Protein AF-A0A957ZUX9-F1 (afdb_monomer)

Structure (mmCIF, N/CA/C/O backbone):
data_AF-A0A957ZUX9-F1
#
_entry.id   AF-A0A957ZUX9-F1
#
loop_
_atom_site.group_PDB
_atom_site.id
_atom_site.type_symbol
_atom_site.label_atom_id
_atom_site.label_alt_id
_atom_site.label_comp_id
_atom_site.label_asym_id
_atom_site.label_entity_id
_atom_site.label_seq_id
_atom_site.pdbx_PDB_ins_code
_atom_site.Cartn_x
_atom_site.Cartn_y
_atom_site.Cartn_z
_atom_site.occupancy
_atom_site.B_iso_or_equiv
_atom_site.auth_seq_id
_atom_site.auth_comp_id
_atom_site.auth_asym_id
_atom_site.auth_atom_id
_atom_site.pdbx_PDB_model_num
ATOM 1 N N . ASN A 1 1 ? 39.068 6.272 -12.435 1.00 42.59 1 ASN A N 1
ATOM 2 C CA . ASN A 1 1 ? 39.707 5.579 -13.575 1.00 42.59 1 ASN A CA 1
ATOM 3 C C . ASN A 1 1 ? 40.294 4.291 -13.054 1.00 42.59 1 ASN A C 1
ATOM 5 O O . ASN A 1 1 ? 41.129 4.368 -12.167 1.00 42.59 1 ASN A O 1
ATOM 9 N N . HIS A 1 2 ? 39.815 3.155 -13.549 1.00 50.31 2 HIS A N 1
ATOM 10 C CA . HIS A 1 2 ? 40.321 1.831 -13.205 1.00 50.31 2 HIS A CA 1
ATOM 11 C C . HIS A 1 2 ? 41.062 1.307 -14.438 1.00 50.31 2 HIS A C 1
ATOM 13 O O . HIS A 1 2 ? 40.432 1.087 -15.474 1.00 50.31 2 HIS A O 1
ATOM 19 N N . ASP A 1 3 ? 42.382 1.144 -14.350 1.00 57.06 3 ASP A N 1
ATOM 20 C CA . ASP A 1 3 ? 43.123 0.347 -15.333 1.00 57.06 3 ASP A CA 1
ATOM 21 C C . ASP A 1 3 ? 42.689 -1.110 -15.133 1.00 57.06 3 ASP A C 1
ATOM 23 O O . ASP A 1 3 ? 42.701 -1.591 -14.002 1.00 57.06 3 ASP A O 1
ATOM 27 N N . GLY A 1 4 ? 42.211 -1.795 -16.175 1.00 75.94 4 GLY A N 1
ATOM 28 C CA . GLY A 1 4 ? 41.639 -3.143 -16.042 1.00 75.94 4 GLY A CA 1
ATOM 29 C C . GLY A 1 4 ? 40.105 -3.237 -16.105 1.00 75.94 4 GLY A C 1
ATOM 30 O O . GLY A 1 4 ? 39.551 -4.265 -15.731 1.00 75.94 4 GLY A O 1
ATOM 31 N N . ALA A 1 5 ? 39.383 -2.178 -16.497 1.00 81.69 5 ALA A N 1
ATOM 32 C CA . ALA A 1 5 ? 37.911 -2.194 -16.503 1.00 81.69 5 ALA A CA 1
ATOM 33 C C . ALA A 1 5 ? 37.295 -3.153 -17.546 1.00 81.69 5 ALA A C 1
ATOM 35 O O . ALA A 1 5 ? 36.199 -3.666 -17.323 1.00 81.69 5 ALA A O 1
ATOM 36 N N . LEU A 1 6 ? 37.981 -3.398 -18.670 1.00 89.50 6 LEU A N 1
ATOM 37 C CA . LEU A 1 6 ? 37.553 -4.381 -19.671 1.00 89.50 6 LEU A CA 1
ATOM 38 C C . LEU A 1 6 ? 37.831 -5.796 -19.160 1.00 89.50 6 LEU A C 1
ATOM 40 O O . LEU A 1 6 ? 36.946 -6.638 -19.171 1.00 89.50 6 LEU A O 1
ATOM 44 N N . GLU A 1 7 ? 39.024 -6.006 -18.622 1.00 90.56 7 GLU A N 1
ATOM 45 C CA . GLU A 1 7 ? 39.511 -7.257 -18.050 1.00 90.56 7 GLU A CA 1
ATOM 46 C C . GLU A 1 7 ? 38.662 -7.699 -16.842 1.00 90.56 7 GLU A C 1
ATOM 48 O O . GLU A 1 7 ? 38.398 -8.885 -16.654 1.00 90.56 7 GLU A O 1
ATOM 53 N N . PHE A 1 8 ? 38.169 -6.748 -16.042 1.00 89.25 8 PHE A N 1
ATOM 54 C CA . PHE A 1 8 ? 37.219 -7.023 -14.963 1.00 89.25 8 PHE A CA 1
ATOM 55 C C . PHE A 1 8 ? 35.814 -7.352 -15.491 1.00 89.25 8 PHE A C 1
ATOM 57 O O . PHE A 1 8 ? 35.156 -8.236 -14.949 1.00 89.25 8 PHE A O 1
ATOM 64 N N . ALA A 1 9 ? 35.358 -6.705 -16.570 1.00 93.44 9 ALA A N 1
ATOM 65 C CA . ALA A 1 9 ? 34.103 -7.078 -17.225 1.00 93.44 9 ALA A CA 1
ATOM 66 C C . ALA A 1 9 ? 34.185 -8.477 -17.867 1.00 93.44 9 ALA A C 1
ATOM 68 O O . ALA A 1 9 ? 33.238 -9.248 -17.754 1.00 93.44 9 ALA A O 1
ATOM 69 N N . GLU A 1 10 ? 35.320 -8.830 -18.476 1.00 94.69 10 GLU A N 1
ATOM 70 C CA . GLU A 1 10 ? 35.610 -10.173 -18.996 1.00 94.69 10 GLU A CA 1
ATOM 71 C C . GLU A 1 10 ? 35.632 -11.224 -17.874 1.00 94.69 10 GLU A C 1
ATOM 73 O O . GLU A 1 10 ? 35.051 -12.293 -18.042 1.00 94.69 10 GLU A O 1
ATOM 78 N N . LEU A 1 11 ? 36.220 -10.910 -16.711 1.00 94.06 11 LEU A N 1
ATOM 79 C CA . LEU A 1 11 ? 36.180 -11.777 -15.527 1.00 94.06 11 LEU A CA 1
ATOM 80 C C . LEU A 1 11 ? 34.747 -12.008 -15.027 1.00 94.06 11 LEU A C 1
ATOM 82 O O . LEU A 1 11 ? 34.382 -13.144 -14.750 1.00 94.06 11 LEU A O 1
ATOM 86 N N . LEU A 1 12 ? 33.932 -10.953 -14.921 1.00 94.75 12 LEU A N 1
ATOM 87 C CA . LEU A 1 12 ? 32.533 -11.080 -14.498 1.00 94.75 12 LEU A CA 1
ATOM 88 C C . LEU A 1 12 ? 31.729 -11.935 -15.487 1.00 94.75 12 LEU A C 1
ATOM 90 O O . LEU A 1 12 ? 31.032 -12.856 -15.069 1.00 94.75 12 LEU A O 1
ATOM 94 N N . LEU A 1 13 ? 31.887 -11.693 -16.792 1.00 96.88 13 LEU A N 1
ATOM 95 C CA . LEU A 1 13 ? 31.220 -12.465 -17.844 1.00 96.88 13 LEU A CA 1
ATOM 96 C C . LEU A 1 13 ? 31.664 -13.938 -17.877 1.00 96.88 13 LEU A C 1
ATOM 98 O O . LEU A 1 13 ? 30.849 -14.800 -18.193 1.00 96.88 13 LEU A O 1
ATOM 102 N N . ALA A 1 14 ? 32.920 -14.240 -17.535 1.00 96.69 14 ALA A N 1
ATOM 103 C CA . ALA A 1 14 ? 33.427 -15.611 -17.429 1.00 96.69 14 ALA A CA 1
ATOM 104 C C . ALA A 1 14 ? 32.865 -16.389 -16.220 1.00 96.69 14 ALA A C 1
ATOM 106 O O . ALA A 1 14 ? 32.908 -17.617 -16.221 1.00 96.69 14 ALA A O 1
ATOM 107 N N . GLU A 1 15 ? 32.327 -15.684 -15.221 1.00 95.88 15 GLU A N 1
ATOM 108 C CA . GLU A 1 15 ? 31.672 -16.233 -14.023 1.00 95.88 15 GLU A CA 1
ATOM 109 C C . GLU A 1 15 ? 30.130 -16.095 -14.099 1.00 95.88 15 GLU A C 1
ATOM 111 O O . GLU A 1 15 ? 29.450 -16.073 -13.073 1.00 95.88 15 GLU A O 1
ATOM 116 N N . ASP A 1 16 ? 29.572 -15.961 -15.312 1.00 93.81 16 ASP A N 1
ATOM 117 C CA . ASP A 1 16 ? 28.137 -15.776 -15.608 1.00 93.81 16 ASP A CA 1
ATOM 118 C C . ASP A 1 16 ? 27.482 -14.524 -14.964 1.00 93.81 16 ASP A C 1
ATOM 120 O O . ASP A 1 16 ? 26.259 -14.435 -14.820 1.00 93.81 16 ASP A O 1
ATOM 124 N N . ILE A 1 17 ? 28.274 -13.499 -14.621 1.00 93.56 17 ILE A N 1
ATOM 125 C CA . ILE A 1 17 ? 27.797 -12.215 -14.082 1.00 93.56 17 ILE A CA 1
ATOM 126 C C . ILE A 1 17 ? 27.768 -11.162 -15.199 1.00 93.56 17 ILE A C 1
ATOM 128 O O . ILE A 1 17 ? 28.805 -10.684 -15.654 1.00 93.56 17 ILE A O 1
ATOM 132 N N . MET A 1 18 ? 26.572 -10.731 -15.609 1.00 95.38 18 MET A N 1
ATOM 133 C CA . MET A 1 18 ? 26.396 -9.634 -16.572 1.00 95.38 18 MET A CA 1
ATOM 134 C C . MET A 1 18 ? 26.689 -8.268 -15.917 1.00 95.38 18 MET A C 1
ATOM 136 O O . MET A 1 18 ? 25.945 -7.862 -15.021 1.00 95.38 18 MET A O 1
ATOM 140 N N . PRO A 1 19 ? 27.721 -7.516 -16.350 1.00 95.06 19 PRO A N 1
ATOM 141 C CA . PRO A 1 19 ? 28.026 -6.214 -15.772 1.00 95.06 19 PRO A CA 1
ATOM 142 C C . PRO A 1 19 ? 27.134 -5.100 -16.343 1.00 95.06 19 PRO A C 1
ATOM 144 O O . PRO A 1 19 ? 26.884 -5.024 -17.549 1.00 95.06 19 PRO A O 1
ATOM 147 N N . VAL A 1 20 ? 26.738 -4.172 -15.470 1.00 95.31 20 VAL A N 1
ATOM 148 C CA . VAL A 1 20 ? 26.220 -2.847 -15.841 1.00 95.31 20 VAL A CA 1
ATOM 149 C C . VAL A 1 20 ? 27.387 -1.865 -15.791 1.00 95.31 20 VAL A C 1
ATOM 151 O O . VAL A 1 20 ? 28.041 -1.744 -14.756 1.00 95.31 20 VAL A O 1
ATOM 154 N N . VAL A 1 21 ? 27.690 -1.184 -16.901 1.00 94.69 21 VAL A N 1
ATOM 155 C CA . VAL A 1 21 ? 28.889 -0.336 -17.004 1.00 94.69 21 VAL A CA 1
ATOM 156 C C . VAL A 1 21 ? 28.536 1.144 -17.124 1.00 94.69 21 VAL A C 1
ATOM 158 O O . VAL A 1 21 ? 27.977 1.596 -18.125 1.00 94.69 21 VAL A O 1
ATOM 161 N N . ARG A 1 22 ? 28.961 1.926 -16.127 1.00 92.50 22 ARG A N 1
ATOM 162 C CA . ARG A 1 22 ? 28.929 3.392 -16.157 1.00 92.50 22 ARG A CA 1
ATOM 163 C C . ARG A 1 22 ? 30.123 3.950 -16.939 1.00 92.50 22 ARG A C 1
ATOM 165 O O . ARG A 1 22 ? 31.277 3.810 -16.531 1.00 92.50 22 ARG A O 1
ATOM 172 N N . ILE A 1 23 ? 29.858 4.648 -18.042 1.00 91.62 23 ILE A N 1
ATOM 173 C CA . ILE A 1 23 ? 30.859 5.365 -18.846 1.00 91.62 23 ILE A CA 1
ATOM 174 C C . ILE A 1 23 ? 31.227 6.671 -18.124 1.00 91.62 23 ILE A C 1
ATOM 176 O O . ILE A 1 23 ? 30.708 7.753 -18.411 1.00 91.62 23 ILE A O 1
ATOM 180 N N . PHE A 1 24 ? 32.124 6.556 -17.143 1.00 88.31 24 PHE A N 1
ATOM 181 C CA . PHE A 1 24 ? 32.515 7.663 -16.275 1.00 88.31 24 PHE A CA 1
ATOM 182 C C . PHE A 1 24 ? 33.153 8.839 -17.037 1.00 88.31 24 PHE A C 1
ATOM 184 O O . PHE A 1 24 ? 34.136 8.690 -17.768 1.00 88.31 24 PHE A O 1
ATOM 191 N N . ARG A 1 25 ? 32.632 10.045 -16.789 1.00 89.00 25 ARG A N 1
ATOM 192 C CA . ARG A 1 25 ? 33.179 11.336 -17.229 1.00 89.00 25 ARG A CA 1
ATOM 193 C C . ARG A 1 25 ? 33.116 12.294 -16.023 1.00 89.00 25 ARG A C 1
ATOM 195 O O . ARG A 1 25 ? 32.074 12.305 -15.385 1.00 89.00 25 ARG A O 1
ATOM 202 N N . PRO A 1 26 ? 34.154 13.097 -15.702 1.00 85.12 26 PRO A N 1
ATOM 203 C CA . PRO A 1 26 ? 34.170 13.893 -14.461 1.00 85.12 26 PRO A CA 1
ATOM 204 C C . PRO A 1 26 ? 33.095 14.982 -14.343 1.00 85.12 26 PRO A C 1
ATOM 206 O O . PRO A 1 26 ? 32.644 15.267 -13.244 1.00 85.12 26 PRO A O 1
ATOM 209 N N . ASN A 1 27 ? 32.718 15.610 -15.461 1.00 91.12 27 ASN A N 1
ATOM 210 C CA . ASN A 1 27 ? 31.576 16.523 -15.558 1.00 91.12 27 ASN A CA 1
ATOM 211 C C . ASN A 1 27 ? 30.905 16.251 -16.921 1.00 91.12 27 ASN A C 1
ATOM 213 O O . ASN A 1 27 ? 31.315 16.831 -17.939 1.00 91.12 27 ASN A O 1
ATOM 217 N N . PRO A 1 28 ? 29.975 15.285 -17.003 1.00 91.69 28 PRO A N 1
ATOM 218 C CA . PRO A 1 28 ? 29.395 14.833 -18.264 1.00 91.69 28 PRO A CA 1
ATOM 219 C C . PRO A 1 28 ? 28.562 15.916 -18.964 1.00 91.69 28 PRO A C 1
ATOM 221 O O . PRO A 1 28 ? 28.494 15.911 -20.196 1.00 91.69 28 PRO A O 1
ATOM 224 N N . ASN A 1 29 ? 27.981 16.866 -18.221 1.00 95.56 29 ASN A N 1
ATOM 225 C CA . ASN A 1 29 ? 26.996 17.812 -18.744 1.00 95.56 29 ASN A CA 1
ATOM 226 C C . ASN A 1 29 ? 27.577 19.218 -19.036 1.00 95.56 29 ASN A C 1
ATOM 228 O O . ASN A 1 29 ? 28.421 19.710 -18.288 1.00 95.56 29 ASN A O 1
ATOM 232 N N . PRO A 1 30 ? 27.147 19.909 -20.110 1.00 91.94 30 PRO A N 1
ATOM 233 C CA . PRO A 1 30 ? 26.520 19.334 -21.296 1.00 91.94 30 PRO A CA 1
ATOM 234 C C . PRO A 1 30 ? 27.555 18.512 -22.084 1.00 91.94 30 PRO A C 1
ATOM 236 O O . PRO A 1 30 ? 28.715 18.923 -22.229 1.00 91.94 30 PRO A O 1
ATOM 239 N N . GLY A 1 31 ? 27.166 17.355 -22.621 1.00 87.88 31 GLY A N 1
ATOM 240 C CA . GLY A 1 31 ? 28.101 16.524 -23.379 1.00 87.88 31 GLY A CA 1
ATOM 241 C C . GLY A 1 31 ? 27.590 15.141 -23.766 1.00 87.88 31 GLY A C 1
ATOM 242 O O . GLY A 1 31 ? 27.089 14.377 -22.940 1.00 87.88 31 GLY A O 1
ATOM 243 N N . ARG A 1 32 ? 27.836 14.781 -25.024 1.00 93.81 32 ARG A N 1
ATOM 244 C CA . ARG A 1 32 ? 27.590 13.450 -25.599 1.00 93.81 32 ARG A CA 1
ATOM 245 C C . ARG A 1 32 ? 28.821 12.547 -25.456 1.00 93.81 32 ARG A C 1
ATOM 247 O O . ARG A 1 32 ? 29.875 13.006 -25.001 1.00 93.81 32 ARG A O 1
ATOM 254 N N . LEU A 1 33 ? 28.683 11.275 -25.813 1.00 93.94 33 LEU A N 1
ATOM 255 C CA . LEU A 1 33 ? 29.807 10.346 -25.943 1.00 93.94 33 LEU A CA 1
ATOM 256 C C . LEU A 1 33 ? 30.772 10.834 -27.037 1.00 93.94 33 LEU A C 1
ATOM 258 O O . LEU A 1 33 ? 30.349 11.193 -28.135 1.00 93.94 33 LEU A O 1
ATOM 262 N N . GLY A 1 34 ? 32.068 10.887 -26.724 1.00 91.25 34 GLY A N 1
ATOM 263 C CA . GLY A 1 34 ? 33.122 11.216 -27.680 1.00 91.25 34 GLY A CA 1
ATOM 264 C C . GLY A 1 34 ? 33.734 9.965 -28.307 1.00 91.25 34 GLY A C 1
ATOM 265 O O . GLY A 1 34 ? 33.443 8.838 -27.912 1.00 91.25 34 GLY A O 1
ATOM 266 N N . VAL A 1 35 ? 34.641 10.159 -29.271 1.00 91.25 35 VAL A N 1
ATOM 267 C CA . VAL A 1 35 ? 35.316 9.056 -29.988 1.00 91.25 35 VAL A CA 1
ATOM 268 C C . VAL A 1 35 ? 35.994 8.071 -29.027 1.00 91.25 35 VAL A C 1
ATOM 270 O O . VAL A 1 35 ? 35.916 6.866 -29.235 1.00 91.25 35 VAL A O 1
ATOM 273 N N . ARG A 1 36 ? 36.621 8.563 -27.950 1.00 90.31 36 ARG A N 1
ATOM 274 C CA . ARG A 1 36 ? 37.268 7.714 -26.938 1.00 90.31 36 ARG A CA 1
ATOM 275 C C . ARG A 1 36 ? 36.255 6.837 -26.203 1.00 90.31 36 ARG A C 1
ATOM 277 O O . ARG A 1 36 ? 36.481 5.643 -26.048 1.00 90.31 36 ARG A O 1
ATOM 284 N N . GLU A 1 37 ? 35.149 7.426 -25.757 1.00 93.31 37 GLU A N 1
ATOM 285 C CA . GLU A 1 37 ? 34.100 6.698 -25.045 1.00 93.31 37 GLU A CA 1
ATOM 286 C C . GLU A 1 37 ? 33.424 5.661 -25.956 1.00 93.31 37 GLU A C 1
ATOM 288 O O . GLU A 1 37 ? 33.156 4.550 -25.509 1.00 93.31 37 GLU A O 1
ATOM 293 N N . ILE A 1 38 ? 33.236 5.981 -27.243 1.00 93.88 38 ILE A N 1
ATOM 294 C CA . ILE A 1 38 ? 32.712 5.051 -28.256 1.00 93.88 38 ILE A CA 1
ATOM 295 C C . ILE A 1 38 ? 33.670 3.868 -28.479 1.00 93.88 38 ILE A C 1
ATOM 297 O O . ILE A 1 38 ? 33.224 2.727 -28.506 1.00 93.88 38 ILE A O 1
ATOM 301 N N . VAL A 1 39 ? 34.988 4.094 -28.554 1.00 92.38 39 VAL A N 1
ATOM 302 C CA . VAL A 1 39 ? 35.972 2.998 -28.691 1.00 92.38 39 VAL A CA 1
ATOM 303 C C . VAL A 1 39 ? 35.940 2.044 -27.487 1.00 92.38 39 VAL A C 1
ATOM 305 O O . VAL A 1 39 ? 36.088 0.833 -27.663 1.00 92.38 39 VAL A O 1
ATOM 308 N N . HIS A 1 40 ? 35.726 2.563 -26.273 1.00 91.50 40 HIS A N 1
ATOM 309 C CA . HIS A 1 40 ? 35.582 1.735 -25.069 1.00 91.50 40 HIS A CA 1
ATOM 310 C C . HIS A 1 40 ? 34.248 0.971 -25.056 1.00 91.50 40 HIS A C 1
ATOM 312 O O . HIS A 1 40 ? 34.236 -0.222 -24.756 1.00 91.50 40 HIS A O 1
ATOM 318 N N . LEU A 1 41 ? 33.146 1.628 -25.437 1.00 94.75 41 LEU A N 1
ATOM 319 C CA . LEU A 1 41 ? 31.830 1.008 -25.634 1.00 94.75 41 LEU A CA 1
ATOM 320 C C . LEU A 1 41 ? 31.916 -0.168 -26.621 1.00 94.75 41 LEU A C 1
ATOM 322 O O . LEU A 1 41 ? 31.505 -1.277 -26.289 1.00 94.75 41 LEU A O 1
ATOM 326 N N . ASP A 1 42 ? 32.534 0.039 -27.788 1.00 95.00 42 ASP A N 1
ATOM 327 C CA . ASP A 1 42 ? 32.719 -0.997 -28.809 1.00 95.00 42 ASP A CA 1
ATOM 328 C C . ASP A 1 42 ? 33.564 -2.183 -28.296 1.00 95.00 42 ASP A C 1
ATOM 330 O O . ASP A 1 42 ? 33.356 -3.323 -28.716 1.00 95.00 42 ASP A O 1
ATOM 334 N N . ALA A 1 43 ? 34.535 -1.945 -27.405 1.00 95.06 43 ALA A N 1
ATOM 335 C CA . ALA A 1 43 ? 35.341 -3.006 -26.795 1.00 95.06 43 ALA A CA 1
ATOM 336 C C . ALA A 1 43 ? 34.533 -3.846 -25.794 1.00 95.06 43 ALA A C 1
ATOM 338 O O . ALA A 1 43 ? 34.545 -5.072 -25.880 1.00 95.06 43 ALA A O 1
ATOM 339 N N . LEU A 1 44 ? 33.774 -3.192 -24.913 1.00 96.44 44 LEU A N 1
ATOM 340 C CA . LEU A 1 44 ? 32.912 -3.851 -23.927 1.00 96.44 44 LEU A CA 1
ATOM 341 C C . LEU A 1 44 ? 31.774 -4.639 -24.603 1.00 96.44 44 LEU A C 1
ATOM 343 O O . LEU A 1 44 ? 31.496 -5.777 -24.224 1.00 96.44 44 LEU A O 1
ATOM 347 N N . LEU A 1 45 ? 31.176 -4.089 -25.665 1.00 96.38 45 LEU A N 1
ATOM 348 C CA . LEU A 1 45 ? 30.178 -4.784 -26.489 1.00 96.38 45 LEU A CA 1
ATOM 349 C C . LEU A 1 45 ? 30.733 -6.066 -27.126 1.00 96.38 45 LEU A C 1
ATOM 351 O O . LEU A 1 45 ? 30.041 -7.088 -27.132 1.00 96.38 45 LEU A O 1
ATOM 355 N N . ARG A 1 46 ? 31.980 -6.035 -27.625 1.00 96.50 46 ARG A N 1
ATOM 356 C CA . ARG A 1 46 ? 32.670 -7.224 -28.161 1.00 96.50 46 ARG A CA 1
ATOM 357 C C . ARG A 1 46 ? 32.974 -8.271 -27.090 1.00 96.50 46 ARG A C 1
ATOM 359 O O . ARG A 1 46 ? 32.876 -9.451 -27.402 1.00 96.50 46 ARG A O 1
ATOM 366 N N . ALA A 1 47 ? 33.311 -7.856 -25.867 1.00 96.19 47 ALA A N 1
ATOM 367 C CA . ALA A 1 47 ? 33.524 -8.774 -24.745 1.00 96.19 47 ALA A CA 1
ATOM 368 C C . ALA A 1 47 ? 32.222 -9.462 -24.287 1.00 96.19 47 ALA A C 1
ATOM 370 O O . ALA A 1 47 ? 32.255 -10.609 -23.859 1.00 96.19 47 ALA A O 1
ATOM 371 N N . GLY A 1 48 ? 31.073 -8.788 -24.421 1.00 96.44 48 GLY A N 1
ATOM 372 C CA . GLY A 1 48 ? 29.750 -9.347 -24.109 1.00 96.44 48 GLY A CA 1
ATOM 373 C C . GLY A 1 48 ? 28.850 -8.437 -23.270 1.00 96.44 48 GLY A C 1
ATOM 374 O O . GLY A 1 48 ? 27.668 -8.731 -23.118 1.00 96.44 48 GLY A O 1
ATOM 375 N N . VAL A 1 49 ? 29.369 -7.307 -22.781 1.00 97.06 49 VAL A N 1
ATOM 376 C CA . VAL A 1 49 ? 28.613 -6.317 -21.995 1.00 97.06 49 VAL A CA 1
ATOM 377 C C . VAL A 1 49 ? 27.448 -5.759 -22.812 1.00 97.06 49 VAL A C 1
ATOM 379 O O . VAL A 1 49 ? 27.597 -5.508 -24.012 1.00 97.06 49 VAL A O 1
ATOM 382 N N . ARG A 1 50 ? 26.290 -5.539 -22.179 1.00 96.06 50 ARG A N 1
ATOM 383 C CA . ARG A 1 50 ? 25.110 -4.950 -22.841 1.00 96.06 50 ARG A CA 1
ATOM 384 C C . ARG A 1 50 ? 24.556 -3.699 -22.166 1.00 96.06 50 ARG A C 1
ATOM 386 O O . ARG A 1 50 ? 24.106 -2.819 -22.888 1.00 96.06 50 ARG A O 1
ATOM 393 N N . TYR A 1 51 ? 24.611 -3.583 -20.842 1.00 97.19 51 TYR A N 1
ATOM 394 C CA . TYR A 1 51 ? 23.970 -2.493 -20.098 1.00 97.19 51 TYR A CA 1
ATOM 395 C C . TYR A 1 51 ? 24.930 -1.316 -19.878 1.00 97.19 51 TYR A C 1
ATOM 397 O O . TYR A 1 51 ? 25.978 -1.486 -19.251 1.00 97.19 51 TYR A O 1
ATOM 405 N N . PHE A 1 52 ? 24.568 -0.122 -20.364 1.00 96.81 52 PHE A N 1
ATOM 406 C CA . PHE A 1 52 ? 25.432 1.065 -20.312 1.00 96.81 52 PHE A CA 1
ATOM 407 C C . PHE A 1 52 ? 24.734 2.309 -19.759 1.00 96.81 52 PHE A C 1
ATOM 409 O O . PHE A 1 52 ? 23.783 2.820 -20.350 1.00 96.81 52 PHE A O 1
ATOM 416 N N . GLU A 1 53 ? 25.292 2.870 -18.688 1.00 95.06 53 GLU A N 1
ATOM 417 C CA . GLU A 1 53 ? 24.926 4.186 -18.158 1.00 95.06 53 GLU A CA 1
ATOM 418 C C . GLU A 1 53 ? 25.956 5.227 -18.622 1.00 95.06 53 GLU A C 1
ATOM 420 O O . GLU A 1 53 ? 27.148 5.108 -18.347 1.00 95.06 53 GLU A O 1
ATOM 425 N N . PHE A 1 54 ? 25.537 6.260 -19.355 1.00 94.06 54 PHE A N 1
ATOM 426 C CA . PHE A 1 54 ? 26.462 7.237 -19.959 1.00 94.06 54 PHE A CA 1
ATOM 427 C C . PHE A 1 54 ? 26.477 8.613 -19.276 1.00 94.06 54 PHE A C 1
ATOM 429 O O . PHE A 1 54 ? 27.263 9.490 -19.659 1.00 94.06 54 PHE A O 1
ATOM 436 N N . ASN A 1 55 ? 25.594 8.848 -18.308 1.00 94.25 55 ASN A N 1
ATOM 437 C CA . ASN A 1 55 ? 25.445 10.118 -17.602 1.00 94.25 55 ASN A CA 1
ATOM 438 C C . ASN A 1 55 ? 24.906 9.857 -16.192 1.00 94.25 55 ASN A C 1
ATOM 440 O O . ASN A 1 55 ? 24.149 8.913 -16.004 1.00 94.25 55 ASN A O 1
ATOM 444 N N . ASN A 1 56 ? 25.299 10.700 -15.243 1.00 92.25 56 ASN A N 1
ATOM 445 C CA . ASN A 1 56 ? 25.024 10.547 -13.821 1.00 92.25 56 ASN A CA 1
ATOM 446 C C . ASN A 1 56 ? 24.410 11.830 -13.279 1.00 92.25 56 ASN A C 1
ATOM 448 O O . ASN A 1 56 ? 24.891 12.902 -13.647 1.00 92.25 56 ASN A O 1
ATOM 452 N N . GLU A 1 57 ? 23.389 11.700 -12.431 1.00 95.31 57 GLU A N 1
ATOM 453 C CA . GLU A 1 57 ? 22.756 12.763 -11.635 1.00 95.31 57 GLU A CA 1
ATOM 454 C C . GLU A 1 57 ? 22.804 14.152 -12.300 1.00 95.31 57 GLU A C 1
ATOM 456 O O . GLU A 1 57 ? 23.356 15.111 -11.748 1.00 95.31 57 GLU A O 1
ATOM 461 N N . PRO A 1 58 ? 22.262 14.295 -13.528 1.00 96.25 58 PRO A N 1
ATOM 462 C CA . PRO A 1 58 ? 22.383 15.526 -14.303 1.00 96.25 58 PRO A CA 1
ATOM 463 C C . PRO A 1 58 ? 21.620 16.698 -13.662 1.00 96.25 58 PRO A C 1
ATOM 465 O O . PRO A 1 58 ? 21.755 17.848 -14.087 1.00 96.25 58 PRO A O 1
ATOM 468 N N . ASP A 1 59 ? 20.845 16.413 -12.621 1.00 96.19 59 ASP A N 1
ATOM 469 C CA . ASP A 1 59 ? 20.186 17.344 -11.729 1.00 96.19 59 ASP A CA 1
ATOM 470 C C . ASP A 1 59 ? 21.097 17.885 -10.603 1.00 96.19 59 ASP A C 1
ATOM 472 O O . ASP A 1 59 ? 20.677 18.795 -9.892 1.00 96.19 59 ASP A O 1
ATOM 476 N N . ARG A 1 60 ? 22.359 17.447 -10.461 1.00 95.19 60 ARG A N 1
ATOM 477 C CA . ARG A 1 60 ? 23.343 18.093 -9.567 1.00 95.19 60 ARG A CA 1
ATOM 478 C C . ARG A 1 60 ? 24.262 19.051 -10.309 1.00 95.19 60 ARG A C 1
ATOM 480 O O . ARG A 1 60 ? 24.844 18.723 -11.336 1.00 95.19 60 ARG A O 1
ATOM 487 N N . ASP A 1 61 ? 24.509 20.215 -9.712 1.00 95.00 61 ASP A N 1
ATOM 488 C CA . ASP A 1 61 ? 25.426 21.226 -10.258 1.00 95.00 61 ASP A CA 1
ATOM 489 C C . ASP A 1 61 ? 26.877 20.723 -10.415 1.00 95.00 61 ASP A C 1
ATOM 491 O O . ASP A 1 61 ? 27.592 21.175 -11.310 1.00 95.00 61 ASP A O 1
ATOM 495 N N . ALA A 1 62 ? 27.299 19.745 -9.604 1.00 93.12 62 ALA A N 1
ATOM 496 C CA . ALA A 1 62 ? 28.624 19.124 -9.679 1.00 93.12 62 ALA A CA 1
ATOM 497 C C . ALA A 1 62 ? 28.868 18.331 -10.982 1.00 93.12 62 ALA A C 1
ATOM 499 O O . ALA A 1 62 ? 30.004 18.252 -11.447 1.00 93.12 62 ALA A O 1
ATOM 500 N N . GLU A 1 63 ? 27.817 17.802 -11.614 1.00 94.62 63 GLU A N 1
ATOM 501 C CA . GLU A 1 63 ? 27.908 17.020 -12.859 1.00 94.62 63 GLU A CA 1
ATOM 502 C C . GLU A 1 63 ? 28.017 17.912 -14.115 1.00 94.62 63 GLU A C 1
ATOM 504 O O . GLU A 1 63 ? 28.115 17.425 -15.248 1.00 94.62 63 GLU A O 1
ATOM 509 N N . TRP A 1 64 ? 28.032 19.239 -13.933 1.00 96.50 64 TRP A N 1
ATOM 510 C CA . TRP A 1 64 ? 28.112 20.222 -15.010 1.00 96.50 64 TRP A CA 1
ATOM 511 C C . TRP A 1 64 ? 29.495 20.860 -15.121 1.00 96.50 64 TRP A C 1
ATOM 513 O O . TRP A 1 64 ? 30.138 21.223 -14.137 1.00 96.50 64 TRP A O 1
ATOM 523 N N . LYS A 1 65 ? 29.953 21.055 -16.358 1.00 93.69 65 LYS A N 1
ATOM 524 C CA . LYS A 1 65 ? 31.184 21.785 -16.681 1.00 93.69 65 LYS A CA 1
ATOM 525 C C . LYS A 1 65 ? 31.066 23.221 -16.173 1.00 93.69 65 LYS A C 1
ATOM 527 O O . LYS A 1 65 ? 30.216 23.976 -16.632 1.00 93.69 65 LYS A O 1
ATOM 532 N N . GLY A 1 66 ? 31.935 23.588 -15.233 1.00 91.06 66 GLY A N 1
ATOM 533 C CA . GLY A 1 66 ? 31.864 24.868 -14.519 1.00 91.06 66 GLY A CA 1
ATOM 534 C C . GLY A 1 66 ? 31.073 24.826 -13.204 1.00 91.06 66 GLY A C 1
ATOM 535 O O . GLY A 1 66 ? 30.935 25.868 -12.571 1.00 91.06 66 GLY A O 1
ATOM 536 N N . GLY A 1 67 ? 30.590 23.654 -12.774 1.00 93.19 67 GLY A N 1
ATOM 537 C CA . GLY A 1 67 ? 29.990 23.439 -11.454 1.00 93.19 67 GLY A CA 1
ATOM 538 C C . GLY A 1 67 ? 28.620 24.090 -11.256 1.00 93.19 67 GLY A C 1
ATOM 539 O O . GLY A 1 67 ? 28.301 24.487 -10.136 1.00 93.19 67 GLY A O 1
ATOM 540 N N . ARG A 1 68 ? 27.841 24.281 -12.332 1.00 93.44 68 ARG A N 1
ATOM 541 C CA . ARG A 1 68 ? 26.508 24.900 -12.280 1.00 93.44 68 ARG A CA 1
ATOM 542 C C . ARG A 1 68 ? 25.632 24.507 -13.471 1.00 93.44 68 ARG A C 1
ATOM 544 O O . ARG A 1 68 ? 26.065 24.622 -14.617 1.00 93.44 68 ARG A O 1
ATOM 551 N N . ARG A 1 69 ? 24.374 24.145 -13.208 1.00 94.56 69 ARG A N 1
ATOM 552 C CA . ARG A 1 69 ? 23.334 23.939 -14.228 1.00 94.56 69 ARG A CA 1
ATOM 553 C C . ARG A 1 69 ? 22.930 25.259 -14.909 1.00 94.56 69 ARG A C 1
ATOM 555 O O . ARG A 1 69 ? 22.703 26.257 -14.217 1.00 94.56 69 ARG A O 1
ATOM 562 N N . PRO A 1 70 ? 22.801 25.291 -16.247 1.00 94.62 70 PRO A N 1
ATOM 563 C CA . PRO A 1 70 ? 22.193 26.405 -16.970 1.00 94.62 70 PRO A CA 1
ATOM 564 C C . PRO A 1 70 ? 20.660 26.399 -16.835 1.00 94.62 70 PRO A C 1
ATOM 566 O O . PRO A 1 70 ? 20.050 25.416 -16.415 1.00 94.62 70 PRO A O 1
ATOM 569 N N . SER A 1 71 ? 20.009 27.482 -17.264 1.00 93.06 71 SER A N 1
ATOM 570 C CA . SER A 1 71 ? 18.575 27.448 -17.571 1.00 93.06 71 SER A CA 1
ATOM 571 C C . SER A 1 71 ? 18.297 26.437 -18.695 1.00 93.06 71 SER A C 1
ATOM 573 O O . SER A 1 71 ? 19.086 26.320 -19.629 1.00 93.06 71 SER A O 1
ATOM 575 N N . GLY A 1 72 ? 17.196 25.680 -18.602 1.00 93.38 72 GLY A N 1
ATOM 576 C CA . GLY A 1 72 ? 16.882 24.619 -19.574 1.00 93.38 72 GLY A CA 1
ATOM 577 C C . GLY A 1 72 ? 17.751 23.357 -19.452 1.00 93.38 72 GLY A C 1
ATOM 578 O O . GLY A 1 72 ? 17.774 22.539 -20.367 1.00 93.38 72 GLY A O 1
ATOM 579 N N . ALA A 1 73 ? 18.468 23.168 -18.334 1.00 96.31 73 ALA A N 1
ATOM 580 C CA . ALA A 1 73 ? 19.347 22.015 -18.114 1.00 96.31 73 ALA A CA 1
ATOM 581 C C . ALA A 1 73 ? 18.674 20.652 -18.380 1.00 96.31 73 ALA A C 1
ATOM 583 O O . ALA A 1 73 ? 19.295 19.791 -18.998 1.00 96.31 73 ALA A O 1
ATOM 584 N N . ARG A 1 74 ? 17.407 20.478 -17.976 1.00 96.06 74 ARG A N 1
ATOM 585 C CA . ARG A 1 74 ? 16.623 19.245 -18.187 1.00 96.06 74 ARG A CA 1
ATOM 586 C C . ARG A 1 74 ? 16.396 18.948 -19.679 1.00 96.06 74 ARG A C 1
ATOM 588 O O . ARG A 1 74 ? 16.526 17.801 -20.094 1.00 96.06 74 ARG A O 1
ATOM 595 N N . ASP A 1 75 ? 16.164 19.977 -20.493 1.00 96.31 75 ASP A N 1
ATOM 596 C CA . ASP A 1 75 ? 15.952 19.845 -21.943 1.00 96.31 75 ASP A CA 1
ATOM 597 C C . ASP A 1 75 ? 17.280 19.542 -22.668 1.00 96.31 75 ASP A C 1
ATOM 599 O O . ASP A 1 75 ? 17.366 18.609 -23.464 1.00 96.31 75 ASP A O 1
ATOM 603 N N . ILE A 1 76 ? 18.366 20.233 -22.289 1.00 97.12 76 ILE A N 1
ATOM 604 C CA . ILE A 1 76 ? 19.738 19.952 -22.762 1.00 97.12 76 ILE A CA 1
ATOM 605 C C . ILE A 1 76 ? 20.157 18.507 -22.434 1.00 97.12 76 ILE A C 1
ATOM 607 O O . ILE A 1 76 ? 20.889 17.863 -23.193 1.00 97.12 76 ILE A O 1
ATOM 611 N N . VAL A 1 77 ? 19.732 17.983 -21.285 1.00 97.69 77 VAL A N 1
ATOM 612 C CA . VAL A 1 77 ? 20.012 16.604 -20.869 1.00 97.69 77 VAL A CA 1
ATOM 613 C C . VAL A 1 77 ? 19.173 15.611 -21.665 1.00 97.69 77 VAL A C 1
ATOM 615 O O . VAL A 1 77 ? 19.735 14.609 -22.105 1.00 97.69 77 VAL A O 1
ATOM 618 N N . ALA A 1 78 ? 17.896 15.895 -21.930 1.00 97.56 78 ALA A N 1
ATOM 619 C CA . ALA A 1 78 ? 17.055 15.073 -22.801 1.00 97.56 78 ALA A CA 1
ATOM 620 C C . ALA A 1 78 ? 17.628 14.986 -24.232 1.00 97.56 78 ALA A C 1
ATOM 622 O O . ALA A 1 78 ? 17.818 13.884 -24.745 1.00 97.56 78 ALA A O 1
ATOM 623 N N . GLU A 1 79 ? 18.046 16.108 -24.831 1.00 97.69 79 GLU A N 1
ATOM 624 C CA . GLU A 1 79 ? 18.711 16.137 -26.148 1.00 97.69 79 GLU A CA 1
ATOM 625 C C . GLU A 1 79 ? 19.996 15.300 -26.210 1.00 97.69 79 GLU A C 1
ATOM 627 O O . GLU A 1 79 ? 20.278 14.634 -27.210 1.00 97.69 79 GLU A O 1
ATOM 632 N N . ASN A 1 80 ? 20.813 15.346 -25.156 1.00 97.12 80 ASN A N 1
ATOM 633 C CA . ASN A 1 80 ? 22.040 14.554 -25.090 1.00 97.12 80 ASN A CA 1
ATOM 634 C C . ASN A 1 80 ? 21.762 13.079 -24.775 1.00 97.12 80 ASN A C 1
ATOM 636 O O . ASN A 1 80 ? 22.509 12.218 -25.233 1.00 97.12 80 ASN A O 1
ATOM 640 N N . THR A 1 81 ? 20.692 12.791 -24.034 1.00 97.19 81 THR A N 1
ATOM 641 C CA . THR A 1 81 ? 20.209 11.439 -23.729 1.00 97.19 81 THR A CA 1
ATOM 642 C C . THR A 1 81 ? 19.752 10.743 -25.005 1.00 97.19 81 THR A C 1
ATOM 644 O O . THR A 1 81 ? 20.340 9.723 -25.347 1.00 97.19 81 THR A O 1
ATOM 647 N N . VAL A 1 82 ? 18.853 11.364 -25.781 1.00 97.38 82 VAL A N 1
ATOM 648 C CA . VAL A 1 82 ? 18.425 10.902 -27.118 1.00 97.38 82 VAL A CA 1
ATOM 649 C C . VAL A 1 82 ? 19.627 10.522 -27.989 1.00 97.38 82 VAL A C 1
ATOM 651 O O . VAL A 1 82 ? 19.743 9.379 -28.424 1.00 97.38 82 VAL A O 1
ATOM 654 N N . ALA A 1 83 ? 20.579 11.441 -28.170 1.00 96.75 83 ALA A N 1
ATOM 655 C CA . ALA A 1 83 ? 21.720 11.209 -29.055 1.00 96.75 83 ALA A CA 1
ATOM 656 C C . ALA A 1 83 ? 22.686 10.112 -28.559 1.00 96.75 83 ALA A C 1
ATOM 658 O O . ALA A 1 83 ? 23.307 9.424 -29.366 1.00 96.75 83 ALA A O 1
ATOM 659 N N . ASN A 1 84 ? 22.849 9.943 -27.242 1.00 96.88 84 ASN A N 1
ATOM 660 C CA . ASN A 1 84 ? 23.685 8.871 -26.686 1.00 96.88 84 ASN A CA 1
ATOM 661 C C . ASN A 1 84 ? 22.974 7.509 -26.737 1.00 96.88 84 ASN A C 1
ATOM 663 O O . ASN A 1 84 ? 23.637 6.497 -26.965 1.00 96.88 84 ASN A O 1
ATOM 667 N N . MET A 1 85 ? 21.648 7.484 -26.554 1.00 95.88 85 MET A N 1
ATOM 668 C CA . MET A 1 85 ? 20.832 6.277 -26.695 1.00 95.88 85 MET A CA 1
ATOM 669 C C . MET A 1 85 ? 20.924 5.729 -28.118 1.00 95.88 85 MET A C 1
ATOM 671 O O . MET A 1 85 ? 21.212 4.549 -28.275 1.00 95.88 85 MET A O 1
ATOM 675 N N . GLU A 1 86 ? 20.787 6.583 -29.137 1.00 95.19 86 GLU A N 1
ATOM 676 C CA . GLU A 1 86 ? 20.970 6.206 -30.547 1.00 95.19 86 GLU A CA 1
ATOM 677 C C . GLU A 1 86 ? 22.352 5.583 -30.793 1.00 95.19 86 GLU A C 1
ATOM 679 O O . GLU A 1 86 ? 22.442 4.463 -31.289 1.00 95.19 86 GLU A O 1
ATOM 684 N N . ILE A 1 87 ? 23.428 6.248 -30.348 1.00 96.00 87 ILE A N 1
ATOM 685 C CA . ILE A 1 87 ? 24.810 5.752 -30.489 1.00 96.00 87 ILE A CA 1
ATOM 686 C C . ILE A 1 87 ? 24.981 4.349 -29.888 1.00 96.00 87 ILE A C 1
ATOM 688 O O . ILE A 1 87 ? 25.632 3.500 -30.499 1.00 96.00 87 ILE A O 1
ATOM 692 N N . ILE A 1 88 ? 24.439 4.102 -28.693 1.00 96.06 88 ILE A N 1
ATOM 693 C CA . ILE A 1 88 ? 24.555 2.806 -28.006 1.00 96.06 88 ILE A CA 1
ATOM 694 C C . ILE A 1 88 ? 23.671 1.748 -28.683 1.00 96.06 88 ILE A C 1
ATOM 696 O O . ILE A 1 88 ? 24.117 0.617 -28.889 1.00 96.06 88 ILE A O 1
ATOM 700 N N . TYR A 1 89 ? 22.450 2.117 -29.068 1.00 90.94 89 TYR A N 1
ATOM 701 C CA . TYR A 1 89 ? 21.466 1.212 -29.658 1.00 90.94 89 TYR A CA 1
ATOM 702 C C . TYR A 1 89 ? 21.879 0.729 -31.056 1.00 90.94 89 TYR A C 1
ATOM 704 O O . TYR A 1 89 ? 21.853 -0.473 -31.316 1.00 90.94 89 TYR A O 1
ATOM 712 N N . GLU A 1 90 ? 22.402 1.620 -31.909 1.00 93.69 90 GLU A N 1
ATOM 713 C CA . GLU A 1 90 ? 22.997 1.284 -33.219 1.00 93.69 90 GLU A CA 1
ATOM 714 C C . GLU A 1 90 ? 24.116 0.229 -33.135 1.00 93.69 90 GLU A C 1
ATOM 716 O O . GLU A 1 90 ? 24.431 -0.434 -34.124 1.00 93.69 90 GLU A O 1
ATOM 721 N N . ARG A 1 91 ? 24.742 0.081 -31.960 1.00 94.81 91 ARG A N 1
ATOM 722 C CA . ARG A 1 91 ? 25.855 -0.846 -31.700 1.00 94.81 91 ARG A CA 1
ATOM 723 C C . ARG A 1 91 ? 25.414 -2.134 -30.996 1.00 94.81 91 ARG A C 1
ATOM 725 O O . ARG A 1 91 ? 26.259 -2.967 -30.676 1.00 94.81 91 ARG A O 1
ATOM 732 N N . GLY A 1 92 ? 24.113 -2.311 -30.757 1.00 92.75 92 GLY A N 1
ATOM 733 C CA . GLY A 1 92 ? 23.559 -3.464 -30.040 1.00 92.75 92 GLY A CA 1
ATOM 734 C C . GLY A 1 92 ? 23.723 -3.398 -28.516 1.00 92.75 92 GLY A C 1
ATOM 735 O O . GLY A 1 92 ? 23.669 -4.434 -27.852 1.00 92.75 92 GLY A O 1
ATOM 736 N N . GLY A 1 93 ? 23.950 -2.205 -27.959 1.00 96.06 93 GLY A N 1
ATOM 737 C CA . GLY A 1 93 ? 23.920 -1.961 -26.517 1.00 96.06 93 GLY A CA 1
ATOM 738 C C . GLY A 1 93 ? 22.535 -1.553 -26.009 1.00 96.06 93 GLY A C 1
ATOM 739 O O . GLY A 1 93 ? 21.654 -1.170 -26.776 1.00 96.06 93 GLY A O 1
ATOM 740 N N . MET A 1 94 ? 22.375 -1.604 -24.689 1.00 97.50 94 MET A N 1
ATOM 741 C CA . MET A 1 94 ? 21.161 -1.270 -23.944 1.00 97.50 94 MET A CA 1
ATOM 742 C C . MET A 1 94 ? 21.428 -0.002 -23.114 1.00 97.50 94 MET A C 1
ATOM 744 O O . MET A 1 94 ? 22.095 -0.087 -22.072 1.00 97.50 94 MET A O 1
ATOM 748 N N . PRO A 1 95 ? 21.006 1.188 -23.580 1.00 97.25 95 PRO A N 1
ATOM 749 C CA . PRO A 1 95 ? 21.320 2.449 -22.920 1.00 97.25 95 PRO A CA 1
ATOM 750 C C . PRO A 1 95 ? 20.386 2.744 -21.742 1.00 97.25 95 PRO A C 1
ATOM 752 O O . PRO A 1 95 ? 19.170 2.567 -21.832 1.00 97.25 95 PRO A O 1
ATOM 755 N N . ALA A 1 96 ? 20.965 3.282 -20.671 1.00 97.00 96 ALA A N 1
ATOM 756 C CA . ALA A 1 96 ? 20.219 3.855 -19.562 1.00 97.00 96 ALA A CA 1
ATOM 757 C C . ALA A 1 96 ? 19.653 5.239 -19.909 1.00 97.00 96 ALA A C 1
ATOM 759 O O . ALA A 1 96 ? 20.361 6.095 -20.449 1.00 97.00 96 ALA A O 1
ATOM 760 N N . ILE A 1 97 ? 18.429 5.515 -19.478 1.00 97.44 97 ILE A N 1
ATOM 761 C CA . ILE A 1 97 ? 17.993 6.877 -19.166 1.00 97.44 97 ILE A CA 1
ATOM 762 C C . ILE A 1 97 ? 18.773 7.291 -17.906 1.00 97.44 97 ILE A C 1
ATOM 764 O O . ILE A 1 97 ? 18.788 6.511 -16.949 1.00 97.44 97 ILE A O 1
ATOM 768 N N . PRO A 1 98 ? 19.447 8.458 -17.881 1.00 96.56 98 PRO A N 1
ATOM 769 C CA . PRO A 1 98 ? 20.317 8.836 -16.769 1.00 96.56 98 PRO A CA 1
ATOM 770 C C . PRO A 1 98 ? 19.597 8.819 -15.422 1.00 96.56 98 PRO A C 1
ATOM 772 O O . PRO A 1 98 ? 18.503 9.377 -15.305 1.00 96.56 98 PRO A O 1
ATOM 775 N N . ALA A 1 99 ? 20.237 8.244 -14.403 1.00 95.69 99 ALA A N 1
ATOM 776 C CA . ALA A 1 99 ? 19.751 8.361 -13.039 1.00 95.69 99 ALA A CA 1
ATOM 777 C C . ALA A 1 99 ? 19.796 9.824 -12.591 1.00 95.69 99 ALA A C 1
ATOM 779 O O . ALA A 1 99 ? 20.748 10.551 -12.886 1.00 95.69 99 ALA A O 1
ATOM 780 N N . VAL A 1 100 ? 18.764 10.243 -11.869 1.00 96.00 100 VAL A N 1
ATOM 781 C CA . VAL A 1 100 ? 18.700 11.528 -11.167 1.00 96.00 100 VAL A CA 1
ATOM 782 C C . VAL A 1 100 ? 18.877 11.290 -9.671 1.00 96.00 100 VAL A C 1
ATOM 784 O O . VAL A 1 100 ? 18.720 10.165 -9.191 1.00 96.00 100 VAL A O 1
ATOM 787 N N . SER A 1 101 ? 19.209 12.344 -8.932 1.00 92.44 101 SER A N 1
ATOM 788 C CA . SER A 1 101 ? 19.397 12.259 -7.482 1.00 92.44 101 SER A CA 1
ATOM 789 C C . SER A 1 101 ? 18.113 11.813 -6.768 1.00 92.44 101 SER A C 1
ATOM 791 O O . SER A 1 101 ? 17.000 12.082 -7.228 1.00 92.44 101 SER A O 1
ATOM 793 N N . GLY A 1 102 ? 18.253 11.177 -5.603 1.00 87.12 102 GLY A N 1
ATOM 794 C CA . GLY A 1 102 ? 17.111 10.872 -4.734 1.00 87.12 102 GLY A CA 1
ATOM 795 C C . GLY A 1 102 ? 16.289 12.129 -4.404 1.00 87.12 102 GLY A C 1
ATOM 796 O O . GLY A 1 102 ? 16.850 13.197 -4.151 1.00 87.12 102 GLY A O 1
ATOM 797 N N . GLY A 1 103 ? 14.958 12.019 -4.487 1.00 89.19 103 GLY A N 1
ATOM 798 C CA . GLY A 1 103 ? 14.021 13.135 -4.292 1.00 89.19 103 GLY A CA 1
ATOM 799 C C . GLY A 1 103 ? 13.919 14.148 -5.447 1.00 89.19 103 GLY A C 1
ATOM 800 O O . GLY A 1 103 ? 13.254 15.170 -5.291 1.00 89.19 103 GLY A O 1
ATOM 801 N N . SER A 1 104 ? 14.561 13.908 -6.596 1.00 93.50 104 SER A N 1
ATOM 802 C CA . SER A 1 104 ? 14.531 14.827 -7.747 1.00 93.50 104 SER A CA 1
ATOM 803 C C . SER A 1 104 ? 13.188 14.835 -8.489 1.00 93.50 104 SER A C 1
ATOM 805 O O . SER A 1 104 ? 12.603 13.778 -8.726 1.00 93.50 104 SER A O 1
ATOM 807 N N . ASP A 1 105 ? 12.735 16.017 -8.924 1.00 90.88 105 ASP A N 1
ATOM 808 C CA . ASP A 1 105 ? 11.527 16.237 -9.743 1.00 90.88 105 ASP A CA 1
ATOM 809 C C . ASP A 1 105 ? 11.784 16.101 -11.263 1.00 90.88 105 ASP A C 1
ATOM 811 O O . ASP A 1 105 ? 10.939 16.428 -12.103 1.00 90.88 105 ASP A O 1
ATOM 815 N N . TRP A 1 106 ? 12.979 15.642 -11.645 1.00 95.81 106 TRP A N 1
ATOM 816 C CA . TRP A 1 106 ? 13.392 15.498 -13.038 1.00 95.81 106 TRP A CA 1
ATOM 817 C C . TRP A 1 106 ? 12.900 14.194 -13.669 1.00 95.81 106 TRP A C 1
ATOM 819 O O . TRP A 1 106 ? 13.588 13.176 -13.663 1.00 95.81 106 TRP A O 1
ATOM 829 N N . ASP A 1 107 ? 11.756 14.269 -14.339 1.00 95.81 107 ASP A N 1
ATOM 830 C CA . ASP A 1 107 ? 11.305 13.222 -15.254 1.00 95.81 107 ASP A CA 1
ATOM 831 C C . ASP A 1 107 ? 11.970 13.391 -16.641 1.00 95.81 107 ASP A C 1
ATOM 833 O O . ASP A 1 107 ? 11.664 14.312 -17.410 1.00 95.81 107 ASP A O 1
ATOM 837 N N . LEU A 1 108 ? 12.945 12.541 -16.968 1.00 97.50 108 LEU A N 1
ATOM 838 C CA . LEU A 1 108 ? 13.592 12.564 -18.286 1.00 97.50 108 LEU A CA 1
ATOM 839 C C . LEU A 1 108 ? 12.757 11.855 -19.365 1.00 97.50 108 LEU A C 1
ATOM 841 O O . LEU A 1 108 ? 12.897 12.194 -20.542 1.00 97.50 108 LEU A O 1
ATOM 845 N N . VAL A 1 109 ? 11.851 10.948 -18.988 1.00 97.62 109 VAL A N 1
ATOM 846 C CA . VAL A 1 109 ? 10.967 10.230 -19.921 1.00 97.62 109 VAL A CA 1
ATOM 847 C C . VAL A 1 109 ? 9.912 11.174 -20.487 1.00 97.62 109 VAL A C 1
ATOM 849 O O . VAL A 1 109 ? 9.774 11.236 -21.710 1.00 97.62 109 VAL A O 1
ATOM 852 N N . GLU A 1 110 ? 9.285 12.003 -19.640 1.00 97.31 110 GLU A N 1
ATOM 853 C CA . GLU A 1 110 ? 8.409 13.117 -20.051 1.00 97.31 110 GLU A CA 1
ATOM 854 C C . GLU A 1 110 ? 9.065 13.924 -21.175 1.00 97.31 110 GLU A C 1
ATOM 856 O O . GLU A 1 110 ? 8.450 14.190 -22.207 1.00 97.31 110 GLU A O 1
ATOM 861 N N . ARG A 1 111 ? 10.342 14.296 -21.001 1.00 97.75 111 ARG A N 1
ATOM 862 C CA . ARG A 1 111 ? 11.035 15.171 -21.952 1.00 97.75 111 ARG A CA 1
ATOM 863 C C . ARG A 1 111 ? 11.392 14.486 -23.256 1.00 97.75 111 ARG A C 1
ATOM 865 O O . ARG A 1 111 ? 11.194 15.086 -24.308 1.00 97.75 111 ARG A O 1
ATOM 872 N N . ILE A 1 112 ? 11.866 13.246 -23.214 1.00 97.75 112 ILE A N 1
ATOM 873 C CA . ILE A 1 112 ? 12.162 12.476 -24.431 1.00 97.75 112 ILE A CA 1
ATOM 874 C C . ILE A 1 112 ? 10.869 12.254 -25.239 1.00 97.75 112 ILE A C 1
ATOM 876 O O . ILE A 1 112 ? 10.862 12.443 -26.458 1.00 97.75 112 ILE A O 1
ATOM 880 N N . VAL A 1 113 ? 9.747 11.956 -24.570 1.00 97.56 113 VAL A N 1
ATOM 881 C CA . VAL A 1 113 ? 8.427 11.838 -25.215 1.00 97.56 113 VAL A CA 1
ATOM 882 C C . VAL A 1 113 ? 7.937 13.188 -25.756 1.00 97.56 113 VAL A C 1
ATOM 884 O O . VAL A 1 113 ? 7.493 13.247 -26.902 1.00 97.56 113 VAL A O 1
ATOM 887 N N . ALA A 1 114 ? 8.080 14.286 -25.005 1.00 96.81 114 ALA A N 1
ATOM 888 C CA . ALA A 1 114 ? 7.706 15.636 -25.444 1.00 96.81 114 ALA A CA 1
ATOM 889 C C . ALA A 1 114 ? 8.537 16.143 -26.639 1.00 96.81 114 ALA A C 1
ATOM 891 O O . ALA A 1 114 ? 8.043 16.922 -27.453 1.00 96.81 114 ALA A O 1
ATOM 892 N N . MET A 1 115 ? 9.774 15.660 -26.793 1.00 96.81 115 MET A N 1
ATOM 893 C CA . MET A 1 115 ? 10.608 15.867 -27.985 1.00 96.81 115 MET A CA 1
ATOM 894 C C . MET A 1 115 ? 10.178 15.017 -29.197 1.00 96.81 115 MET A C 1
ATOM 896 O O . MET A 1 115 ? 10.827 15.062 -30.242 1.00 96.81 115 MET A O 1
ATOM 900 N N . GLY A 1 116 ? 9.109 14.225 -29.076 1.00 97.00 116 GLY A N 1
ATOM 901 C CA . GLY A 1 116 ? 8.626 13.322 -30.119 1.00 97.00 116 GLY A CA 1
ATOM 902 C C . GLY A 1 116 ? 9.440 12.035 -30.260 1.00 97.00 116 GLY A C 1
ATOM 903 O O . GLY A 1 116 ? 9.268 11.336 -31.254 1.00 97.00 116 GLY A O 1
ATOM 904 N N . ARG A 1 117 ? 10.312 11.705 -29.293 1.00 97.06 117 ARG A N 1
ATOM 905 C CA . ARG A 1 117 ? 11.222 10.546 -29.349 1.00 97.06 117 ARG A CA 1
ATOM 906 C C . ARG A 1 117 ? 10.750 9.332 -28.550 1.00 97.06 117 ARG A C 1
ATOM 908 O O . ARG A 1 117 ? 11.540 8.631 -27.920 1.00 97.06 117 ARG A O 1
ATOM 915 N N . ARG A 1 118 ? 9.437 9.078 -28.580 1.00 94.88 118 ARG A N 1
ATOM 916 C CA . ARG A 1 118 ? 8.831 7.892 -27.948 1.00 94.88 118 ARG A CA 1
ATOM 917 C C . ARG A 1 118 ? 9.289 6.578 -28.603 1.00 94.88 118 ARG A C 1
ATOM 919 O O . ARG A 1 118 ? 9.345 5.570 -27.911 1.00 94.88 118 ARG A O 1
ATOM 926 N N . ASP A 1 119 ? 9.682 6.621 -29.878 1.00 94.31 119 ASP A N 1
ATOM 927 C CA . ASP A 1 119 ? 10.243 5.499 -30.651 1.00 94.31 119 ASP A CA 1
ATOM 928 C C . ASP A 1 119 ? 11.451 4.833 -29.978 1.00 94.31 119 ASP A C 1
ATOM 930 O O . ASP A 1 119 ? 11.648 3.627 -30.103 1.00 94.31 119 ASP A O 1
ATOM 934 N N . LEU A 1 120 ? 12.253 5.597 -29.230 1.00 93.44 120 LEU A N 1
ATOM 935 C CA . LEU A 1 120 ? 13.435 5.054 -28.565 1.00 93.44 120 LEU A CA 1
ATOM 936 C C . LEU A 1 120 ? 13.091 4.014 -27.492 1.00 93.44 120 LEU A C 1
ATOM 938 O O . LEU A 1 120 ? 13.888 3.108 -27.259 1.00 93.44 120 LEU A O 1
ATOM 942 N N . PHE A 1 121 ? 11.923 4.115 -26.853 1.00 94.25 121 PHE A N 1
ATOM 943 C CA . PHE A 1 121 ? 11.526 3.198 -25.779 1.00 94.25 121 PHE A CA 1
ATOM 944 C C . PHE A 1 121 ? 11.056 1.831 -26.285 1.00 94.25 121 PHE A C 1
ATOM 946 O O . PHE A 1 121 ? 10.892 0.922 -25.472 1.00 94.25 121 PHE A O 1
ATOM 953 N N . ASP A 1 122 ? 10.864 1.663 -27.596 1.00 88.00 122 ASP A N 1
ATOM 954 C CA . ASP A 1 122 ? 10.574 0.365 -28.221 1.00 88.00 122 ASP A CA 1
ATOM 955 C C . ASP A 1 122 ? 11.848 -0.492 -28.395 1.00 88.00 122 ASP A C 1
ATOM 957 O O . ASP A 1 122 ? 11.772 -1.687 -28.678 1.00 88.00 122 ASP A O 1
ATOM 961 N N . GLY A 1 123 ? 13.030 0.101 -28.181 1.00 84.75 123 GLY A N 1
ATOM 962 C CA . GLY A 1 123 ? 14.291 -0.618 -27.996 1.00 84.75 123 GLY A CA 1
ATOM 963 C C . GLY A 1 123 ? 14.519 -1.082 -26.544 1.00 84.75 123 GLY A C 1
ATOM 964 O O . GLY A 1 123 ? 13.736 -0.767 -25.649 1.00 84.75 123 GLY A O 1
ATOM 965 N N . PRO A 1 124 ? 15.632 -1.792 -26.265 1.00 90.75 124 PRO A N 1
ATOM 966 C CA . PRO A 1 124 ? 16.012 -2.263 -24.934 1.00 90.75 124 PRO A CA 1
ATOM 967 C C . PRO A 1 124 ? 16.615 -1.118 -24.097 1.00 90.75 124 PRO A C 1
ATOM 969 O O . PRO A 1 124 ? 17.790 -1.124 -23.723 1.00 90.75 124 PRO A O 1
ATOM 972 N N . VAL A 1 125 ? 15.796 -0.099 -23.854 1.00 95.06 125 VAL A N 1
ATOM 973 C CA . VAL A 1 125 ? 16.078 1.053 -22.994 1.00 95.06 125 VAL A CA 1
ATOM 974 C C . VAL A 1 125 ? 15.637 0.733 -21.572 1.00 95.06 125 VAL A C 1
ATOM 976 O O . VAL A 1 125 ? 14.611 0.089 -21.360 1.00 95.06 125 VAL A O 1
ATOM 979 N N . TRP A 1 126 ? 16.394 1.218 -20.594 1.00 96.81 126 TRP A N 1
ATOM 980 C CA . TRP A 1 126 ? 16.093 1.035 -19.177 1.00 96.81 126 TRP A CA 1
ATOM 981 C C . TRP A 1 126 ? 16.283 2.333 -18.389 1.00 96.81 126 TRP A C 1
ATOM 983 O O . TRP A 1 126 ? 17.056 3.202 -18.783 1.00 96.81 126 TRP A O 1
ATOM 993 N N . GLN A 1 127 ? 15.572 2.486 -17.275 1.00 97.62 127 GLN A N 1
ATOM 994 C CA . GLN A 1 127 ? 15.670 3.639 -16.381 1.00 97.62 127 GLN A CA 1
ATOM 995 C C . GLN A 1 127 ? 16.698 3.358 -15.280 1.00 97.62 127 GLN A C 1
ATOM 997 O O . GLN A 1 127 ? 16.509 2.441 -14.481 1.00 97.62 127 GLN A O 1
ATOM 1002 N N . ALA A 1 128 ? 17.772 4.147 -15.204 1.00 97.69 128 ALA A N 1
ATOM 1003 C CA . ALA A 1 128 ? 18.667 4.099 -14.050 1.00 97.69 128 ALA A CA 1
ATOM 1004 C C . ALA A 1 128 ? 18.061 4.880 -12.869 1.00 97.69 128 ALA A C 1
ATOM 1006 O O . ALA A 1 128 ? 17.409 5.907 -13.077 1.00 97.69 128 ALA A O 1
ATOM 1007 N N . VAL A 1 129 ? 18.260 4.413 -11.633 1.00 96.81 129 VAL A N 1
ATOM 1008 C CA . VAL A 1 129 ? 1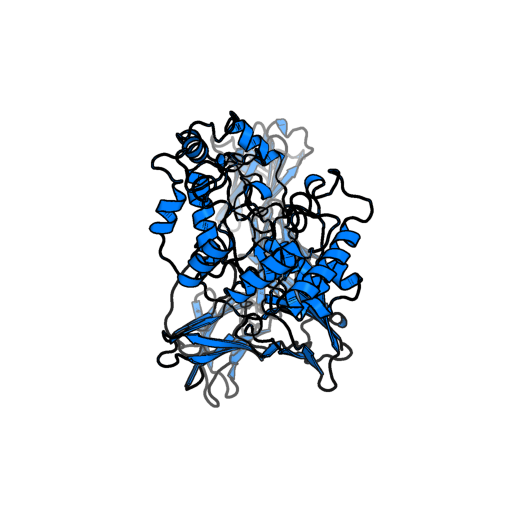7.772 5.087 -10.410 1.00 96.81 129 VAL A CA 1
ATOM 1009 C C . VAL A 1 129 ? 18.795 5.049 -9.273 1.00 96.81 129 VAL A C 1
ATOM 1011 O O . VAL A 1 129 ? 19.485 4.052 -9.082 1.00 96.81 129 VAL A O 1
ATOM 1014 N N . HIS A 1 130 ? 18.854 6.118 -8.476 1.00 95.50 130 HIS A N 1
ATOM 1015 C CA . HIS A 1 130 ? 19.691 6.224 -7.272 1.00 95.50 130 HIS A CA 1
ATOM 1016 C C . HIS A 1 130 ? 18.820 6.208 -6.004 1.00 95.50 130 HIS A C 1
ATOM 1018 O O . HIS A 1 130 ? 18.686 7.202 -5.289 1.00 95.50 130 HIS A O 1
ATOM 1024 N N . ASN A 1 131 ? 18.167 5.075 -5.746 1.00 95.88 131 ASN A N 1
ATOM 1025 C CA . ASN A 1 131 ? 17.157 4.895 -4.693 1.00 95.88 131 ASN A CA 1
ATOM 1026 C C . ASN A 1 131 ? 17.773 4.610 -3.305 1.00 95.88 131 ASN A C 1
ATOM 1028 O O . ASN A 1 131 ? 17.459 3.604 -2.665 1.00 95.88 131 ASN A O 1
ATOM 1032 N N . TYR A 1 132 ? 18.685 5.469 -2.844 1.00 96.06 132 TYR A N 1
ATOM 1033 C CA . TYR A 1 132 ? 19.311 5.315 -1.527 1.00 96.06 132 TYR A CA 1
ATOM 1034 C C . TYR A 1 132 ? 18.262 5.409 -0.401 1.00 96.06 132 TYR A C 1
ATOM 1036 O O . TYR A 1 132 ? 17.600 6.438 -0.272 1.00 96.06 132 TYR A O 1
ATOM 1044 N N . PRO A 1 133 ? 18.144 4.405 0.492 1.00 95.12 133 PRO A N 1
ATOM 1045 C CA . PRO A 1 133 ? 17.256 4.471 1.658 1.00 95.12 133 PRO A CA 1
ATOM 1046 C C . PRO A 1 133 ? 17.719 5.476 2.724 1.00 95.12 133 PRO A C 1
ATOM 1048 O O . PRO A 1 133 ? 17.009 5.723 3.699 1.00 95.12 133 PRO A O 1
ATOM 1051 N N . ARG A 1 134 ? 18.930 6.026 2.579 1.00 94.62 134 ARG A N 1
ATOM 1052 C CA . ARG A 1 134 ? 19.617 6.818 3.600 1.00 94.62 134 ARG A CA 1
ATOM 1053 C C . ARG A 1 134 ? 19.764 6.027 4.903 1.00 94.62 134 ARG A C 1
ATOM 1055 O O . ARG A 1 134 ? 20.177 4.871 4.900 1.00 94.62 134 ARG A O 1
ATOM 1062 N N . ASN A 1 135 ? 19.380 6.636 6.023 1.00 96.19 135 ASN A N 1
ATOM 1063 C CA . ASN A 1 135 ? 19.210 5.983 7.315 1.00 96.19 135 ASN A CA 1
ATOM 1064 C C . ASN A 1 135 ? 17.728 5.694 7.660 1.00 96.19 135 ASN A C 1
ATOM 1066 O O . ASN A 1 135 ? 17.400 5.439 8.818 1.00 96.19 135 ASN A O 1
ATOM 1070 N N . ARG A 1 136 ? 16.826 5.741 6.666 1.00 96.50 136 ARG A N 1
ATOM 1071 C CA . ARG A 1 136 ? 15.382 5.452 6.785 1.00 96.50 136 ARG A CA 1
ATOM 1072 C C . ARG A 1 136 ? 15.120 3.950 6.522 1.00 96.50 136 ARG A C 1
ATOM 1074 O O . ARG A 1 136 ? 15.967 3.290 5.917 1.00 96.50 136 ARG A O 1
ATOM 1081 N N . PRO A 1 137 ? 14.004 3.355 6.980 1.00 95.38 137 PRO A N 1
ATOM 1082 C CA . PRO A 1 137 ? 13.699 1.942 6.726 1.00 95.38 137 PRO A CA 1
ATOM 1083 C C . PRO A 1 137 ? 13.253 1.695 5.270 1.00 95.38 137 PRO A C 1
ATOM 1085 O O . PRO A 1 137 ? 12.927 2.633 4.543 1.00 95.38 137 PRO A O 1
ATOM 1088 N N . LEU A 1 138 ? 13.247 0.428 4.840 1.00 95.69 138 LEU A N 1
ATOM 1089 C CA . LEU A 1 138 ? 12.958 0.032 3.451 1.00 95.69 138 LEU A CA 1
ATOM 1090 C C . LEU A 1 138 ? 11.516 0.333 2.996 1.00 95.69 138 LEU A C 1
ATOM 1092 O O . LEU A 1 138 ? 11.281 0.483 1.802 1.00 95.69 138 LEU A O 1
ATOM 1096 N N . ASP A 1 139 ? 10.576 0.454 3.933 1.00 94.31 139 ASP A N 1
ATOM 1097 C CA . ASP A 1 139 ? 9.170 0.828 3.729 1.00 94.31 139 ASP A CA 1
ATOM 1098 C C . ASP A 1 139 ? 8.908 2.345 3.781 1.00 94.31 139 ASP A C 1
ATOM 1100 O O . ASP A 1 139 ? 7.766 2.778 3.644 1.00 94.31 139 ASP A O 1
ATOM 1104 N N . TYR A 1 140 ? 9.932 3.188 3.953 1.00 95.19 140 TYR A N 1
ATOM 1105 C CA . TYR A 1 140 ? 9.769 4.646 3.911 1.00 95.19 140 TYR A CA 1
ATOM 1106 C C . TYR A 1 140 ? 9.185 5.110 2.553 1.00 95.19 140 TYR A C 1
ATOM 1108 O O . TYR A 1 140 ? 9.688 4.670 1.514 1.00 95.19 140 TYR A O 1
ATOM 1116 N N . PRO A 1 141 ? 8.184 6.020 2.506 1.00 95.00 141 PRO A N 1
ATOM 1117 C CA . PRO A 1 141 ? 7.641 6.857 3.588 1.00 95.00 141 PRO A CA 1
ATOM 1118 C C . PRO A 1 141 ? 6.464 6.245 4.371 1.00 95.00 141 PRO A C 1
ATOM 1120 O O . PRO A 1 141 ? 5.831 6.946 5.163 1.00 95.00 141 PRO A O 1
ATOM 1123 N N . PHE A 1 142 ? 6.123 4.977 4.156 1.00 93.81 142 PHE A N 1
ATOM 1124 C CA . PHE A 1 142 ? 4.953 4.322 4.754 1.00 93.81 142 PHE A CA 1
ATOM 1125 C C . PHE A 1 142 ? 5.192 3.788 6.173 1.00 93.81 142 PHE A C 1
ATOM 1127 O O . PHE A 1 142 ? 4.232 3.426 6.849 1.00 93.81 142 PHE A O 1
ATOM 1134 N N . ASP A 1 143 ? 6.440 3.790 6.655 1.00 92.44 143 ASP A N 1
ATOM 1135 C CA . ASP A 1 143 ? 6.769 3.316 7.999 1.00 92.44 143 ASP A CA 1
ATOM 1136 C C . ASP A 1 143 ? 6.018 4.088 9.097 1.00 92.44 143 ASP A C 1
ATOM 1138 O O . ASP A 1 143 ? 5.838 5.310 9.029 1.00 92.44 143 ASP A O 1
ATOM 1142 N N . ILE A 1 144 ? 5.642 3.386 10.171 1.00 79.44 144 ILE A N 1
ATOM 1143 C CA . ILE A 1 144 ? 4.836 3.950 11.270 1.00 79.44 144 ILE A CA 1
ATOM 1144 C C . ILE A 1 144 ? 5.526 5.132 11.984 1.00 79.44 144 ILE A C 1
ATOM 1146 O O . ILE A 1 144 ? 4.887 5.930 12.671 1.00 79.44 144 ILE A O 1
ATOM 1150 N N . GLY A 1 145 ? 6.849 5.255 11.849 1.00 82.25 145 GLY A N 1
ATOM 1151 C CA . GLY A 1 145 ? 7.627 6.378 12.359 1.00 82.25 145 GLY A CA 1
ATOM 1152 C C . GLY A 1 145 ? 7.473 7.648 11.543 1.00 82.25 145 GLY A C 1
ATOM 1153 O O . GLY A 1 145 ? 7.423 8.729 12.127 1.00 82.25 145 GLY A O 1
ATOM 1154 N N . ASN A 1 146 ? 7.377 7.523 10.220 1.00 91.62 146 ASN A N 1
ATOM 1155 C CA . ASN A 1 146 ? 7.058 8.640 9.348 1.00 91.62 146 ASN A CA 1
ATOM 1156 C C . ASN A 1 146 ? 5.565 8.970 9.414 1.00 91.62 146 ASN A C 1
ATOM 1158 O O . ASN A 1 146 ? 5.235 10.134 9.592 1.00 91.62 146 ASN A O 1
ATOM 1162 N N . GLN A 1 147 ? 4.676 7.976 9.332 1.00 92.50 147 GLN A N 1
ATOM 1163 C CA . GLN A 1 147 ? 3.225 8.196 9.281 1.00 92.50 147 GLN A CA 1
ATOM 1164 C C . GLN A 1 147 ? 2.653 8.695 10.619 1.00 92.50 147 GLN A C 1
ATOM 1166 O O . GLN A 1 147 ? 2.038 9.757 10.667 1.00 92.50 147 GLN A O 1
ATOM 1171 N N . GLU A 1 148 ? 2.894 7.975 11.718 1.00 89.75 148 GLU A N 1
ATOM 1172 C CA . GLU A 1 148 ? 2.244 8.219 13.021 1.00 89.75 148 GLU A CA 1
ATOM 1173 C C . GLU A 1 148 ? 3.186 8.830 14.073 1.00 89.75 148 GLU A C 1
ATOM 1175 O O . GLU A 1 148 ? 2.764 9.187 15.173 1.00 89.75 148 GLU A O 1
ATOM 1180 N N . GLY A 1 149 ? 4.484 8.937 13.773 1.00 89.06 149 GLY A N 1
ATOM 1181 C CA . GLY A 1 149 ? 5.482 9.420 14.730 1.00 89.06 149 GLY A CA 1
ATOM 1182 C C . GLY A 1 149 ? 5.781 8.437 15.866 1.00 89.06 149 GLY A C 1
ATOM 1183 O O . GLY A 1 149 ? 6.294 8.848 16.912 1.00 89.06 149 GLY A O 1
ATOM 1184 N N . ALA A 1 150 ? 5.468 7.147 15.685 1.00 84.12 150 ALA A N 1
ATOM 1185 C CA . ALA A 1 150 ? 5.503 6.148 16.750 1.00 84.12 150 ALA A CA 1
ATOM 1186 C C . ALA A 1 150 ? 6.878 6.043 17.436 1.00 84.12 150 ALA A C 1
ATOM 1188 O O . ALA A 1 150 ? 7.930 5.951 16.791 1.00 84.12 150 ALA A O 1
ATOM 1189 N N . ALA A 1 151 ? 6.862 6.036 18.769 1.00 82.69 151 ALA A N 1
ATOM 1190 C CA . ALA A 1 151 ? 8.051 6.081 19.613 1.00 82.69 151 ALA A CA 1
ATOM 1191 C C . ALA A 1 151 ? 8.904 4.799 19.540 1.00 82.69 151 ALA A C 1
ATOM 1193 O O . ALA A 1 151 ? 8.391 3.682 19.582 1.00 82.69 151 ALA A O 1
ATOM 1194 N N . TYR A 1 152 ? 10.231 4.955 19.547 1.00 86.12 152 TYR A N 1
ATOM 1195 C CA . TYR A 1 152 ? 11.139 3.850 19.842 1.00 86.12 152 TYR A CA 1
ATOM 1196 C C . TYR A 1 152 ? 11.068 3.459 21.322 1.00 86.12 152 TYR A C 1
ATOM 1198 O O . TYR A 1 152 ? 10.883 4.297 22.209 1.00 86.12 152 TYR A O 1
ATOM 1206 N N . THR A 1 153 ? 11.278 2.169 21.590 1.00 85.44 153 THR A N 1
ATOM 1207 C CA . THR A 1 153 ? 11.389 1.624 22.951 1.00 85.44 153 THR A CA 1
ATOM 1208 C C . THR A 1 153 ? 12.805 1.797 23.507 1.00 85.44 153 THR A C 1
ATOM 1210 O O . THR A 1 153 ? 13.774 1.755 22.749 1.00 85.44 153 THR A O 1
ATOM 1213 N N . GLU A 1 154 ? 12.947 1.886 24.836 1.00 85.00 154 GLU A N 1
ATOM 1214 C CA . GLU A 1 154 ? 14.261 1.895 25.513 1.00 85.00 154 GLU A CA 1
ATOM 1215 C C . GLU A 1 154 ? 15.114 0.685 25.102 1.00 85.00 154 GLU A C 1
ATOM 1217 O O . GLU A 1 154 ? 16.306 0.829 24.847 1.00 85.00 154 GLU A O 1
ATOM 1222 N N . ARG A 1 155 ? 14.499 -0.498 24.940 1.00 82.69 155 ARG A N 1
ATOM 1223 C CA . ARG A 1 155 ? 15.188 -1.714 24.478 1.00 82.69 155 ARG A CA 1
ATOM 1224 C C . ARG A 1 155 ? 15.818 -1.535 23.095 1.00 82.69 155 ARG A C 1
ATOM 1226 O O . ARG A 1 155 ? 16.967 -1.918 22.912 1.00 82.69 155 ARG A O 1
ATOM 1233 N N . PHE A 1 156 ? 15.077 -0.977 22.135 1.00 83.69 156 PHE A N 1
ATOM 1234 C CA . PHE A 1 156 ? 15.605 -0.716 20.792 1.00 83.69 156 PHE A CA 1
ATOM 1235 C C . PHE A 1 156 ? 16.694 0.360 20.828 1.00 83.69 156 PHE A C 1
ATOM 1237 O O . PHE A 1 156 ? 17.773 0.164 20.281 1.00 83.69 156 PHE A O 1
ATOM 1244 N N . TYR A 1 157 ? 16.439 1.463 21.535 1.00 91.62 157 TYR A N 1
ATOM 1245 C CA . TYR A 1 157 ? 17.395 2.559 21.664 1.00 91.62 157 TYR A CA 1
ATOM 1246 C C . TYR A 1 157 ? 18.737 2.099 22.245 1.00 91.62 157 TYR A C 1
ATOM 1248 O O . TYR A 1 157 ? 19.779 2.437 21.685 1.00 91.62 157 TYR A O 1
ATOM 1256 N N . ARG A 1 158 ? 18.713 1.291 23.316 1.00 89.38 158 ARG A N 1
ATOM 1257 C CA . ARG A 1 158 ? 19.912 0.701 23.930 1.00 89.38 158 ARG A CA 1
ATOM 1258 C C . ARG A 1 158 ? 20.628 -0.259 22.999 1.00 89.38 158 ARG A C 1
ATOM 1260 O O . ARG A 1 158 ? 21.819 -0.084 22.800 1.00 89.38 158 ARG A O 1
ATOM 1267 N N . ALA A 1 159 ? 19.906 -1.187 22.368 1.00 84.56 159 ALA A N 1
ATOM 1268 C CA . ALA A 1 159 ? 20.507 -2.147 21.443 1.00 84.56 159 ALA A CA 1
ATOM 1269 C C . ALA A 1 159 ? 21.353 -1.459 20.356 1.00 84.56 159 ALA A C 1
ATOM 1271 O O . ALA A 1 159 ? 22.470 -1.892 20.112 1.00 84.56 159 ALA A O 1
ATOM 1272 N N . ILE A 1 160 ? 20.856 -0.354 19.784 1.00 90.12 160 ILE A N 1
ATOM 1273 C CA . ILE A 1 160 ? 21.572 0.442 18.773 1.00 90.12 160 ILE A CA 1
ATOM 1274 C C . ILE A 1 160 ? 22.644 1.368 19.390 1.00 90.12 160 ILE A C 1
ATOM 1276 O O . ILE A 1 160 ? 23.662 1.656 18.763 1.00 90.12 160 ILE A O 1
ATOM 1280 N N . ALA A 1 161 ? 22.441 1.858 20.618 1.00 90.44 161 ALA A N 1
ATOM 1281 C CA . ALA A 1 161 ? 23.409 2.712 21.317 1.00 90.44 161 ALA A CA 1
ATOM 1282 C C . ALA A 1 161 ? 24.650 1.948 21.812 1.00 90.44 161 ALA A C 1
ATOM 1284 O O . ALA A 1 161 ? 25.723 2.544 21.914 1.00 90.44 161 ALA A O 1
ATOM 1285 N N . ASP A 1 162 ? 24.492 0.661 22.124 1.00 88.19 162 ASP A N 1
ATOM 1286 C CA . ASP A 1 162 ? 25.532 -0.208 22.679 1.00 88.19 162 ASP A CA 1
ATOM 1287 C C . ASP A 1 162 ? 26.401 -0.871 21.576 1.00 88.19 162 ASP A C 1
ATOM 1289 O O . ASP A 1 162 ? 27.360 -1.583 21.884 1.00 88.19 162 ASP A O 1
ATOM 1293 N N . GLU A 1 163 ? 26.115 -0.622 20.288 1.00 87.00 163 GLU A N 1
ATOM 1294 C CA . GLU A 1 163 ? 26.904 -1.128 19.156 1.00 87.00 163 GLU A CA 1
ATOM 1295 C C . GLU A 1 163 ? 28.313 -0.509 19.092 1.00 87.00 163 GLU A C 1
ATOM 1297 O O . GLU A 1 163 ? 28.508 0.677 18.811 1.00 87.00 163 GLU A O 1
ATOM 1302 N N . ALA A 1 164 ? 29.339 -1.337 19.294 1.00 81.31 164 ALA A N 1
ATOM 1303 C CA . ALA A 1 164 ? 30.731 -0.902 19.351 1.00 81.31 164 ALA A CA 1
ATOM 1304 C C . ALA A 1 164 ? 31.401 -0.844 17.961 1.00 81.31 164 ALA A C 1
ATOM 1306 O O . ALA A 1 164 ? 32.094 -1.778 17.559 1.00 81.31 164 ALA A O 1
ATOM 1307 N N . TRP A 1 165 ? 31.253 0.281 17.249 1.00 82.75 165 TRP A N 1
ATOM 1308 C CA . TRP A 1 165 ? 31.899 0.504 15.938 1.00 82.75 165 TRP A CA 1
ATOM 1309 C C . TRP A 1 165 ? 32.708 1.810 15.807 1.00 82.75 165 TRP A C 1
ATOM 1311 O O . TRP A 1 165 ? 33.209 2.125 14.730 1.00 82.75 165 TRP A O 1
ATOM 1321 N N . GLY A 1 166 ? 32.891 2.546 16.909 1.00 83.62 166 GLY A N 1
ATOM 1322 C CA . GLY A 1 166 ? 33.733 3.752 16.977 1.00 83.62 166 GLY A CA 1
ATOM 1323 C C . GLY A 1 166 ? 32.983 5.084 16.867 1.00 83.62 166 GLY A C 1
ATOM 1324 O O . GLY A 1 166 ? 33.573 6.133 17.118 1.00 83.62 166 GLY A O 1
ATOM 1325 N N . GLU A 1 167 ? 31.683 5.057 16.572 1.00 88.12 167 GLU A N 1
ATOM 1326 C CA . GLU A 1 167 ? 30.815 6.236 16.501 1.00 88.12 167 GLU A CA 1
ATOM 1327 C C . GLU A 1 167 ? 29.514 6.016 17.295 1.00 88.12 167 GLU A C 1
ATOM 1329 O O . GLU A 1 167 ? 29.107 4.888 17.556 1.00 88.12 167 GLU A O 1
ATOM 1334 N N . ASN A 1 168 ? 28.842 7.103 17.689 1.00 89.62 168 ASN A N 1
ATOM 1335 C CA . ASN A 1 168 ? 27.550 7.044 18.378 1.00 89.62 168 ASN A CA 1
ATOM 1336 C C . ASN A 1 168 ? 26.409 7.050 17.347 1.00 89.62 168 ASN A C 1
ATOM 1338 O O . ASN A 1 168 ? 26.191 8.070 16.690 1.00 89.62 168 ASN A O 1
ATOM 1342 N N . ALA A 1 169 ? 25.660 5.948 17.251 1.00 93.25 169 ALA A N 1
ATOM 1343 C CA . ALA A 1 169 ? 24.544 5.782 16.315 1.00 93.25 169 ALA A CA 1
ATOM 1344 C C . ALA A 1 169 ? 23.431 6.836 16.473 1.00 93.25 169 ALA A C 1
ATOM 1346 O O . ALA A 1 169 ? 22.776 7.214 15.510 1.00 93.25 169 ALA A O 1
ATOM 1347 N N . TRP A 1 170 ? 23.230 7.379 17.671 1.00 94.94 170 TRP A N 1
ATOM 1348 C CA . TRP A 1 170 ? 22.240 8.427 17.927 1.00 94.94 170 TRP A CA 1
ATOM 1349 C C . TRP A 1 170 ? 22.805 9.846 17.791 1.00 94.94 170 TRP A C 1
ATOM 1351 O O . TRP A 1 170 ? 22.088 10.806 18.067 1.00 94.94 170 TRP A O 1
ATOM 1361 N N . ARG A 1 171 ? 24.083 10.010 17.412 1.00 94.69 171 ARG A N 1
ATOM 1362 C CA . ARG A 1 171 ? 24.808 11.300 17.365 1.00 94.69 171 ARG A CA 1
ATOM 1363 C C . ARG A 1 171 ? 24.646 12.148 18.643 1.00 94.69 171 ARG A C 1
ATOM 1365 O O . ARG A 1 171 ? 24.655 13.373 18.596 1.00 94.69 171 ARG A O 1
ATOM 1372 N N . GLY A 1 172 ? 24.488 11.490 19.795 1.00 93.38 172 GLY A N 1
ATOM 1373 C CA . GLY A 1 172 ? 24.268 12.134 21.098 1.00 93.38 172 GLY A CA 1
ATOM 1374 C C . GLY A 1 172 ? 22.824 12.568 21.400 1.00 93.38 172 GLY A C 1
ATOM 1375 O O . GLY A 1 172 ? 22.579 13.080 22.490 1.00 93.38 172 GLY A O 1
ATOM 1376 N N . ARG A 1 173 ? 21.865 12.349 20.490 1.00 96.44 173 ARG A N 1
ATOM 1377 C CA . ARG A 1 173 ? 20.425 12.568 20.728 1.00 96.44 173 ARG A CA 1
ATOM 1378 C C . ARG A 1 173 ? 19.919 11.555 21.759 1.00 96.44 173 ARG A C 1
ATOM 1380 O O . ARG A 1 173 ? 20.200 10.369 21.619 1.00 96.44 173 ARG A O 1
ATOM 1387 N N . THR A 1 174 ? 19.162 11.986 22.771 1.00 96.56 174 THR A N 1
ATOM 1388 C CA . THR A 1 174 ? 18.557 11.046 23.735 1.00 96.56 174 THR A CA 1
ATOM 1389 C C . THR A 1 174 ? 17.321 10.360 23.147 1.00 96.56 174 THR A C 1
ATOM 1391 O O . THR A 1 174 ? 16.717 10.872 22.202 1.00 96.56 174 THR A O 1
ATOM 1394 N N . LEU A 1 175 ? 16.865 9.251 23.745 1.00 92.81 175 LEU A N 1
ATOM 1395 C CA . LEU A 1 175 ? 15.595 8.618 23.359 1.00 92.81 175 LEU A CA 1
ATOM 1396 C C . LEU A 1 175 ? 14.418 9.605 23.401 1.00 92.81 175 LEU A C 1
ATOM 1398 O O . LEU A 1 175 ? 13.571 9.605 22.509 1.00 92.81 175 LEU A O 1
ATOM 1402 N N . GLN A 1 176 ? 14.380 10.476 24.413 1.00 93.38 176 GLN A N 1
ATOM 1403 C CA . GLN A 1 176 ? 13.339 11.493 24.528 1.00 93.38 176 GLN A CA 1
ATOM 1404 C C . GLN A 1 176 ? 13.401 12.493 23.365 1.00 93.38 176 GLN A C 1
ATOM 1406 O O . GLN A 1 176 ? 12.356 12.905 22.867 1.00 93.38 176 GLN A O 1
ATOM 1411 N N . ASP A 1 177 ? 14.598 12.862 22.904 1.00 96.44 177 ASP A N 1
ATOM 1412 C CA . ASP A 1 177 ? 14.764 13.773 21.768 1.00 96.44 177 ASP A CA 1
ATOM 1413 C C . ASP A 1 177 ? 14.360 13.124 20.446 1.00 96.44 177 ASP A C 1
ATOM 1415 O O . ASP A 1 177 ? 13.627 13.738 19.672 1.00 96.44 177 ASP A O 1
ATOM 1419 N N . VAL A 1 178 ? 14.773 11.876 20.210 1.00 93.00 178 VAL A N 1
ATOM 1420 C CA . VAL A 1 178 ? 14.405 11.117 19.004 1.00 93.00 178 VAL A CA 1
ATOM 1421 C C . VAL A 1 178 ? 12.893 10.896 18.948 1.00 93.00 178 VAL A C 1
ATOM 1423 O O . VAL A 1 178 ? 12.271 11.189 17.930 1.00 93.00 178 VAL A O 1
ATOM 1426 N N . ASN A 1 179 ? 12.266 10.469 20.047 1.00 93.81 179 ASN A N 1
ATOM 1427 C CA . ASN A 1 179 ? 10.815 10.266 20.090 1.00 93.81 179 ASN A CA 1
ATOM 1428 C C . ASN A 1 179 ? 10.038 11.587 19.958 1.00 93.81 179 ASN A C 1
ATOM 1430 O O . ASN A 1 179 ? 9.003 11.621 19.296 1.00 93.81 179 ASN A O 1
ATOM 1434 N N . ARG A 1 180 ? 10.562 12.702 20.492 1.00 95.75 180 ARG A N 1
ATOM 1435 C CA . ARG A 1 180 ? 9.995 14.041 20.258 1.00 95.75 180 ARG A CA 1
ATOM 1436 C C . ARG A 1 180 ? 10.095 14.445 18.786 1.00 95.75 180 ARG A C 1
ATOM 1438 O O . ARG A 1 180 ? 9.143 15.012 18.257 1.00 95.75 180 ARG A O 1
ATOM 1445 N N . LEU A 1 181 ? 11.216 14.162 18.120 1.00 95.38 181 LEU A N 1
ATOM 1446 C CA . LEU A 1 181 ? 11.394 14.430 16.688 1.00 95.38 181 LEU A CA 1
ATOM 1447 C C . LEU A 1 181 ? 10.459 13.576 15.827 1.00 95.38 181 LEU A C 1
ATOM 1449 O O . LEU A 1 181 ? 9.889 14.109 14.884 1.00 95.38 181 LEU A O 1
ATOM 1453 N N . ARG A 1 182 ? 10.265 12.297 16.165 1.00 93.06 182 ARG A N 1
ATOM 1454 C CA . ARG A 1 182 ? 9.329 11.399 15.467 1.00 93.06 182 ARG A CA 1
ATOM 1455 C C . ARG A 1 182 ? 7.890 11.899 15.575 1.00 93.06 182 ARG A C 1
ATOM 1457 O O . ARG A 1 182 ? 7.261 12.098 14.547 1.00 93.06 182 ARG A O 1
ATOM 1464 N N . LEU A 1 183 ? 7.422 12.226 16.781 1.00 92.44 183 LEU A N 1
ATOM 1465 C CA . LEU A 1 183 ? 6.072 12.763 16.991 1.00 92.44 183 LEU A CA 1
ATOM 1466 C C . LEU A 1 183 ? 5.862 14.146 16.344 1.00 92.44 183 LEU A C 1
ATOM 1468 O O . LEU A 1 183 ? 4.843 14.389 15.716 1.00 92.44 183 LEU A O 1
ATOM 1472 N N . SER A 1 184 ? 6.812 15.076 16.494 1.00 95.94 184 SER A N 1
ATOM 1473 C CA . SER A 1 184 ? 6.664 16.453 15.972 1.00 95.94 184 SER A CA 1
ATOM 1474 C C . SER A 1 184 ? 6.926 16.601 14.470 1.00 95.94 184 SER A C 1
ATOM 1476 O O . SER A 1 184 ? 6.653 17.660 13.907 1.00 95.94 184 SER A O 1
ATOM 1478 N N . ARG A 1 185 ? 7.478 15.567 13.829 1.00 95.19 185 ARG A N 1
ATOM 1479 C CA . ARG A 1 185 ? 7.740 15.495 12.385 1.00 95.19 185 ARG A CA 1
ATOM 1480 C C . ARG A 1 185 ? 7.169 14.204 11.789 1.00 95.19 185 ARG A C 1
ATOM 1482 O O . ARG A 1 185 ? 7.771 13.628 10.880 1.00 95.19 185 ARG A O 1
ATOM 1489 N N . SER A 1 186 ? 6.043 13.737 12.319 1.00 92.75 186 SER A N 1
ATOM 1490 C CA . SER A 1 186 ? 5.185 12.784 11.624 1.00 92.75 186 SER A CA 1
ATOM 1491 C C . SER A 1 186 ? 4.568 13.462 10.397 1.00 92.75 186 SER A C 1
ATOM 1493 O O . SER A 1 186 ? 4.334 14.671 10.400 1.00 92.75 186 SER A O 1
ATOM 1495 N N . ASN A 1 187 ? 4.288 12.684 9.363 1.00 91.94 187 ASN A N 1
ATOM 1496 C CA . ASN A 1 187 ? 3.709 13.118 8.101 1.00 91.94 187 ASN A CA 1
ATOM 1497 C C . ASN A 1 187 ? 2.601 12.122 7.691 1.00 91.94 187 ASN A C 1
ATOM 1499 O O . ASN A 1 187 ? 2.832 11.280 6.819 1.00 91.94 187 ASN A O 1
ATOM 1503 N N . PRO A 1 188 ? 1.429 12.151 8.361 1.00 91.88 188 PRO A N 1
ATOM 1504 C CA . PRO A 1 188 ? 0.340 11.220 8.082 1.00 91.88 188 PRO A CA 1
ATOM 1505 C C . PRO A 1 188 ? -0.181 11.390 6.653 1.00 91.88 188 PRO A C 1
ATOM 1507 O O . PRO A 1 188 ? -0.467 12.507 6.220 1.00 91.88 188 PRO A O 1
ATOM 1510 N N . GLY A 1 189 ? -0.329 10.282 5.928 1.00 88.69 189 GLY A N 1
ATOM 1511 C CA . GLY A 1 189 ? -0.736 10.281 4.524 1.00 88.69 189 GLY A CA 1
ATOM 1512 C C . GLY A 1 189 ? 0.394 10.596 3.539 1.00 88.69 189 GLY A C 1
ATOM 1513 O O . GLY A 1 189 ? 0.107 10.853 2.372 1.00 88.69 189 GLY A O 1
ATOM 1514 N N . ALA A 1 190 ? 1.662 10.581 3.970 1.00 86.69 190 ALA A N 1
ATOM 1515 C CA . ALA A 1 190 ? 2.797 10.764 3.066 1.00 86.69 190 ALA A CA 1
ATOM 1516 C C . ALA A 1 190 ? 2.860 9.655 2.004 1.00 86.69 190 ALA A C 1
ATOM 1518 O O . ALA A 1 190 ? 2.756 8.469 2.324 1.00 86.69 190 ALA A O 1
ATOM 1519 N N . THR A 1 191 ? 3.089 10.050 0.753 1.00 91.88 191 THR A N 1
ATOM 1520 C CA . THR A 1 191 ? 3.166 9.165 -0.419 1.00 91.88 191 THR A CA 1
ATOM 1521 C C . THR A 1 191 ? 4.498 9.312 -1.154 1.00 91.88 191 THR A C 1
ATOM 1523 O O . THR A 1 191 ? 5.178 10.330 -1.028 1.00 91.88 191 THR A O 1
ATOM 1526 N N . LEU A 1 192 ? 4.845 8.333 -1.998 1.00 89.00 192 LEU A N 1
ATOM 1527 C CA . LEU A 1 192 ? 6.034 8.408 -2.861 1.00 89.00 192 LEU A CA 1
ATOM 1528 C C . LEU A 1 192 ? 5.996 9.584 -3.848 1.00 89.00 192 LEU A C 1
ATOM 1530 O O . LEU A 1 192 ? 7.041 10.076 -4.240 1.00 89.00 192 LEU A O 1
ATOM 1534 N N . ALA A 1 193 ? 4.815 10.089 -4.217 1.00 89.19 193 ALA A N 1
ATOM 1535 C CA . ALA A 1 193 ? 4.704 11.298 -5.035 1.00 89.19 193 ALA A CA 1
ATOM 1536 C C . ALA A 1 193 ? 5.129 12.585 -4.290 1.00 89.19 193 ALA A C 1
ATOM 1538 O O . ALA A 1 193 ? 5.268 13.633 -4.917 1.00 89.19 193 ALA A O 1
ATOM 1539 N N . GLN A 1 194 ? 5.294 12.522 -2.962 1.00 89.81 194 GLN A N 1
ATOM 1540 C CA . GLN A 1 194 ? 5.687 13.641 -2.098 1.00 89.81 194 GLN A CA 1
ATOM 1541 C C . GLN A 1 194 ? 7.101 13.476 -1.516 1.00 89.81 194 GLN A C 1
ATOM 1543 O O . GLN A 1 194 ? 7.801 14.475 -1.372 1.00 89.81 194 GLN A O 1
ATOM 1548 N N . ASP A 1 195 ? 7.518 12.252 -1.172 1.00 92.12 195 ASP A N 1
ATOM 1549 C CA . ASP A 1 195 ? 8.898 11.925 -0.776 1.00 92.12 195 ASP A CA 1
ATOM 1550 C C . ASP A 1 195 ? 9.292 10.542 -1.328 1.00 92.12 195 ASP A C 1
ATOM 1552 O O . ASP A 1 195 ? 8.899 9.501 -0.794 1.00 92.12 195 ASP A O 1
ATOM 1556 N N . HIS A 1 196 ? 10.072 10.554 -2.413 1.00 93.94 196 HIS A N 1
ATOM 1557 C CA . HIS A 1 196 ? 10.729 9.389 -3.013 1.00 93.94 196 HIS A CA 1
ATOM 1558 C C . HIS A 1 196 ? 12.254 9.368 -2.788 1.00 93.94 196 HIS A C 1
ATOM 1560 O O . HIS A 1 196 ? 12.951 8.643 -3.497 1.00 93.94 196 HIS A O 1
ATOM 1566 N N . ASP A 1 197 ? 12.814 10.124 -1.831 1.00 94.69 197 ASP A N 1
ATOM 1567 C CA . ASP A 1 197 ? 14.234 9.981 -1.431 1.00 94.69 197 ASP A CA 1
ATOM 1568 C C . ASP A 1 197 ? 14.382 8.771 -0.487 1.00 94.69 197 ASP A C 1
ATOM 1570 O O . ASP A 1 197 ? 14.568 8.893 0.731 1.00 94.69 197 ASP A O 1
ATOM 1574 N N . CYS A 1 198 ? 14.165 7.577 -1.045 1.00 95.69 198 CYS A N 1
ATOM 1575 C CA . CYS A 1 198 ? 14.108 6.317 -0.309 1.00 95.69 198 CYS A CA 1
ATOM 1576 C C . CYS A 1 198 ? 14.353 5.085 -1.199 1.00 95.69 198 CYS A C 1
ATOM 1578 O O . CYS A 1 198 ? 14.481 5.180 -2.421 1.00 95.69 198 CYS A O 1
ATOM 1580 N N . TRP A 1 199 ? 14.340 3.897 -0.578 1.00 96.88 199 TRP A N 1
ATOM 1581 C CA . TRP A 1 199 ? 14.408 2.603 -1.269 1.00 96.88 199 TRP A CA 1
ATOM 1582 C C . TRP A 1 199 ? 13.353 2.461 -2.374 1.00 96.88 199 TRP A C 1
ATOM 1584 O O . TRP A 1 199 ? 13.661 2.000 -3.469 1.00 96.88 199 TRP A O 1
ATOM 1594 N N . LEU A 1 200 ? 12.115 2.882 -2.109 1.00 96.25 200 LEU A N 1
ATOM 1595 C CA . LEU A 1 200 ? 10.961 2.666 -2.986 1.00 96.25 200 LEU A CA 1
ATOM 1596 C C . LEU A 1 200 ? 10.882 3.639 -4.179 1.00 96.25 200 LEU A C 1
ATOM 1598 O O . LEU A 1 200 ? 9.895 3.622 -4.917 1.00 96.25 200 LEU A O 1
ATOM 1602 N N . ALA A 1 201 ? 11.913 4.462 -4.418 1.00 96.12 201 ALA A N 1
ATOM 1603 C CA . ALA A 1 201 ? 11.935 5.419 -5.529 1.00 96.12 201 ALA A CA 1
ATOM 1604 C C . ALA A 1 201 ? 11.707 4.766 -6.906 1.00 96.12 201 ALA A C 1
ATOM 1606 O O . ALA A 1 201 ? 11.151 5.402 -7.800 1.00 96.12 201 ALA A O 1
ATOM 1607 N N . TYR A 1 202 ? 12.072 3.488 -7.082 1.00 95.81 202 TYR A N 1
ATOM 1608 C CA . TYR A 1 202 ? 11.798 2.744 -8.318 1.00 95.81 202 TYR A CA 1
ATOM 1609 C C . TYR A 1 202 ? 10.301 2.712 -8.673 1.00 95.81 202 TYR A C 1
ATOM 1611 O O . TYR A 1 202 ? 9.962 2.796 -9.849 1.00 95.81 202 TYR A O 1
ATOM 1619 N N . SER A 1 203 ? 9.399 2.673 -7.687 1.00 95.25 203 SER A N 1
ATOM 1620 C CA . SER A 1 203 ? 7.948 2.698 -7.922 1.00 95.25 203 SER A CA 1
ATOM 1621 C C . SER A 1 203 ? 7.423 4.088 -8.294 1.00 95.25 203 SER A C 1
ATOM 1623 O O . SER A 1 203 ? 6.433 4.187 -9.014 1.00 95.25 203 SER A O 1
ATOM 1625 N N . TYR A 1 204 ? 8.097 5.162 -7.865 1.00 95.19 204 TYR A N 1
ATOM 1626 C CA . TYR A 1 204 ? 7.813 6.517 -8.351 1.00 95.19 204 TYR A CA 1
ATOM 1627 C C . TYR A 1 204 ? 8.212 6.660 -9.827 1.00 95.19 204 TYR A C 1
ATOM 1629 O O . TYR A 1 204 ? 7.388 7.051 -10.652 1.00 95.19 204 TYR A O 1
ATOM 1637 N N . PHE A 1 205 ? 9.439 6.264 -10.185 1.00 96.00 205 PHE A N 1
ATOM 1638 C CA . PHE A 1 205 ? 9.896 6.324 -11.578 1.00 96.00 205 PHE A CA 1
ATOM 1639 C C . PHE A 1 205 ? 9.086 5.409 -12.504 1.00 96.00 205 PHE A C 1
ATOM 1641 O O . PHE A 1 205 ? 8.786 5.802 -13.627 1.00 96.00 205 PHE A O 1
ATOM 1648 N N . ASP A 1 206 ? 8.654 4.236 -12.038 1.00 95.50 206 ASP A N 1
ATOM 1649 C CA . ASP A 1 206 ? 7.740 3.380 -12.796 1.00 95.50 206 ASP A CA 1
ATOM 1650 C C . ASP A 1 206 ? 6.358 4.020 -13.025 1.00 95.50 206 ASP A C 1
ATOM 1652 O O . ASP A 1 206 ? 5.815 3.930 -14.127 1.00 95.50 206 ASP A O 1
ATOM 1656 N N . ALA A 1 207 ? 5.802 4.721 -12.032 1.00 92.69 207 ALA A N 1
ATOM 1657 C CA . ALA A 1 207 ? 4.553 5.460 -12.211 1.00 92.69 207 ALA A CA 1
ATOM 1658 C C . ALA A 1 207 ? 4.692 6.562 -13.281 1.00 92.69 207 ALA A C 1
ATOM 1660 O O . ALA A 1 207 ? 3.808 6.703 -14.129 1.00 92.69 207 ALA A O 1
ATOM 1661 N N . CYS A 1 208 ? 5.821 7.281 -13.304 1.00 93.44 208 CYS A N 1
ATOM 1662 C CA . CYS A 1 208 ? 6.148 8.239 -14.366 1.00 93.44 208 CYS A CA 1
ATOM 1663 C C . CYS A 1 208 ? 6.293 7.550 -15.736 1.00 93.44 208 CYS A C 1
ATOM 1665 O O . CYS A 1 208 ? 5.683 7.982 -16.715 1.00 93.44 208 CYS A O 1
ATOM 1667 N N . ASN A 1 209 ? 7.020 6.428 -15.805 1.00 94.31 209 ASN A N 1
ATOM 1668 C CA . ASN A 1 209 ? 7.176 5.638 -17.032 1.00 94.31 209 ASN A CA 1
ATOM 1669 C C . ASN A 1 209 ? 5.814 5.215 -17.598 1.00 94.31 209 ASN A C 1
ATOM 1671 O O . ASN A 1 209 ? 5.523 5.472 -18.767 1.00 94.31 209 ASN A O 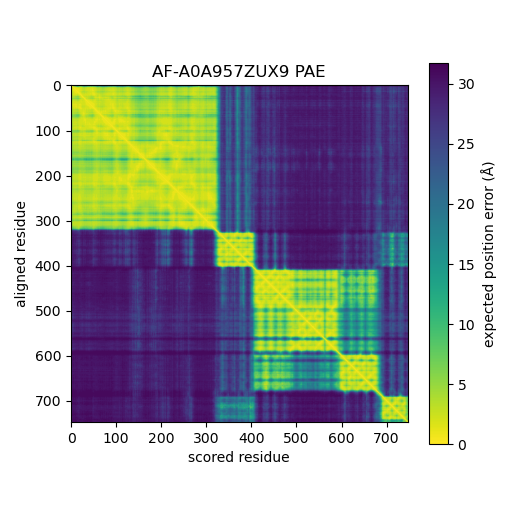1
ATOM 1675 N N . ARG A 1 210 ? 4.939 4.643 -16.761 1.00 92.06 210 ARG A N 1
ATOM 1676 C CA . ARG A 1 210 ? 3.588 4.231 -17.163 1.00 92.06 210 ARG A CA 1
ATOM 1677 C C . ARG A 1 210 ? 2.716 5.410 -17.593 1.00 92.06 210 ARG A C 1
ATOM 1679 O O . ARG A 1 210 ? 1.973 5.260 -18.560 1.00 92.06 210 ARG A O 1
ATOM 1686 N N . ALA A 1 211 ? 2.838 6.579 -16.961 1.00 89.81 211 ALA A N 1
ATOM 1687 C CA . ALA A 1 211 ? 2.087 7.775 -17.351 1.00 89.81 211 ALA A CA 1
ATOM 1688 C C . ALA A 1 211 ? 2.409 8.253 -18.783 1.00 89.81 211 ALA A C 1
ATOM 1690 O O . ALA A 1 211 ? 1.497 8.638 -19.516 1.00 89.81 211 ALA A O 1
ATOM 1691 N N . HIS A 1 212 ? 3.676 8.185 -19.214 1.00 93.19 212 HIS A N 1
ATOM 1692 C CA . HIS A 1 212 ? 4.088 8.650 -20.552 1.00 93.19 212 HIS A CA 1
ATOM 1693 C C . HIS A 1 212 ? 4.089 7.552 -21.620 1.00 93.19 212 HIS A C 1
ATOM 1695 O O . HIS A 1 212 ? 3.801 7.819 -22.791 1.00 93.19 212 HIS A O 1
ATOM 1701 N N . LEU A 1 213 ? 4.428 6.318 -21.238 1.00 89.69 213 LEU A N 1
ATOM 1702 C CA . LEU A 1 213 ? 4.649 5.194 -22.154 1.00 89.69 213 LEU A CA 1
ATOM 1703 C C . LEU A 1 213 ? 3.482 4.199 -22.193 1.00 89.69 213 LEU A C 1
ATOM 1705 O O . LEU A 1 213 ? 3.409 3.405 -23.129 1.00 89.69 213 LEU A O 1
ATOM 1709 N N . GLY A 1 214 ? 2.564 4.240 -21.222 1.00 85.44 214 GLY A N 1
ATOM 1710 C CA . GLY A 1 214 ? 1.464 3.276 -21.074 1.00 85.44 214 GLY A CA 1
ATOM 1711 C C . GLY A 1 214 ? 1.889 1.899 -20.548 1.00 85.44 214 GLY A C 1
ATOM 1712 O O . GLY A 1 214 ? 1.034 1.054 -20.311 1.00 85.44 214 GLY A O 1
ATOM 1713 N N . ARG A 1 215 ? 3.193 1.677 -20.346 1.00 88.06 215 ARG A N 1
ATOM 1714 C CA . ARG A 1 215 ? 3.794 0.438 -19.840 1.00 88.06 215 ARG A CA 1
ATOM 1715 C C . ARG A 1 215 ? 5.029 0.741 -19.002 1.00 88.06 215 ARG A C 1
ATOM 1717 O O . ARG A 1 215 ? 5.608 1.822 -19.117 1.00 88.06 215 ARG A O 1
ATOM 1724 N N . SER A 1 216 ? 5.440 -0.227 -18.196 1.00 92.19 216 SER A N 1
ATOM 1725 C CA . SER A 1 216 ? 6.735 -0.194 -17.525 1.00 92.19 216 SER A CA 1
ATOM 1726 C C . SER A 1 216 ? 7.886 -0.389 -18.523 1.00 92.19 216 SER A C 1
ATOM 1728 O O . SER A 1 216 ? 7.723 -0.936 -19.618 1.00 92.19 216 SER A O 1
ATOM 1730 N N . ILE A 1 217 ? 9.071 0.059 -18.121 1.00 94.62 217 ILE A N 1
ATOM 1731 C CA . ILE A 1 217 ? 10.364 -0.289 -18.725 1.00 94.62 217 ILE A CA 1
ATOM 1732 C C . ILE A 1 217 ? 11.272 -0.819 -17.609 1.00 94.62 217 ILE A C 1
ATOM 1734 O O . ILE A 1 217 ? 11.031 -0.474 -16.449 1.00 94.62 217 ILE A O 1
ATOM 1738 N N . PRO A 1 218 ? 12.310 -1.622 -17.909 1.00 96.06 218 PRO A N 1
ATOM 1739 C CA . PRO A 1 218 ? 13.229 -2.094 -16.883 1.00 96.06 218 PRO A CA 1
ATOM 1740 C C . PRO A 1 218 ? 13.859 -0.922 -16.125 1.00 96.06 218 PRO A C 1
ATOM 1742 O O . PRO A 1 218 ? 14.352 0.031 -16.726 1.00 96.06 218 PRO A O 1
ATOM 1745 N N . ILE A 1 219 ? 13.850 -1.004 -14.802 1.00 97.56 219 ILE A N 1
ATOM 1746 C CA . ILE A 1 219 ? 14.429 -0.057 -13.857 1.00 97.56 219 ILE A CA 1
ATOM 1747 C C . ILE A 1 219 ? 15.564 -0.771 -13.136 1.00 97.56 219 ILE A C 1
ATOM 1749 O O . ILE A 1 219 ? 15.364 -1.836 -12.551 1.00 97.56 219 ILE A O 1
ATOM 1753 N N . LEU A 1 220 ? 16.766 -0.209 -13.189 1.00 97.50 220 LEU A N 1
ATOM 1754 C CA . LEU A 1 220 ? 17.947 -0.773 -12.542 1.00 97.50 220 LEU A CA 1
ATOM 1755 C C . LEU A 1 220 ? 18.566 0.290 -11.637 1.00 97.50 220 LEU A C 1
ATOM 1757 O O . LEU A 1 220 ? 18.846 1.401 -12.090 1.00 97.50 220 LEU A O 1
ATOM 1761 N N . SER A 1 221 ? 18.839 -0.044 -10.378 1.00 96.56 221 SER A N 1
ATOM 1762 C CA . SER A 1 221 ? 19.682 0.823 -9.556 1.00 96.56 221 SER A CA 1
ATOM 1763 C C . SER A 1 221 ? 21.138 0.638 -9.940 1.00 96.56 221 SER A C 1
ATOM 1765 O O . SER A 1 221 ? 21.689 -0.448 -9.751 1.00 96.56 221 SER A O 1
ATOM 1767 N N . THR A 1 222 ? 21.759 1.697 -10.450 1.00 94.25 222 THR A N 1
ATOM 1768 C CA . THR A 1 222 ? 23.198 1.758 -10.746 1.00 94.25 222 THR A CA 1
ATOM 1769 C C . THR A 1 222 ? 24.031 2.011 -9.490 1.00 94.25 222 THR A C 1
ATOM 1771 O O . THR A 1 222 ? 25.177 1.569 -9.419 1.00 94.25 222 THR A O 1
ATOM 1774 N N . GLU A 1 223 ? 23.426 2.606 -8.460 1.00 92.19 223 GLU A N 1
ATOM 1775 C CA . GLU A 1 223 ? 23.944 2.669 -7.093 1.00 92.19 223 GLU A CA 1
ATOM 1776 C C . GLU A 1 223 ? 22.785 2.776 -6.077 1.00 92.19 223 GLU A C 1
ATOM 1778 O O . GLU A 1 223 ? 21.816 3.506 -6.287 1.00 92.19 223 GLU A O 1
ATOM 1783 N N . THR A 1 224 ? 22.835 1.987 -4.996 1.00 95.12 224 THR A N 1
ATOM 1784 C CA . THR A 1 224 ? 21.811 1.961 -3.931 1.00 95.12 224 THR A CA 1
ATOM 1785 C C . THR A 1 224 ? 22.308 1.249 -2.663 1.00 95.12 224 THR A C 1
ATOM 1787 O O . THR A 1 224 ? 23.428 0.747 -2.624 1.00 95.12 224 THR A O 1
ATOM 1790 N N . GLY A 1 225 ? 21.469 1.144 -1.632 1.00 93.06 225 GLY A N 1
ATOM 1791 C CA . GLY A 1 225 ? 21.764 0.466 -0.368 1.00 93.06 225 GLY A CA 1
ATOM 1792 C C . GLY A 1 225 ? 22.117 1.421 0.770 1.00 93.06 225 GLY A C 1
ATOM 1793 O O . GLY A 1 225 ? 22.068 2.639 0.628 1.00 93.06 225 GLY A O 1
ATOM 1794 N N . TYR A 1 226 ? 22.434 0.855 1.931 1.00 96.06 226 TYR A N 1
ATOM 1795 C CA . TYR A 1 226 ? 22.747 1.620 3.138 1.00 96.06 226 TYR A CA 1
ATOM 1796 C C . TYR A 1 226 ? 24.230 1.986 3.188 1.00 96.06 226 TYR A C 1
ATOM 1798 O O . TYR A 1 226 ? 25.077 1.161 2.864 1.00 96.06 226 TYR A O 1
ATOM 1806 N N . ILE A 1 227 ? 24.566 3.185 3.670 1.00 95.56 227 ILE A N 1
ATOM 1807 C CA . ILE A 1 227 ? 25.960 3.611 3.857 1.00 95.56 227 ILE A CA 1
ATOM 1808 C C . ILE A 1 227 ? 26.269 3.741 5.351 1.00 95.56 227 ILE A C 1
ATOM 1810 O O . ILE A 1 227 ? 25.599 4.480 6.069 1.00 95.56 227 ILE A O 1
ATOM 1814 N N . VAL A 1 228 ? 27.309 3.049 5.836 1.00 94.44 228 VAL A N 1
ATOM 1815 C CA . VAL A 1 228 ? 27.712 3.119 7.255 1.00 94.44 228 VAL A CA 1
ATOM 1816 C C . VAL A 1 228 ? 28.084 4.555 7.646 1.00 94.44 228 VAL A C 1
ATOM 1818 O O . VAL A 1 228 ? 28.932 5.189 7.020 1.00 94.44 228 VAL A O 1
ATOM 1821 N N . GLY A 1 229 ? 27.458 5.044 8.715 1.00 93.56 229 GLY A N 1
ATOM 1822 C CA . GLY A 1 229 ? 27.602 6.388 9.269 1.00 93.56 229 GLY A CA 1
ATOM 1823 C C . GLY A 1 229 ? 26.621 7.432 8.736 1.00 93.56 229 GLY A C 1
ATOM 1824 O O . GLY A 1 229 ? 26.581 8.531 9.297 1.00 93.56 229 GLY A O 1
ATOM 1825 N N . GLU A 1 230 ? 25.812 7.111 7.723 1.00 94.56 230 GLU A N 1
ATOM 1826 C CA . GLU A 1 230 ? 24.791 8.019 7.189 1.00 94.56 230 GLU A CA 1
ATOM 1827 C C . GLU A 1 230 ? 23.729 8.354 8.253 1.00 94.56 230 GLU A C 1
ATOM 1829 O O . GLU A 1 230 ? 23.279 7.477 8.988 1.00 94.56 230 GLU A O 1
ATOM 1834 N N . ASP A 1 231 ? 23.372 9.637 8.367 1.00 95.88 231 ASP A N 1
ATOM 1835 C CA . ASP A 1 231 ? 22.482 10.195 9.400 1.00 95.88 231 ASP A CA 1
ATOM 1836 C C . ASP A 1 231 ? 21.716 11.418 8.859 1.00 95.88 231 ASP A C 1
ATOM 1838 O O . ASP A 1 231 ? 21.775 12.517 9.412 1.00 95.88 231 ASP A O 1
ATOM 1842 N N . THR A 1 232 ? 21.070 11.278 7.700 1.00 94.56 232 THR A N 1
ATOM 1843 C CA . THR A 1 232 ? 20.387 12.409 7.047 1.00 94.56 232 THR A CA 1
ATOM 1844 C C . THR A 1 232 ? 19.079 12.782 7.740 1.00 94.56 232 THR A C 1
ATOM 1846 O O . THR A 1 232 ? 18.707 13.955 7.755 1.00 94.56 232 THR A O 1
ATOM 1849 N N . ASP A 1 233 ? 18.382 11.806 8.328 1.00 96.38 233 ASP A N 1
ATOM 1850 C CA . ASP A 1 233 ? 17.125 12.015 9.041 1.00 96.38 233 ASP A CA 1
ATOM 1851 C C . ASP A 1 233 ? 17.273 11.703 10.544 1.00 96.38 233 ASP A C 1
ATOM 1853 O O . ASP A 1 233 ? 17.414 10.537 10.926 1.00 96.38 233 ASP A O 1
ATOM 1857 N N . PRO A 1 234 ? 17.193 12.713 11.435 1.00 96.19 234 PRO A N 1
ATOM 1858 C CA . PRO A 1 234 ? 17.418 12.534 12.869 1.00 96.19 234 PRO A CA 1
ATOM 1859 C C . PRO A 1 234 ? 16.265 11.820 13.603 1.00 96.19 234 PRO A C 1
ATOM 1861 O O . PRO A 1 234 ? 16.342 11.644 14.822 1.00 96.19 234 PRO A O 1
ATOM 1864 N N . ARG A 1 235 ? 15.188 11.430 12.900 1.00 96.06 235 ARG A N 1
ATOM 1865 C CA . ARG A 1 235 ? 14.113 10.554 13.412 1.00 96.06 235 ARG A CA 1
ATOM 1866 C C . ARG A 1 235 ? 14.513 9.074 13.457 1.00 96.06 235 ARG A C 1
ATOM 1868 O O . ARG A 1 235 ? 13.794 8.269 14.058 1.00 96.06 235 ARG A O 1
ATOM 1875 N N . TYR A 1 236 ? 15.627 8.715 12.825 1.00 97.19 236 TYR A N 1
ATOM 1876 C CA . TYR A 1 236 ? 16.158 7.357 12.728 1.00 97.19 236 TYR A CA 1
ATOM 1877 C C . TYR A 1 236 ? 17.597 7.332 13.286 1.00 97.19 236 TYR A C 1
ATOM 1879 O O . TYR A 1 236 ? 18.225 8.388 13.420 1.00 97.19 236 TYR A O 1
ATOM 1887 N N . PRO A 1 237 ? 18.122 6.168 13.710 1.00 96.44 237 PRO A N 1
ATOM 1888 C CA . PRO A 1 237 ? 19.537 6.056 14.055 1.00 96.44 237 PRO A CA 1
ATOM 1889 C C . PRO A 1 237 ? 20.411 6.303 12.820 1.00 96.44 237 PRO A C 1
ATOM 1891 O O . PRO A 1 237 ? 19.971 6.098 11.692 1.00 96.44 237 PRO A O 1
ATOM 1894 N N . ALA A 1 238 ? 21.660 6.702 13.030 1.00 97.12 238 ALA A N 1
ATOM 1895 C CA . ALA A 1 238 ? 22.679 6.637 11.997 1.00 97.12 238 ALA A CA 1
ATOM 1896 C C . ALA A 1 238 ? 22.952 5.169 11.642 1.00 97.12 238 ALA A C 1
ATOM 1898 O O . ALA A 1 238 ? 22.968 4.305 12.524 1.00 97.12 238 ALA A O 1
ATOM 1899 N N . THR A 1 239 ? 23.202 4.887 10.367 1.00 96.12 239 THR A N 1
ATOM 1900 C CA . THR A 1 239 ? 23.437 3.527 9.869 1.00 96.12 239 THR A CA 1
ATOM 1901 C C . THR A 1 239 ? 24.707 2.928 10.485 1.00 96.12 239 THR A C 1
ATOM 1903 O O . THR A 1 239 ? 25.823 3.267 10.097 1.00 96.12 239 THR A O 1
ATOM 1906 N N . THR A 1 240 ? 24.559 2.015 11.439 1.00 94.06 240 THR A N 1
ATOM 1907 C CA . THR A 1 240 ? 25.669 1.246 12.022 1.00 94.06 240 THR A CA 1
ATOM 1908 C C . THR A 1 240 ? 26.074 0.066 11.121 1.00 94.06 240 THR A C 1
ATOM 1910 O O . THR A 1 240 ? 25.342 -0.253 10.181 1.00 94.06 240 THR A O 1
ATOM 1913 N N . PRO A 1 241 ? 27.202 -0.631 11.367 1.00 92.75 241 PRO A N 1
ATOM 1914 C CA . PRO A 1 241 ? 27.553 -1.848 10.628 1.00 92.75 241 PRO A CA 1
ATOM 1915 C C . PRO A 1 241 ? 26.513 -2.975 10.730 1.00 92.75 241 PRO A C 1
ATOM 1917 O O . PRO A 1 241 ? 26.290 -3.672 9.735 1.00 92.75 241 PRO A O 1
ATOM 1920 N N . ASP A 1 242 ? 25.848 -3.138 11.880 1.00 91.69 242 ASP A N 1
ATOM 1921 C CA . ASP A 1 242 ? 24.831 -4.181 12.057 1.00 91.69 242 ASP A CA 1
ATOM 1922 C C . ASP A 1 242 ? 23.473 -3.756 11.478 1.00 91.69 242 ASP A C 1
ATOM 1924 O O . ASP A 1 242 ? 22.797 -4.588 10.868 1.00 91.69 242 ASP A O 1
ATOM 1928 N N . LEU A 1 243 ? 23.101 -2.468 11.538 1.00 93.62 243 LEU A N 1
ATOM 1929 C CA . LEU A 1 243 ? 21.946 -1.939 10.796 1.00 93.62 243 LEU A CA 1
ATOM 1930 C C . LEU A 1 243 ? 22.160 -2.019 9.280 1.00 93.62 243 LEU A C 1
ATOM 1932 O O . LEU A 1 243 ? 21.269 -2.479 8.568 1.00 93.62 243 LEU A O 1
ATOM 1936 N N . HIS A 1 244 ? 23.348 -1.650 8.789 1.00 95.62 244 HIS A N 1
ATOM 1937 C CA . HIS A 1 244 ? 23.746 -1.829 7.392 1.00 95.62 244 HIS A CA 1
ATOM 1938 C C . HIS A 1 244 ? 23.588 -3.292 6.977 1.00 95.62 244 HIS A C 1
ATOM 1940 O O . HIS A 1 244 ? 22.993 -3.574 5.939 1.00 95.62 244 HIS A O 1
ATOM 1946 N N . MET A 1 245 ? 24.114 -4.234 7.768 1.00 95.44 245 MET A N 1
ATOM 1947 C CA . MET A 1 245 ? 23.946 -5.665 7.515 1.00 95.44 245 MET A CA 1
ATOM 1948 C C . MET A 1 245 ? 22.469 -6.060 7.483 1.00 95.44 245 MET A C 1
ATOM 1950 O O . MET A 1 245 ? 22.043 -6.687 6.519 1.00 95.44 245 MET A O 1
ATOM 1954 N N . ALA A 1 246 ? 21.698 -5.718 8.515 1.00 94.50 246 ALA A N 1
ATOM 1955 C CA . ALA A 1 246 ? 20.315 -6.155 8.655 1.00 94.50 246 ALA A CA 1
ATOM 1956 C C . ALA A 1 246 ? 19.426 -5.633 7.519 1.00 94.50 246 ALA A C 1
ATOM 1958 O O . ALA A 1 246 ? 18.680 -6.410 6.926 1.00 94.50 246 ALA A O 1
ATOM 1959 N N . GLN A 1 247 ? 19.533 -4.344 7.191 1.00 96.06 247 GLN A N 1
ATOM 1960 C CA . GLN A 1 247 ? 18.705 -3.720 6.161 1.00 96.06 247 GLN A CA 1
ATOM 1961 C C . GLN A 1 247 ? 19.168 -4.086 4.745 1.00 96.06 247 GLN A C 1
ATOM 1963 O O . GLN A 1 247 ? 18.344 -4.424 3.903 1.00 96.06 247 GLN A O 1
ATOM 1968 N N . THR A 1 248 ? 20.478 -4.114 4.473 1.00 96.94 248 THR A N 1
ATOM 1969 C CA . THR A 1 248 ? 20.986 -4.508 3.142 1.00 96.94 248 THR A CA 1
ATOM 1970 C C . THR A 1 248 ? 20.716 -5.983 2.849 1.00 96.94 248 THR A C 1
ATOM 1972 O O . THR A 1 248 ? 20.366 -6.329 1.726 1.00 96.94 248 THR A O 1
ATOM 1975 N N . LEU A 1 249 ? 20.811 -6.866 3.852 1.00 96.62 249 LEU A N 1
ATOM 1976 C CA . LEU A 1 249 ? 20.421 -8.270 3.699 1.00 96.62 249 LEU A CA 1
ATOM 1977 C C . LEU A 1 249 ? 18.936 -8.398 3.344 1.00 96.62 249 LEU A C 1
ATOM 1979 O O . LEU A 1 249 ? 18.582 -9.204 2.487 1.00 96.62 249 LEU A O 1
ATOM 1983 N N . GLU A 1 250 ? 18.075 -7.601 3.976 1.00 97.38 250 GLU A N 1
ATOM 1984 C CA . GLU A 1 250 ? 16.644 -7.628 3.691 1.00 97.38 250 GLU A CA 1
ATOM 1985 C C . GLU A 1 250 ? 16.322 -7.029 2.311 1.00 97.38 250 GLU A C 1
ATOM 1987 O O . GLU A 1 250 ? 15.524 -7.610 1.583 1.00 97.38 250 GLU A O 1
ATOM 1992 N N . ALA A 1 251 ? 17.025 -5.979 1.872 1.00 97.38 251 ALA A N 1
ATOM 1993 C CA . ALA A 1 251 ? 16.956 -5.484 0.493 1.00 97.38 251 ALA A CA 1
ATOM 1994 C C . ALA A 1 251 ? 17.388 -6.552 -0.535 1.00 97.38 251 ALA A C 1
ATOM 1996 O O . ALA A 1 251 ? 16.730 -6.739 -1.557 1.00 97.38 251 ALA A O 1
ATOM 1997 N N . CYS A 1 252 ? 18.434 -7.334 -0.244 1.00 96.56 252 CYS A N 1
ATOM 1998 C CA . CYS A 1 252 ? 18.803 -8.486 -1.072 1.00 96.56 252 CYS A CA 1
ATOM 1999 C C . CYS A 1 252 ? 17.707 -9.569 -1.093 1.00 96.56 252 CYS A C 1
ATOM 2001 O O . CYS A 1 252 ? 17.492 -10.193 -2.130 1.00 96.56 252 CYS A O 1
ATOM 2003 N N . ARG A 1 253 ? 16.991 -9.795 0.017 1.00 96.31 253 ARG A N 1
ATOM 2004 C CA . ARG A 1 253 ? 15.849 -10.730 0.073 1.00 96.31 253 ARG A CA 1
ATOM 2005 C C . ARG A 1 253 ? 14.626 -10.230 -0.693 1.00 96.31 253 ARG A C 1
ATOM 2007 O O . ARG A 1 253 ? 13.949 -11.047 -1.311 1.00 96.31 253 ARG A O 1
ATOM 2014 N N . ILE A 1 254 ? 14.365 -8.921 -0.700 1.00 95.62 254 ILE A N 1
ATOM 2015 C CA . ILE A 1 254 ? 13.359 -8.287 -1.571 1.00 95.62 254 ILE A CA 1
ATOM 2016 C C . ILE A 1 254 ? 13.681 -8.609 -3.038 1.00 95.62 254 ILE A C 1
ATOM 2018 O O . ILE A 1 254 ? 12.818 -9.106 -3.759 1.00 95.62 254 ILE A O 1
ATOM 2022 N N . MET A 1 255 ? 14.943 -8.433 -3.452 1.00 95.12 255 MET A N 1
ATOM 2023 C CA . MET A 1 255 ?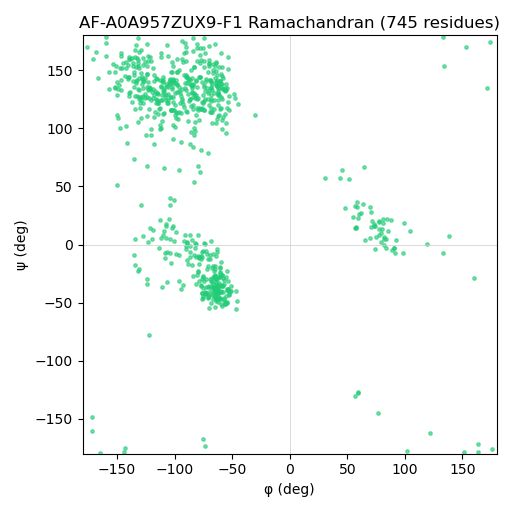 15.391 -8.731 -4.821 1.00 95.12 255 MET A CA 1
ATOM 2024 C C . MET A 1 255 ? 15.415 -10.227 -5.169 1.00 95.12 255 MET A C 1
ATOM 2026 O O . MET A 1 255 ? 15.226 -10.578 -6.329 1.00 95.12 255 MET A O 1
ATOM 2030 N N . MET A 1 256 ? 15.633 -11.121 -4.199 1.00 94.38 256 MET A N 1
ATOM 2031 C CA . MET A 1 256 ? 15.562 -12.577 -4.412 1.00 94.38 256 MET A CA 1
ATOM 2032 C C . MET A 1 256 ? 14.131 -13.143 -4.373 1.00 94.38 256 MET A C 1
ATOM 2034 O O . MET A 1 256 ? 13.947 -14.314 -4.701 1.00 94.38 256 MET A O 1
ATOM 2038 N N . GLY A 1 257 ? 13.129 -12.365 -3.948 1.00 92.88 257 GLY A N 1
ATOM 2039 C CA . GLY A 1 257 ? 11.780 -12.879 -3.683 1.00 92.88 257 GLY A CA 1
ATOM 2040 C C . GLY A 1 257 ? 11.706 -13.794 -2.451 1.00 92.88 257 GLY A C 1
ATOM 2041 O O . GLY A 1 257 ? 10.956 -14.768 -2.424 1.00 92.88 257 GLY A O 1
ATOM 2042 N N . THR A 1 258 ? 12.535 -13.533 -1.433 1.00 94.56 258 THR A N 1
ATOM 2043 C CA . THR A 1 258 ? 12.624 -14.336 -0.197 1.00 94.56 258 THR A CA 1
ATOM 2044 C C . THR A 1 258 ? 12.380 -13.539 1.084 1.00 94.56 258 THR A C 1
ATOM 2046 O O . THR A 1 258 ? 12.458 -14.107 2.179 1.00 94.56 258 THR A O 1
ATOM 2049 N N . SER A 1 259 ? 12.066 -12.240 0.982 1.00 90.75 259 SER A N 1
ATOM 2050 C CA . SER A 1 259 ? 11.691 -11.445 2.156 1.00 90.75 259 SER A CA 1
ATOM 2051 C C . SER A 1 259 ? 10.404 -11.988 2.780 1.00 90.75 259 SER A C 1
ATOM 2053 O O . SER A 1 259 ? 9.512 -12.492 2.095 1.00 90.75 259 SER A O 1
ATOM 2055 N N . ARG A 1 260 ? 10.331 -11.888 4.110 1.00 88.19 260 ARG A N 1
ATOM 2056 C CA . ARG A 1 260 ? 9.125 -12.150 4.917 1.00 88.19 260 ARG A CA 1
ATOM 2057 C C . ARG A 1 260 ? 8.671 -10.910 5.694 1.00 88.19 260 ARG A C 1
ATOM 2059 O O . ARG A 1 260 ? 7.914 -11.031 6.652 1.00 88.19 260 ARG A O 1
ATOM 2066 N N . ARG A 1 261 ? 9.234 -9.746 5.363 1.00 80.75 261 ARG A N 1
ATOM 2067 C CA . ARG A 1 261 ? 9.027 -8.466 6.060 1.00 80.75 261 ARG A CA 1
ATOM 2068 C C . ARG A 1 261 ? 8.542 -7.364 5.135 1.00 80.75 261 ARG A C 1
ATOM 2070 O O . ARG A 1 261 ? 7.861 -6.463 5.603 1.00 80.75 261 ARG A O 1
ATOM 2077 N N . TYR A 1 262 ? 8.924 -7.448 3.869 1.00 88.19 262 TYR A N 1
ATOM 2078 C CA . TYR A 1 262 ? 8.629 -6.479 2.834 1.00 88.19 262 TYR A CA 1
ATOM 2079 C C . TYR A 1 262 ? 8.198 -7.219 1.573 1.00 88.19 262 TYR A C 1
ATOM 2081 O O . TYR A 1 262 ? 8.577 -8.379 1.370 1.00 88.19 262 TYR A O 1
ATOM 2089 N N . ASP A 1 263 ? 7.440 -6.529 0.730 1.00 86.31 263 ASP A N 1
ATOM 2090 C CA . ASP A 1 263 ? 7.043 -7.044 -0.573 1.00 86.31 263 ASP A CA 1
ATOM 2091 C C . ASP A 1 263 ? 8.269 -7.366 -1.432 1.00 86.31 263 ASP A C 1
ATOM 2093 O O . ASP A 1 263 ? 9.357 -6.804 -1.269 1.00 86.31 263 ASP A O 1
ATOM 2097 N N . HIS A 1 264 ? 8.102 -8.317 -2.345 1.00 91.44 264 HIS A N 1
ATOM 2098 C CA . HIS A 1 264 ? 9.153 -8.680 -3.289 1.00 91.44 264 HIS A CA 1
ATOM 2099 C C . HIS A 1 264 ? 9.345 -7.556 -4.305 1.00 91.44 264 HIS A C 1
ATOM 2101 O O . HIS A 1 264 ? 8.436 -6.765 -4.558 1.00 91.44 264 HIS A O 1
ATOM 2107 N N . ALA A 1 265 ? 10.534 -7.478 -4.901 1.00 92.38 265 ALA A N 1
ATOM 2108 C CA . ALA A 1 265 ? 10.754 -6.531 -5.984 1.00 92.38 265 ALA A CA 1
ATOM 2109 C C . ALA A 1 265 ? 9.746 -6.796 -7.126 1.00 92.38 265 ALA A C 1
ATOM 2111 O O . ALA A 1 265 ? 9.586 -7.954 -7.519 1.00 92.38 265 ALA A O 1
ATOM 2112 N N . PRO A 1 266 ? 9.090 -5.762 -7.682 1.00 91.94 266 PRO A N 1
ATOM 2113 C CA . PRO A 1 266 ? 8.258 -5.899 -8.875 1.00 91.94 266 PRO A CA 1
ATOM 2114 C C . PRO A 1 266 ? 9.145 -6.055 -10.113 1.00 91.94 266 PRO A C 1
ATOM 2116 O O . PRO A 1 266 ? 10.290 -5.600 -10.120 1.00 91.94 266 PRO A O 1
ATOM 2119 N N . ASP A 1 267 ? 8.668 -6.707 -11.168 1.00 90.69 267 ASP A N 1
ATOM 2120 C CA . ASP A 1 267 ? 9.525 -7.177 -12.274 1.00 90.69 267 ASP A CA 1
ATOM 2121 C C . ASP A 1 267 ? 10.064 -6.092 -13.198 1.00 90.69 267 ASP A C 1
ATOM 2123 O O . ASP A 1 267 ? 11.151 -6.241 -13.758 1.00 90.69 267 ASP A O 1
ATOM 2127 N N . TYR A 1 268 ? 9.416 -4.927 -13.219 1.00 93.31 268 TYR A N 1
ATOM 2128 C CA . TYR A 1 268 ? 10.035 -3.728 -13.769 1.00 93.31 268 TYR A CA 1
ATOM 2129 C C . TYR A 1 268 ? 11.283 -3.300 -12.981 1.00 93.31 268 TYR A C 1
ATOM 2131 O O . TYR A 1 268 ? 12.203 -2.761 -13.581 1.00 93.31 268 TYR A O 1
ATOM 2139 N N . TYR A 1 269 ? 11.386 -3.555 -11.672 1.00 95.94 269 TYR A N 1
ATOM 2140 C CA . TYR A 1 269 ? 12.598 -3.289 -10.893 1.00 95.94 269 TYR A CA 1
ATOM 2141 C C . TYR A 1 269 ? 13.582 -4.460 -11.022 1.00 95.94 269 TYR A C 1
ATOM 2143 O O . TYR A 1 269 ? 13.610 -5.389 -10.214 1.00 95.94 269 TYR A O 1
ATOM 2151 N N . PHE A 1 270 ? 14.369 -4.427 -12.095 1.00 93.38 270 PHE A N 1
ATOM 2152 C CA . PHE A 1 270 ? 15.159 -5.545 -12.603 1.00 93.38 270 PHE A CA 1
ATOM 2153 C C . PHE A 1 270 ? 16.420 -5.838 -11.770 1.00 93.38 270 PHE A C 1
ATOM 2155 O O . PHE A 1 270 ? 16.714 -6.993 -11.466 1.00 93.38 270 PHE A O 1
ATOM 2162 N N . CYS A 1 271 ? 17.187 -4.819 -11.375 1.00 93.25 271 CYS A N 1
ATOM 2163 C CA . CYS A 1 271 ? 18.482 -5.026 -10.714 1.00 93.25 271 CYS A CA 1
ATOM 2164 C C . CYS A 1 271 ? 18.790 -3.949 -9.666 1.00 93.25 271 CYS A C 1
ATOM 2166 O O . CYS A 1 271 ? 18.383 -2.798 -9.814 1.00 93.25 271 CYS A O 1
ATOM 2168 N N . SER A 1 272 ? 19.573 -4.318 -8.648 1.00 95.00 272 SER A N 1
ATOM 2169 C CA . SER A 1 272 ? 20.087 -3.411 -7.618 1.00 95.00 272 SER A CA 1
ATOM 2170 C C . SER A 1 272 ? 21.600 -3.576 -7.462 1.00 95.00 272 SER A C 1
ATOM 2172 O O . SER A 1 272 ? 22.066 -4.573 -6.906 1.00 95.00 272 SER A O 1
ATOM 2174 N N . ALA A 1 273 ? 22.382 -2.593 -7.908 1.00 95.12 273 ALA A N 1
ATOM 2175 C CA . ALA A 1 273 ? 23.812 -2.525 -7.621 1.00 95.12 273 ALA A CA 1
ATOM 2176 C C . ALA A 1 273 ? 24.044 -1.890 -6.238 1.00 95.12 273 ALA A C 1
ATOM 2178 O O . ALA A 1 273 ? 23.975 -0.672 -6.069 1.00 95.12 273 ALA A O 1
ATOM 2179 N N . PHE A 1 274 ? 24.303 -2.724 -5.228 1.00 95.75 274 PHE A N 1
ATOM 2180 C CA . PHE A 1 274 ? 24.538 -2.246 -3.865 1.00 95.75 274 PHE A CA 1
ATOM 2181 C C . PHE A 1 274 ? 25.917 -1.586 -3.709 1.00 95.75 274 PHE A C 1
ATOM 2183 O O . PHE A 1 274 ? 26.962 -2.184 -3.983 1.00 95.75 274 PHE A O 1
ATOM 2190 N N . TRP A 1 275 ? 25.908 -0.349 -3.221 1.00 93.19 275 TRP A N 1
ATOM 2191 C CA . TRP A 1 275 ? 27.081 0.461 -2.939 1.00 93.19 275 TRP A CA 1
ATOM 2192 C C . TRP A 1 275 ? 27.680 0.072 -1.570 1.00 93.19 275 TRP A C 1
ATOM 2194 O O . TRP A 1 275 ? 26.976 0.013 -0.567 1.00 93.19 275 TRP A O 1
ATOM 2204 N N . LEU A 1 276 ? 28.971 -0.228 -1.436 1.00 93.62 276 LEU A N 1
ATOM 2205 C CA . LEU A 1 276 ? 29.998 -0.409 -2.463 1.00 93.62 276 LEU A CA 1
ATOM 2206 C C . LEU A 1 276 ? 30.789 -1.673 -2.134 1.00 93.62 276 LEU A C 1
ATOM 2208 O O . LEU A 1 276 ? 31.314 -1.781 -1.033 1.00 93.62 276 LEU A O 1
ATOM 2212 N N . MET A 1 277 ? 30.940 -2.612 -3.072 1.00 92.62 277 MET A N 1
ATOM 2213 C CA . MET A 1 277 ? 31.651 -3.870 -2.797 1.00 92.62 277 MET A CA 1
ATOM 2214 C C . MET A 1 277 ? 33.084 -3.639 -2.286 1.00 92.62 277 MET A C 1
ATOM 2216 O O . MET A 1 277 ? 33.460 -4.173 -1.243 1.00 92.62 277 MET A O 1
ATOM 2220 N N . ALA A 1 278 ? 33.878 -2.827 -2.987 1.00 92.69 278 ALA A N 1
ATOM 2221 C CA . ALA A 1 278 ? 35.207 -2.414 -2.546 1.00 92.69 278 ALA A CA 1
ATOM 2222 C C . ALA A 1 278 ? 35.664 -1.132 -3.264 1.00 92.69 278 ALA A C 1
ATOM 2224 O O . ALA A 1 278 ? 35.139 -0.796 -4.324 1.00 92.69 278 ALA A O 1
ATOM 2225 N N . ASN A 1 279 ? 36.673 -0.450 -2.712 1.00 91.50 279 ASN A N 1
ATOM 2226 C CA . ASN A 1 279 ? 37.293 0.730 -3.321 1.00 91.50 279 ASN A CA 1
ATOM 2227 C C . ASN A 1 279 ? 38.806 0.514 -3.536 1.00 91.50 279 ASN A C 1
ATOM 2229 O O . ASN A 1 279 ? 39.208 0.164 -4.646 1.00 91.50 279 ASN A O 1
ATOM 2233 N N . ARG A 1 280 ? 39.656 0.617 -2.501 1.00 90.56 280 ARG A N 1
ATOM 2234 C CA . ARG A 1 280 ? 41.111 0.379 -2.649 1.00 90.56 280 ARG A CA 1
ATOM 2235 C C . ARG A 1 280 ? 41.455 -1.042 -3.101 1.00 90.56 280 ARG A C 1
ATOM 2237 O O . ARG A 1 280 ? 42.380 -1.223 -3.886 1.00 90.56 280 ARG A O 1
ATOM 2244 N N . GLN A 1 281 ? 40.711 -2.051 -2.634 1.00 89.00 281 GLN A N 1
ATOM 2245 C CA . GLN A 1 281 ? 40.946 -3.451 -3.027 1.00 89.00 281 GLN A CA 1
ATOM 2246 C C . GLN A 1 281 ? 40.636 -3.719 -4.515 1.00 89.00 281 GLN A C 1
ATOM 2248 O O . GLN A 1 281 ? 41.146 -4.687 -5.069 1.00 89.00 281 GLN A O 1
ATOM 2253 N N . LEU A 1 282 ? 39.872 -2.838 -5.177 1.00 87.56 282 LEU A N 1
ATOM 2254 C CA . LEU A 1 282 ? 39.661 -2.814 -6.632 1.00 87.56 282 LEU A CA 1
ATOM 2255 C C . LEU A 1 282 ? 40.470 -1.677 -7.288 1.00 87.56 282 LEU A C 1
ATOM 2257 O O . LEU A 1 282 ? 39.985 -0.952 -8.151 1.00 87.56 282 LEU A O 1
ATOM 2261 N N . GLY A 1 283 ? 41.706 -1.465 -6.829 1.00 83.94 283 GLY A N 1
ATOM 2262 C CA . GLY A 1 283 ? 42.685 -0.598 -7.494 1.00 83.94 283 GLY A CA 1
ATOM 2263 C C . GLY A 1 283 ? 42.397 0.909 -7.469 1.00 83.94 283 GLY A C 1
ATOM 2264 O O . GLY A 1 283 ? 43.146 1.670 -8.081 1.00 83.94 283 GLY A O 1
ATOM 2265 N N . SER A 1 284 ? 41.357 1.377 -6.770 1.00 84.88 284 SER A N 1
ATOM 2266 C CA . SER A 1 284 ? 41.092 2.813 -6.636 1.00 84.88 284 SER A CA 1
ATOM 2267 C C . SER A 1 284 ? 42.202 3.501 -5.839 1.00 84.88 284 SER A C 1
ATOM 2269 O O . SER A 1 284 ? 42.471 3.155 -4.689 1.00 84.88 284 SER A O 1
ATOM 2271 N N . SER A 1 285 ? 42.814 4.527 -6.434 1.00 84.19 285 SER A N 1
ATOM 2272 C CA . SER A 1 285 ? 43.802 5.385 -5.769 1.00 84.19 285 SER A CA 1
ATOM 2273 C C . SER A 1 285 ? 43.174 6.528 -4.958 1.00 84.19 285 SER A C 1
ATOM 2275 O O . SER A 1 285 ? 43.899 7.411 -4.501 1.00 84.19 285 SER A O 1
ATOM 2277 N N . SER A 1 286 ? 41.840 6.585 -4.858 1.00 85.50 286 SER A N 1
ATOM 2278 C CA . SER A 1 286 ? 41.113 7.609 -4.101 1.00 85.50 286 SER A CA 1
ATOM 2279 C C . SER A 1 286 ? 40.497 7.008 -2.848 1.00 85.50 286 SER A C 1
ATOM 2281 O O . SER A 1 286 ? 39.839 5.973 -2.903 1.00 85.50 286 SER A O 1
ATOM 2283 N N . ASP A 1 287 ? 40.649 7.703 -1.726 1.00 88.00 287 ASP A N 1
ATOM 2284 C CA . ASP A 1 287 ? 40.132 7.265 -0.430 1.00 88.00 287 ASP A CA 1
ATOM 2285 C C . ASP A 1 287 ? 38.676 7.691 -0.175 1.00 88.00 287 ASP A C 1
ATOM 2287 O O . ASP A 1 287 ? 38.090 7.274 0.823 1.00 88.00 287 ASP A O 1
ATOM 2291 N N . TRP A 1 288 ? 38.074 8.504 -1.058 1.00 86.94 288 TRP A N 1
ATOM 2292 C CA . TRP A 1 288 ? 36.767 9.143 -0.822 1.00 86.94 288 TRP A CA 1
ATOM 2293 C C . TRP A 1 288 ? 35.641 8.170 -0.452 1.00 86.94 288 TRP A C 1
ATOM 2295 O O . TRP A 1 288 ? 34.835 8.490 0.419 1.00 86.94 288 TRP A O 1
ATOM 2305 N N . TRP A 1 289 ? 35.605 6.985 -1.066 1.00 89.50 289 TRP A N 1
ATOM 2306 C CA . TRP A 1 289 ? 34.571 5.971 -0.822 1.00 89.50 289 TRP A CA 1
ATOM 2307 C C . TRP A 1 289 ? 35.070 4.767 -0.018 1.00 89.50 289 TRP A C 1
ATOM 2309 O O . TRP A 1 289 ? 34.320 3.825 0.219 1.00 89.50 289 TRP A O 1
ATOM 2319 N N . GLU A 1 290 ? 36.311 4.797 0.477 1.00 91.81 290 GLU A N 1
ATOM 2320 C CA . GLU A 1 290 ? 36.860 3.715 1.305 1.00 91.81 290 GLU A CA 1
ATOM 2321 C C . GLU A 1 290 ? 36.066 3.534 2.608 1.00 91.81 290 GLU A C 1
ATOM 2323 O O . GLU A 1 290 ? 35.957 2.431 3.139 1.00 91.81 290 GLU A O 1
ATOM 2328 N N . GLY A 1 291 ? 35.439 4.608 3.098 1.00 88.75 291 GLY A N 1
ATOM 2329 C CA . GLY A 1 291 ? 34.523 4.539 4.232 1.00 88.75 291 GLY A CA 1
ATOM 2330 C C . GLY A 1 291 ? 33.244 3.730 3.966 1.00 88.75 291 GLY A C 1
ATOM 2331 O O . GLY A 1 291 ? 32.618 3.273 4.918 1.00 88.75 291 GLY A O 1
ATOM 2332 N N . GLN A 1 292 ? 32.875 3.538 2.700 1.00 93.31 292 GLN A N 1
ATOM 2333 C CA . GLN A 1 292 ? 31.608 2.949 2.250 1.00 93.31 292 GLN A CA 1
ATOM 2334 C C . GLN A 1 292 ? 31.802 1.534 1.667 1.00 93.31 292 GLN A C 1
ATOM 2336 O O . GLN A 1 292 ? 30.840 0.799 1.467 1.00 93.31 292 GLN A O 1
ATOM 2341 N N . ALA A 1 293 ? 33.057 1.147 1.420 1.00 95.31 293 ALA A N 1
ATOM 2342 C CA . ALA A 1 293 ? 33.451 -0.149 0.887 1.00 95.31 293 ALA A CA 1
ATOM 2343 C C . ALA A 1 293 ? 33.135 -1.302 1.858 1.00 95.31 293 ALA A C 1
ATOM 2345 O O . ALA A 1 293 ? 33.535 -1.262 3.021 1.00 95.31 293 ALA A O 1
ATOM 2346 N N . TRP A 1 294 ? 32.485 -2.366 1.383 1.00 96.44 294 TRP A N 1
ATOM 2347 C CA . TRP A 1 294 ? 32.185 -3.564 2.171 1.00 96.44 294 TRP A CA 1
ATOM 2348 C C . TRP A 1 294 ? 33.447 -4.357 2.488 1.00 96.44 294 TRP A C 1
ATOM 2350 O O . TRP A 1 294 ? 33.582 -4.848 3.604 1.00 96.44 294 TRP A O 1
ATOM 2360 N N . TYR A 1 295 ? 34.370 -4.462 1.532 1.00 96.38 295 TYR A N 1
ATOM 2361 C CA . TYR A 1 295 ? 35.712 -5.003 1.717 1.00 96.38 295 TYR A CA 1
ATOM 2362 C C . TYR A 1 295 ? 36.718 -3.864 1.916 1.00 96.38 295 TYR A C 1
ATOM 2364 O O . TYR A 1 295 ? 36.969 -3.075 1.003 1.00 96.38 295 TYR A O 1
ATOM 2372 N N . SER A 1 296 ? 37.282 -3.774 3.121 1.00 93.81 296 SER A N 1
ATOM 2373 C CA . SER A 1 296 ? 38.282 -2.771 3.498 1.00 93.81 296 SER A CA 1
ATOM 2374 C C . SER A 1 296 ? 38.960 -3.153 4.815 1.00 93.81 296 SER A C 1
ATOM 2376 O O . SER A 1 296 ? 38.308 -3.618 5.755 1.00 93.81 296 SER A O 1
ATOM 2378 N N . ASP A 1 297 ? 40.258 -2.865 4.922 1.00 90.69 297 ASP A N 1
ATOM 2379 C CA . ASP A 1 297 ? 41.054 -3.068 6.141 1.00 90.69 297 ASP A CA 1
ATOM 2380 C C . ASP A 1 297 ? 40.591 -2.186 7.316 1.00 90.69 297 ASP A C 1
ATOM 2382 O O . ASP A 1 297 ? 41.014 -2.397 8.453 1.00 90.69 297 ASP A O 1
ATOM 2386 N N . ARG A 1 298 ? 39.696 -1.211 7.074 1.00 87.94 298 ARG A N 1
ATOM 2387 C CA . ARG A 1 298 ? 39.067 -0.416 8.141 1.00 87.94 298 ARG A CA 1
ATOM 2388 C C . ARG A 1 298 ? 38.122 -1.236 9.029 1.00 87.94 298 ARG A C 1
ATOM 2390 O O . ARG A 1 298 ? 37.803 -0.794 10.131 1.00 87.94 298 ARG A O 1
ATOM 2397 N N . TRP A 1 299 ? 37.642 -2.385 8.550 1.00 89.31 299 TRP A N 1
ATOM 2398 C CA . TRP A 1 299 ? 36.665 -3.218 9.250 1.00 89.31 299 TRP A CA 1
ATOM 2399 C C . TRP A 1 299 ? 37.325 -4.375 10.001 1.00 89.31 299 TRP A C 1
ATOM 2401 O O . TRP A 1 299 ? 38.330 -4.941 9.566 1.00 89.31 299 TRP A O 1
ATOM 2411 N N . SER A 1 300 ? 36.724 -4.781 11.121 1.00 82.75 300 SER A N 1
ATOM 2412 C CA . SER A 1 300 ? 37.212 -5.916 11.910 1.00 82.75 300 SER A CA 1
ATOM 2413 C C . SER A 1 300 ? 37.151 -7.214 11.095 1.00 82.75 300 SER A C 1
ATOM 2415 O O . SER A 1 300 ? 36.078 -7.729 10.782 1.00 82.75 300 SER A O 1
ATOM 2417 N N . GLY A 1 301 ? 38.320 -7.748 10.731 1.00 86.31 301 GLY A N 1
ATOM 2418 C CA . GLY A 1 301 ? 38.432 -8.903 9.837 1.00 86.31 301 GLY A CA 1
ATOM 2419 C C . GLY A 1 301 ? 38.306 -8.577 8.342 1.00 86.31 301 GLY A C 1
ATOM 2420 O O . GLY A 1 301 ? 37.975 -9.479 7.575 1.00 86.31 301 GLY A O 1
ATOM 2421 N N . GLY A 1 302 ? 38.550 -7.325 7.935 1.00 93.12 302 GLY A N 1
ATOM 2422 C CA . GLY A 1 302 ? 38.704 -6.903 6.534 1.00 93.12 302 GLY A CA 1
ATOM 2423 C C . GLY A 1 302 ? 37.408 -6.723 5.737 1.00 93.12 302 GLY A C 1
ATOM 2424 O O . GLY A 1 302 ? 37.466 -6.423 4.544 1.00 93.12 302 GLY A O 1
ATOM 2425 N N . ALA A 1 303 ? 36.239 -6.920 6.359 1.00 95.69 303 ALA A N 1
ATOM 2426 C CA . ALA A 1 303 ? 34.946 -6.746 5.704 1.00 95.69 303 ALA A CA 1
ATOM 2427 C C . ALA A 1 303 ? 33.806 -6.387 6.674 1.00 95.69 303 ALA A C 1
ATOM 2429 O O . ALA A 1 303 ? 33.842 -6.759 7.849 1.00 95.69 303 ALA A O 1
ATOM 2430 N N . LEU A 1 304 ? 32.763 -5.726 6.161 1.00 94.88 304 LEU A N 1
ATOM 2431 C CA . LEU A 1 304 ? 31.501 -5.487 6.868 1.00 94.88 304 LEU A CA 1
ATOM 2432 C C . LEU A 1 304 ? 30.738 -6.798 7.161 1.00 94.88 304 LEU A C 1
ATOM 2434 O O . LEU A 1 304 ? 30.836 -7.755 6.381 1.00 94.88 304 LEU A O 1
ATOM 2438 N N . PRO A 1 305 ? 29.898 -6.847 8.218 1.00 94.81 305 PRO A N 1
ATOM 2439 C CA . PRO A 1 305 ? 29.140 -8.051 8.581 1.00 94.81 305 PRO A CA 1
ATOM 2440 C C . PRO A 1 305 ? 28.235 -8.584 7.455 1.00 94.81 305 PRO A C 1
ATOM 2442 O O . PRO A 1 305 ? 28.083 -9.802 7.318 1.00 94.81 305 PRO A O 1
ATOM 2445 N N . ILE A 1 306 ? 27.731 -7.698 6.581 1.00 95.19 306 ILE A N 1
ATOM 2446 C CA . ILE A 1 306 ? 26.941 -8.044 5.382 1.00 95.19 306 ILE A CA 1
ATOM 2447 C C . ILE A 1 306 ? 27.613 -9.105 4.503 1.00 95.19 306 ILE A C 1
ATOM 2449 O O . ILE A 1 306 ? 26.933 -9.982 3.982 1.00 95.19 306 ILE A O 1
ATOM 2453 N N . VAL A 1 307 ? 28.945 -9.098 4.386 1.00 96.12 307 VAL A N 1
ATOM 2454 C CA . VAL A 1 307 ? 29.685 -10.053 3.548 1.00 96.12 307 VAL A CA 1
ATOM 2455 C C . VAL A 1 307 ? 29.551 -11.477 4.087 1.00 96.12 307 VAL A C 1
ATOM 2457 O O . VAL A 1 307 ? 29.435 -12.431 3.317 1.00 96.12 307 VAL A O 1
ATOM 2460 N N . ARG A 1 308 ? 29.548 -11.642 5.415 1.00 95.56 308 ARG A N 1
ATOM 2461 C CA . ARG A 1 308 ? 29.348 -12.949 6.059 1.00 95.56 308 ARG A CA 1
ATOM 2462 C C . ARG A 1 308 ? 27.879 -13.355 6.012 1.00 95.56 308 ARG A C 1
ATOM 2464 O O . ARG A 1 308 ? 27.594 -14.506 5.694 1.00 95.56 308 ARG A O 1
ATOM 2471 N N . ALA A 1 309 ? 26.972 -12.409 6.259 1.00 96.31 309 ALA A N 1
ATOM 2472 C CA . ALA A 1 309 ? 25.532 -12.637 6.185 1.00 96.31 309 ALA A CA 1
ATOM 2473 C C . ALA A 1 309 ? 25.101 -13.094 4.781 1.00 96.31 309 ALA A C 1
ATOM 2475 O O . ALA A 1 309 ? 24.519 -14.164 4.646 1.00 96.31 309 ALA A O 1
ATOM 2476 N N . LEU A 1 310 ? 25.493 -12.373 3.724 1.00 95.56 310 LEU A N 1
ATOM 2477 C CA . LEU A 1 310 ? 25.205 -12.756 2.339 1.00 95.56 310 LEU A CA 1
ATOM 2478 C C . LEU A 1 310 ? 25.879 -14.064 1.927 1.00 95.56 310 LEU A C 1
ATOM 2480 O O . LEU A 1 310 ? 25.324 -14.775 1.099 1.00 95.56 310 LEU A O 1
ATOM 2484 N N . ARG A 1 311 ? 27.038 -14.441 2.483 1.00 95.06 311 ARG A N 1
ATOM 2485 C CA . ARG A 1 311 ? 27.620 -15.775 2.232 1.00 95.06 311 ARG A CA 1
ATOM 2486 C C . ARG A 1 311 ? 26.792 -16.899 2.863 1.00 95.06 311 ARG A C 1
ATOM 2488 O O . ARG A 1 311 ? 26.675 -17.951 2.245 1.00 95.06 311 ARG A O 1
ATOM 2495 N N . ALA A 1 312 ? 26.214 -16.670 4.042 1.00 95.62 312 ALA A N 1
ATOM 2496 C CA . ALA A 1 312 ? 25.368 -17.635 4.746 1.00 95.62 312 ALA A CA 1
ATOM 2497 C C . ALA A 1 312 ? 23.914 -17.683 4.233 1.00 95.62 312 ALA A C 1
ATOM 2499 O O . ALA A 1 312 ? 23.260 -18.715 4.363 1.00 95.62 312 ALA A O 1
ATOM 2500 N N . GLU A 1 313 ? 23.411 -16.590 3.656 1.00 95.88 313 GLU A N 1
ATOM 2501 C CA . GLU A 1 313 ? 22.035 -16.484 3.163 1.00 95.88 313 GLU A CA 1
ATOM 2502 C C . GLU A 1 313 ? 21.758 -17.499 2.035 1.00 95.88 313 GLU A C 1
ATOM 2504 O O . GLU A 1 313 ? 22.510 -17.524 1.051 1.00 95.88 313 GLU A O 1
ATOM 2509 N N . PRO A 1 314 ? 20.687 -18.313 2.109 1.00 94.19 314 PRO A N 1
ATOM 2510 C CA . PRO A 1 314 ? 20.283 -19.181 1.007 1.00 94.19 314 PRO A CA 1
ATOM 2511 C C . PRO A 1 314 ? 19.997 -18.364 -0.259 1.00 94.19 314 PRO A C 1
ATOM 2513 O O . PRO A 1 314 ? 19.198 -17.431 -0.232 1.00 94.19 314 PRO A O 1
ATOM 2516 N N . LYS A 1 315 ? 20.648 -18.702 -1.378 1.00 92.00 315 LYS A N 1
ATOM 2517 C CA . LYS A 1 315 ? 20.382 -18.035 -2.660 1.00 92.00 315 LYS A CA 1
ATOM 2518 C C . LYS A 1 315 ? 19.154 -18.648 -3.310 1.00 92.00 315 LYS A C 1
ATOM 2520 O O . LYS A 1 315 ? 19.117 -19.857 -3.529 1.00 92.00 315 LYS A O 1
ATOM 2525 N N . ALA A 1 316 ? 18.194 -17.801 -3.652 1.00 90.19 316 ALA A N 1
ATOM 2526 C CA . ALA A 1 316 ? 17.101 -18.140 -4.544 1.00 90.19 316 ALA A CA 1
ATOM 2527 C C . ALA A 1 316 ? 17.278 -17.354 -5.844 1.00 90.19 316 ALA A C 1
ATOM 2529 O O . ALA A 1 316 ? 17.582 -16.161 -5.815 1.00 90.19 316 ALA A O 1
ATOM 2530 N N . ALA A 1 317 ? 17.085 -18.021 -6.980 1.00 87.88 317 ALA A N 1
ATOM 2531 C CA . ALA A 1 317 ? 16.850 -17.310 -8.224 1.00 87.88 317 ALA A CA 1
ATOM 2532 C C . ALA A 1 317 ? 15.475 -16.643 -8.118 1.00 87.88 317 ALA A C 1
ATOM 2534 O O . ALA A 1 317 ? 14.476 -17.327 -7.873 1.00 87.88 317 ALA A O 1
ATOM 2535 N N . ARG A 1 318 ? 15.437 -15.321 -8.289 1.00 87.69 318 ARG A N 1
ATOM 2536 C CA . ARG A 1 318 ? 14.189 -14.570 -8.384 1.00 87.69 318 ARG A CA 1
ATOM 2537 C C . ARG A 1 318 ? 13.339 -15.157 -9.511 1.00 87.69 318 ARG A C 1
ATOM 2539 O O . ARG A 1 318 ? 13.841 -15.386 -10.613 1.00 87.69 318 ARG A O 1
ATOM 2546 N N . ARG A 1 319 ? 12.057 -15.388 -9.236 1.00 79.88 319 ARG A N 1
ATOM 2547 C CA . ARG A 1 319 ? 11.068 -15.702 -10.269 1.00 79.88 319 ARG A CA 1
ATOM 2548 C C . ARG A 1 319 ? 10.529 -14.386 -10.811 1.00 79.88 319 ARG A C 1
ATOM 2550 O O . ARG A 1 319 ? 10.088 -13.555 -10.026 1.00 79.88 319 ARG A O 1
ATOM 2557 N N . TRP A 1 320 ? 10.617 -14.214 -12.122 1.00 65.94 320 TRP A N 1
ATOM 2558 C CA . TRP A 1 320 ? 10.067 -13.054 -12.808 1.00 65.94 320 TRP A CA 1
ATOM 2559 C C . TRP A 1 320 ? 8.584 -13.287 -13.080 1.00 65.94 320 TRP A C 1
ATOM 2561 O O . TRP A 1 320 ? 8.241 -14.308 -13.680 1.00 65.94 320 TRP A O 1
ATOM 2571 N N . HIS A 1 321 ? 7.725 -12.354 -12.678 1.00 56.97 321 HIS A N 1
ATOM 2572 C CA . HIS A 1 321 ? 6.382 -12.232 -13.238 1.00 56.97 321 HIS A CA 1
ATOM 2573 C C . HIS A 1 321 ? 6.534 -11.360 -14.488 1.00 56.97 321 HIS A C 1
ATOM 2575 O O . HIS A 1 321 ? 6.682 -10.143 -14.417 1.00 56.97 321 HIS A O 1
ATOM 2581 N N . ASP A 1 322 ? 6.645 -12.013 -15.639 1.00 43.16 322 ASP A N 1
ATOM 2582 C CA . ASP A 1 322 ? 6.747 -11.350 -16.938 1.00 43.16 322 ASP A CA 1
ATOM 2583 C C . ASP A 1 322 ? 5.458 -10.543 -17.197 1.00 43.16 322 ASP A C 1
ATOM 2585 O O . ASP A 1 322 ? 4.407 -11.169 -17.229 1.00 43.16 322 ASP A O 1
ATOM 2589 N N . PRO A 1 323 ? 5.480 -9.206 -17.389 1.00 40.91 323 PRO A N 1
ATOM 2590 C CA . PRO A 1 323 ? 4.266 -8.413 -17.619 1.00 40.91 323 PRO A CA 1
ATOM 2591 C C . PRO A 1 323 ? 3.609 -8.603 -18.997 1.00 40.91 323 PRO A C 1
ATOM 2593 O O . PRO A 1 323 ? 2.515 -8.094 -19.220 1.00 40.91 323 PRO A O 1
ATOM 2596 N N . GLU A 1 324 ? 4.249 -9.313 -19.933 1.00 38.25 324 GLU A N 1
ATOM 2597 C CA . GLU A 1 324 ? 3.588 -9.815 -21.150 1.00 38.25 324 GLU A CA 1
ATOM 2598 C C . GLU A 1 324 ? 2.968 -11.213 -20.923 1.00 38.25 324 GLU A C 1
ATOM 2600 O O . GLU A 1 324 ? 2.126 -11.655 -21.709 1.00 38.25 324 GLU A O 1
ATOM 2605 N N . ALA A 1 325 ? 3.330 -11.879 -19.816 1.00 38.78 325 ALA A N 1
ATOM 2606 C CA . ALA A 1 325 ? 2.677 -13.075 -19.277 1.00 38.78 325 ALA A CA 1
ATOM 2607 C C . ALA A 1 325 ? 1.784 -12.802 -18.045 1.00 38.78 325 ALA A C 1
ATOM 2609 O O . ALA A 1 325 ? 1.043 -13.694 -17.635 1.00 38.78 325 ALA A O 1
ATOM 2610 N N . GLU A 1 326 ? 1.783 -11.582 -17.492 1.00 44.50 326 GLU A N 1
ATOM 2611 C CA . GLU A 1 326 ? 0.608 -10.993 -16.863 1.00 44.50 326 GLU A CA 1
ATOM 2612 C C . GLU A 1 326 ? -0.435 -10.968 -17.971 1.00 44.50 326 GLU A C 1
ATOM 2614 O O . GLU A 1 326 ? -0.365 -10.144 -18.885 1.00 44.50 326 GLU A O 1
ATOM 2619 N N . ALA A 1 327 ? -1.337 -11.950 -17.949 1.00 45.56 327 ALA A N 1
ATOM 2620 C CA . ALA A 1 327 ? -2.313 -12.134 -19.005 1.00 45.56 327 ALA A CA 1
ATOM 2621 C C . ALA A 1 327 ? -2.970 -10.784 -19.323 1.00 45.56 327 ALA A C 1
ATOM 2623 O O . ALA A 1 327 ? -3.442 -10.115 -18.413 1.00 45.56 327 ALA A O 1
ATOM 2624 N N . MET A 1 328 ? -2.976 -10.342 -20.587 1.00 57.66 328 MET A N 1
ATOM 2625 C CA . MET A 1 328 ? -3.671 -9.098 -20.932 1.00 57.66 328 MET A CA 1
ATOM 2626 C C . MET A 1 328 ? -5.170 -9.318 -20.760 1.00 57.66 328 MET A C 1
ATOM 2628 O O . MET A 1 328 ? -5.820 -9.980 -21.576 1.00 57.66 328 MET A O 1
ATOM 2632 N N . ILE A 1 329 ? -5.711 -8.773 -19.675 1.00 66.00 329 ILE A N 1
ATOM 2633 C CA . ILE A 1 329 ? -7.019 -9.152 -19.163 1.00 66.00 329 ILE A CA 1
ATOM 2634 C C . ILE A 1 329 ? -8.068 -8.413 -19.973 1.00 66.00 329 ILE A C 1
ATOM 2636 O O . ILE A 1 329 ? -8.196 -7.188 -19.912 1.00 66.00 329 ILE A O 1
ATOM 2640 N N . THR A 1 330 ? -8.829 -9.167 -20.763 1.00 76.69 330 THR A N 1
ATOM 2641 C CA . THR A 1 330 ? -10.018 -8.625 -21.415 1.00 76.69 330 THR A CA 1
ATOM 2642 C C . THR A 1 330 ? -11.167 -8.661 -20.422 1.00 76.69 330 THR A C 1
ATOM 2644 O O . THR A 1 330 ? -11.811 -9.695 -20.238 1.00 76.69 330 THR A O 1
ATOM 2647 N N . LEU A 1 331 ? -11.419 -7.526 -19.776 1.00 82.81 331 LEU A N 1
ATOM 2648 C CA . LEU A 1 331 ? -12.610 -7.336 -18.961 1.00 82.81 331 LEU A CA 1
ATOM 2649 C C . LEU A 1 331 ? -13.808 -7.139 -19.894 1.00 82.81 331 LEU A C 1
ATOM 2651 O O . LEU A 1 331 ? -13.833 -6.217 -20.707 1.00 82.81 331 LEU A O 1
ATOM 2655 N N . ARG A 1 332 ? -14.818 -7.991 -19.780 1.00 83.69 332 ARG A N 1
ATOM 2656 C CA . ARG A 1 332 ? -16.056 -7.922 -20.566 1.00 83.69 332 ARG A CA 1
ATOM 2657 C C . ARG A 1 332 ? -17.262 -8.106 -19.660 1.00 83.69 332 ARG A C 1
ATOM 2659 O O . ARG A 1 332 ? -17.122 -8.630 -18.563 1.00 83.69 332 ARG A O 1
ATOM 2666 N N . GLY A 1 333 ? -18.439 -7.708 -20.112 1.00 80.50 333 GLY A N 1
ATOM 2667 C CA . GLY A 1 333 ? -19.630 -7.791 -19.278 1.00 80.50 333 GLY A CA 1
ATOM 2668 C C . GLY A 1 333 ? -20.909 -7.491 -20.026 1.00 80.50 333 GLY A C 1
ATOM 2669 O O . GLY A 1 333 ? -20.880 -6.847 -21.074 1.00 80.50 333 GLY A O 1
ATOM 2670 N N . THR A 1 334 ? -22.027 -7.939 -19.467 1.00 81.19 334 THR A N 1
ATOM 2671 C CA . THR A 1 334 ? -23.373 -7.528 -19.878 1.00 81.19 334 THR A CA 1
ATOM 2672 C C . THR A 1 334 ? -23.955 -6.609 -18.808 1.00 81.19 334 THR A C 1
ATOM 2674 O O . THR A 1 334 ? -23.803 -6.871 -17.617 1.00 81.19 334 THR A O 1
ATOM 2677 N N . VAL A 1 335 ? -24.617 -5.528 -19.220 1.00 81.94 335 VAL A N 1
ATOM 2678 C CA . VAL A 1 335 ? -25.423 -4.683 -18.330 1.00 81.94 335 VAL A CA 1
ATOM 2679 C C . VAL A 1 335 ? -26.885 -5.049 -18.552 1.00 81.94 335 VAL A C 1
ATOM 2681 O O . VAL A 1 335 ? -27.563 -4.513 -19.429 1.00 81.94 335 VAL A O 1
ATOM 2684 N N . HIS A 1 336 ? -27.375 -6.004 -17.771 1.00 72.00 336 HIS A N 1
ATOM 2685 C CA . HIS A 1 336 ? -28.780 -6.376 -17.779 1.00 72.00 336 HIS A CA 1
ATOM 2686 C C . HIS A 1 336 ? -29.629 -5.166 -17.359 1.00 72.00 336 HIS A C 1
ATOM 2688 O O . HIS A 1 336 ? -29.260 -4.392 -16.476 1.00 72.00 336 HIS A O 1
ATOM 2694 N N . HIS A 1 337 ? -30.746 -4.958 -18.060 1.00 70.06 337 HIS A N 1
ATOM 2695 C CA . HIS A 1 337 ? -31.655 -3.823 -17.856 1.00 70.06 337 HIS A CA 1
ATOM 2696 C C . HIS A 1 337 ? -31.026 -2.418 -18.059 1.00 70.06 337 HIS A C 1
ATOM 2698 O O . HIS A 1 337 ? -31.550 -1.433 -17.544 1.00 70.06 337 HIS A O 1
ATOM 2704 N N . ALA A 1 338 ? -29.963 -2.297 -18.873 1.00 68.50 338 ALA A N 1
ATOM 2705 C CA . ALA A 1 338 ? -29.231 -1.047 -19.156 1.00 68.50 338 ALA A CA 1
ATOM 2706 C C . ALA A 1 338 ? -30.097 0.192 -19.483 1.00 68.50 338 ALA A C 1
ATOM 2708 O O . ALA A 1 338 ? -29.783 1.310 -19.070 1.00 68.50 338 ALA A O 1
ATOM 2709 N N . GLY A 1 339 ? -31.172 0.022 -20.260 1.00 72.81 339 GLY A N 1
ATOM 2710 C CA . GLY A 1 339 ? -32.041 1.126 -20.680 1.00 72.81 339 GLY A CA 1
ATOM 2711 C C . GLY A 1 339 ? -31.289 2.207 -21.472 1.00 72.81 339 GLY A C 1
ATOM 2712 O O . GLY A 1 339 ? -30.617 1.916 -22.467 1.00 72.81 339 GLY A O 1
ATOM 2713 N N . GLU A 1 340 ? -31.406 3.466 -21.036 1.00 68.25 340 GLU A N 1
ATOM 2714 C CA . GLU A 1 340 ? -30.674 4.605 -21.620 1.00 68.25 340 GLU A CA 1
ATOM 2715 C C . GLU A 1 340 ? -29.213 4.710 -21.138 1.00 68.25 340 GLU A C 1
ATOM 2717 O O . GLU A 1 340 ? -28.434 5.471 -21.717 1.00 68.25 340 GLU A O 1
ATOM 2722 N N . MET A 1 341 ? -28.807 3.931 -20.129 1.00 73.00 341 MET A N 1
ATOM 2723 C CA . MET A 1 341 ? -27.450 3.956 -19.576 1.00 73.00 341 MET A CA 1
AT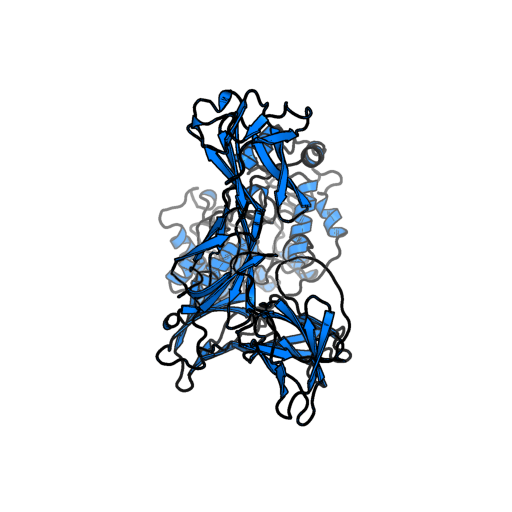OM 2724 C C . MET A 1 341 ? -26.522 3.162 -20.495 1.00 73.00 341 MET A C 1
ATOM 2726 O O . MET A 1 341 ? -26.609 1.940 -20.572 1.00 73.00 341 MET A O 1
ATOM 2730 N N . ARG A 1 342 ? -25.649 3.847 -21.247 1.00 79.19 342 ARG A N 1
ATOM 2731 C CA . ARG A 1 342 ? -24.805 3.203 -22.279 1.00 79.19 342 ARG A CA 1
ATOM 2732 C C . ARG A 1 342 ? -23.306 3.344 -22.043 1.00 79.19 342 ARG A C 1
ATOM 2734 O O . ARG A 1 342 ? -22.554 2.942 -22.924 1.00 79.19 342 ARG A O 1
ATOM 2741 N N . THR A 1 343 ? -22.850 3.913 -20.932 1.00 86.50 343 THR A N 1
ATOM 2742 C CA . THR A 1 343 ? -21.421 4.189 -20.701 1.00 86.50 343 THR A CA 1
ATOM 2743 C C . THR A 1 343 ? -20.861 3.316 -19.583 1.00 86.50 343 THR A C 1
ATOM 2745 O O . THR A 1 343 ? -21.477 3.209 -18.528 1.00 86.50 343 THR A O 1
ATOM 2748 N N . VAL A 1 344 ? -19.666 2.758 -19.791 1.00 89.94 344 VAL A N 1
ATOM 2749 C CA . VAL A 1 344 ? -18.864 2.065 -18.770 1.00 89.94 344 VAL A CA 1
ATOM 2750 C C . VAL A 1 344 ? -17.515 2.770 -18.654 1.00 89.94 344 VAL A C 1
ATOM 2752 O O . VAL A 1 344 ? -16.886 3.098 -19.663 1.00 89.94 344 VAL A O 1
ATOM 2755 N N . VAL A 1 345 ? -17.067 3.011 -17.428 1.00 88.25 345 VAL A N 1
ATOM 2756 C CA . VAL A 1 345 ? -15.784 3.636 -17.094 1.00 88.25 345 VAL A CA 1
ATOM 2757 C C . VAL A 1 345 ? -14.998 2.670 -16.211 1.00 88.25 345 VAL A C 1
ATOM 2759 O O . VAL A 1 345 ? -15.553 2.099 -15.281 1.00 88.25 345 VAL A O 1
ATOM 2762 N N . VAL A 1 346 ? -13.716 2.472 -16.504 1.00 86.69 346 VAL A N 1
ATOM 2763 C CA . VAL A 1 346 ? -12.797 1.641 -15.718 1.00 86.69 346 VAL A CA 1
ATOM 2764 C C . VAL A 1 346 ? -11.732 2.548 -15.118 1.00 86.69 346 VAL A C 1
ATOM 2766 O O . VAL A 1 346 ? -11.021 3.241 -15.847 1.00 86.69 346 VAL A O 1
ATOM 2769 N N . GLU A 1 347 ? -11.625 2.544 -13.796 1.00 82.00 347 GLU A N 1
ATOM 2770 C CA . GLU A 1 347 ? -10.744 3.384 -12.984 1.00 82.00 347 GLU A CA 1
ATOM 2771 C C . GLU A 1 347 ? -9.743 2.508 -12.207 1.00 82.00 347 GLU A C 1
ATOM 2773 O O . GLU A 1 347 ? -10.076 1.399 -11.792 1.00 82.00 347 GLU A O 1
ATOM 2778 N N . ARG A 1 348 ? -8.510 2.985 -11.993 1.00 79.31 348 ARG A N 1
ATOM 2779 C CA . ARG A 1 348 ? -7.506 2.348 -11.116 1.00 79.31 348 ARG A CA 1
ATOM 2780 C C . ARG A 1 348 ? -7.066 3.370 -10.074 1.00 79.31 348 ARG A C 1
ATOM 2782 O O . ARG A 1 348 ? -6.434 4.374 -10.409 1.00 79.31 348 ARG A O 1
ATOM 2789 N N . GLY A 1 349 ? -7.452 3.147 -8.818 1.00 75.50 349 GLY A N 1
ATOM 2790 C CA . GLY A 1 349 ? -7.460 4.215 -7.816 1.00 75.50 349 GLY A CA 1
ATOM 2791 C C . GLY A 1 349 ? -8.385 5.352 -8.266 1.00 75.50 349 GLY A C 1
ATOM 2792 O O . GLY A 1 349 ? -9.521 5.101 -8.650 1.00 75.50 349 GLY A O 1
ATOM 2793 N N . SER A 1 350 ? -7.883 6.588 -8.272 1.00 62.84 350 SER A N 1
ATOM 2794 C CA . SER A 1 350 ? -8.640 7.783 -8.689 1.00 62.84 350 SER A CA 1
ATOM 2795 C C . SER A 1 350 ? -8.549 8.113 -10.188 1.00 62.84 350 SER A C 1
ATOM 2797 O O . SER A 1 350 ? -9.082 9.137 -10.614 1.00 62.84 350 SER A O 1
ATOM 2799 N N . ASN A 1 351 ? -7.831 7.311 -10.983 1.00 63.25 351 ASN A N 1
ATOM 2800 C CA . ASN A 1 351 ? -7.533 7.614 -12.385 1.00 63.25 351 ASN A CA 1
ATOM 2801 C C . ASN A 1 351 ? -8.418 6.800 -13.335 1.00 63.25 351 ASN A C 1
ATOM 2803 O O . ASN A 1 351 ? -8.423 5.572 -13.269 1.00 63.25 351 ASN A O 1
ATOM 2807 N N . GLU A 1 352 ? -9.097 7.469 -14.269 1.00 84.38 352 GLU A N 1
ATOM 2808 C CA . GLU A 1 352 ? -9.803 6.820 -15.380 1.00 84.38 352 GLU A CA 1
ATOM 2809 C C . GLU A 1 352 ? -8.796 6.181 -16.352 1.00 84.38 352 GLU A C 1
ATOM 2811 O O . GLU A 1 352 ? -7.978 6.870 -16.961 1.00 84.38 352 GLU A O 1
ATOM 2816 N N . VAL A 1 353 ? -8.856 4.855 -16.491 1.00 79.12 353 VAL A N 1
ATOM 2817 C CA . VAL A 1 353 ? -7.986 4.041 -17.358 1.00 79.12 353 VAL A CA 1
ATOM 2818 C C . VAL A 1 353 ? -8.634 3.807 -18.722 1.00 79.12 353 VAL A C 1
ATOM 2820 O O . VAL A 1 353 ? -7.958 3.826 -19.753 1.00 79.12 353 VAL A O 1
ATOM 2823 N N . ARG A 1 354 ? -9.955 3.592 -18.756 1.00 88.25 354 ARG A N 1
ATOM 2824 C CA . ARG A 1 354 ? -10.708 3.430 -20.006 1.00 88.25 354 ARG A CA 1
ATOM 2825 C C . ARG A 1 354 ? -12.152 3.892 -19.857 1.00 88.25 354 ARG A C 1
ATOM 2827 O O . ARG A 1 354 ? -12.744 3.791 -18.789 1.00 88.25 354 ARG A O 1
ATOM 2834 N N . ARG A 1 355 ? -12.746 4.301 -20.976 1.00 91.00 355 ARG A N 1
ATOM 2835 C CA . ARG A 1 355 ? -14.180 4.553 -21.124 1.00 91.00 355 ARG A CA 1
ATOM 2836 C C . ARG A 1 355 ? -14.667 3.889 -22.399 1.00 91.00 355 ARG A C 1
ATOM 2838 O O . ARG A 1 355 ? -14.082 4.099 -23.461 1.00 91.00 355 ARG A O 1
ATOM 2845 N N . VAL A 1 356 ? -15.722 3.093 -22.293 1.00 88.25 356 VAL A N 1
ATOM 2846 C CA . VAL A 1 356 ? -16.328 2.358 -23.408 1.00 88.25 356 VAL A CA 1
ATOM 2847 C C . VAL A 1 356 ? -17.844 2.535 -23.398 1.00 88.25 356 VAL A C 1
ATOM 2849 O O . VAL A 1 356 ? -18.434 2.944 -22.397 1.00 88.25 356 VAL A O 1
ATOM 2852 N N . ARG A 1 357 ? -18.480 2.272 -24.540 1.00 87.69 357 ARG A N 1
ATOM 2853 C CA . ARG A 1 357 ? -19.934 2.354 -24.700 1.00 87.69 357 ARG A CA 1
ATOM 2854 C C . ARG A 1 357 ? -20.500 0.950 -24.888 1.00 87.69 357 ARG A C 1
ATOM 2856 O O . ARG A 1 357 ? -19.886 0.166 -25.608 1.00 87.69 357 ARG A O 1
ATOM 2863 N N . LEU A 1 358 ? -21.654 0.669 -24.286 1.00 83.81 358 LEU A N 1
ATOM 2864 C CA . LEU A 1 358 ? -22.396 -0.569 -24.511 1.00 83.81 358 LEU A CA 1
ATOM 2865 C C . LEU A 1 358 ? -22.752 -0.721 -25.992 1.00 83.81 358 LEU A C 1
ATOM 2867 O O . LEU A 1 358 ? -23.182 0.248 -26.635 1.00 83.81 358 LEU A O 1
ATOM 2871 N N . ASP A 1 359 ? -22.602 -1.936 -26.507 1.00 79.25 359 ASP A N 1
ATOM 2872 C CA . ASP A 1 359 ? -23.013 -2.313 -27.856 1.00 79.25 359 ASP A CA 1
ATOM 2873 C C . ASP A 1 359 ? -24.543 -2.479 -27.966 1.00 79.25 359 ASP A C 1
ATOM 2875 O O . ASP A 1 359 ? -25.293 -2.034 -27.099 1.00 79.25 359 ASP A O 1
ATOM 2879 N N . SER A 1 360 ? -25.043 -3.062 -29.059 1.00 65.00 360 SER A N 1
ATOM 2880 C CA . SER A 1 360 ? -26.484 -3.278 -29.271 1.00 65.00 360 SER A CA 1
ATOM 2881 C C . SER A 1 360 ? -27.094 -4.440 -28.473 1.00 65.00 360 SER A C 1
ATOM 2883 O O . SER A 1 360 ? -28.314 -4.579 -28.489 1.00 65.00 360 SER A O 1
ATOM 2885 N N . GLY A 1 361 ? -26.276 -5.280 -27.834 1.00 70.50 361 GLY A N 1
ATOM 2886 C CA . GLY A 1 361 ? -26.689 -6.362 -26.933 1.00 70.50 361 GLY A CA 1
ATOM 2887 C C . GLY A 1 361 ? -26.511 -6.012 -25.452 1.00 70.50 361 GLY A C 1
ATOM 2888 O O . GLY A 1 361 ? -26.549 -6.907 -24.614 1.00 70.50 361 GLY A O 1
ATOM 2889 N N . ASP A 1 362 ? -26.293 -4.729 -25.149 1.00 80.56 362 ASP A N 1
ATOM 2890 C CA . ASP A 1 362 ? -26.002 -4.185 -23.819 1.00 80.56 362 ASP A CA 1
ATOM 2891 C C . ASP A 1 362 ? -24.698 -4.735 -23.199 1.00 80.56 362 ASP A C 1
ATOM 2893 O O . ASP A 1 362 ? -24.528 -4.757 -21.979 1.00 80.56 362 ASP A O 1
ATOM 2897 N N . GLN A 1 363 ? -23.741 -5.133 -24.047 1.00 80.00 363 GLN A N 1
ATOM 2898 C CA . GLN A 1 363 ? -22.437 -5.661 -23.638 1.00 80.00 363 GLN A CA 1
ATOM 2899 C C . GLN A 1 363 ? -21.318 -4.623 -23.751 1.00 80.00 363 GLN A C 1
ATOM 2901 O O . GLN A 1 363 ? -21.361 -3.715 -24.585 1.00 80.00 363 GLN A O 1
ATOM 2906 N N . TYR A 1 364 ? -20.274 -4.782 -22.938 1.00 87.81 364 TYR A N 1
ATOM 2907 C CA . TYR A 1 364 ? -19.020 -4.039 -23.046 1.00 87.81 364 TYR A CA 1
ATOM 2908 C C . TYR A 1 364 ? -17.803 -4.959 -23.093 1.00 87.81 364 TYR A C 1
ATOM 2910 O O . TYR A 1 364 ? -17.809 -6.071 -22.565 1.00 87.81 364 TYR A O 1
ATOM 2918 N N . VAL A 1 365 ? -16.728 -4.450 -23.698 1.00 83.06 365 VAL A N 1
ATOM 2919 C CA . VAL A 1 365 ? -15.410 -5.088 -23.734 1.00 83.06 365 VAL A CA 1
ATOM 2920 C C . VAL A 1 365 ? -14.336 -4.018 -23.537 1.00 83.06 365 VAL A C 1
ATOM 2922 O O . VAL A 1 365 ? -14.315 -3.005 -24.237 1.00 83.06 365 VAL A O 1
ATOM 2925 N N . VAL A 1 366 ? -13.440 -4.258 -22.586 1.00 84.94 366 VAL A N 1
ATOM 2926 C CA . VAL A 1 366 ? -12.264 -3.453 -22.256 1.00 84.94 366 VAL A CA 1
ATOM 2927 C C . VAL A 1 366 ? -11.044 -4.382 -22.334 1.00 84.94 366 VAL A C 1
ATOM 2929 O O . VAL A 1 366 ? -10.763 -5.105 -21.378 1.00 84.94 366 VAL A O 1
ATOM 2932 N N . PRO A 1 367 ? -10.355 -4.433 -23.487 1.00 79.06 367 PRO A N 1
ATOM 2933 C CA . PRO A 1 367 ? -9.154 -5.244 -23.651 1.00 79.06 367 PRO A CA 1
ATOM 2934 C C . PRO A 1 367 ? -7.932 -4.561 -23.017 1.00 79.06 367 PRO A C 1
ATOM 2936 O O . PRO A 1 367 ? -7.975 -3.366 -22.713 1.00 79.06 367 PRO A O 1
ATOM 2939 N N . GLU A 1 368 ? -6.829 -5.307 -22.908 1.00 75.94 368 GLU A N 1
ATOM 2940 C CA . GLU A 1 368 ? -5.494 -4.787 -22.550 1.00 75.94 368 GLU A CA 1
ATOM 2941 C C . GLU A 1 368 ? -5.411 -4.176 -21.132 1.00 75.94 368 GLU A C 1
ATOM 2943 O O . GLU A 1 368 ? -4.683 -3.208 -20.905 1.00 75.94 368 GLU A O 1
ATOM 2948 N N . LEU A 1 369 ? -6.148 -4.724 -20.155 1.00 76.62 369 LEU A N 1
ATOM 2949 C CA . LEU A 1 369 ? -5.951 -4.370 -18.746 1.00 76.62 369 LEU A CA 1
ATOM 2950 C C . LEU A 1 369 ? -4.832 -5.217 -18.129 1.00 76.62 369 LEU A C 1
ATOM 2952 O O . LEU A 1 369 ? -4.788 -6.430 -18.312 1.00 76.62 369 LEU A O 1
ATOM 2956 N N . LEU A 1 370 ? -3.947 -4.565 -17.377 1.00 76.19 370 LEU A N 1
ATOM 2957 C CA . LEU A 1 370 ? -2.941 -5.227 -16.544 1.00 76.19 370 LEU A CA 1
ATOM 2958 C C . LEU A 1 370 ? -3.566 -5.705 -15.222 1.00 76.19 370 LEU A C 1
ATOM 2960 O O . LEU A 1 370 ? -4.538 -5.100 -14.767 1.00 76.19 370 LEU A O 1
ATOM 2964 N N . PRO A 1 371 ? -2.978 -6.694 -14.536 1.00 72.19 371 PRO A N 1
ATOM 2965 C CA . PRO A 1 371 ? -3.360 -7.081 -13.185 1.00 72.19 371 PRO A CA 1
ATOM 2966 C C . PRO A 1 371 ? -3.372 -5.937 -12.163 1.00 72.19 371 PRO A C 1
ATOM 2968 O O . PRO A 1 371 ? -2.629 -4.945 -12.241 1.00 72.19 371 PRO A O 1
ATOM 2971 N N . GLY A 1 372 ? -4.235 -6.094 -11.165 1.00 66.94 372 GLY A N 1
ATOM 2972 C CA . GLY A 1 372 ? -4.473 -5.158 -10.075 1.00 66.94 372 GLY A CA 1
ATOM 2973 C C . GLY A 1 372 ? -5.959 -4.913 -9.824 1.00 66.94 372 GLY A C 1
ATOM 2974 O O . GLY A 1 372 ? -6.829 -5.432 -10.518 1.00 66.94 372 GLY A O 1
ATOM 2975 N N . GLN A 1 373 ? -6.244 -4.095 -8.815 1.00 76.06 373 GLN A N 1
ATOM 2976 C CA . GLN A 1 373 ? -7.604 -3.715 -8.448 1.00 76.06 373 GLN A CA 1
ATOM 2977 C C . GLN A 1 373 ? -8.090 -2.521 -9.282 1.00 76.06 373 GLN A C 1
ATOM 2979 O O . GLN A 1 373 ? -7.411 -1.493 -9.368 1.00 76.06 373 GLN A O 1
ATOM 2984 N N . TYR A 1 374 ? -9.280 -2.655 -9.861 1.00 82.94 374 TYR A N 1
ATOM 2985 C CA . TYR A 1 374 ? -9.971 -1.633 -10.641 1.00 82.94 374 TYR A CA 1
ATOM 2986 C C . TYR A 1 374 ? -11.361 -1.371 -10.064 1.00 82.94 374 TYR A C 1
ATOM 2988 O O . TYR A 1 374 ? -11.979 -2.260 -9.481 1.00 82.94 374 TYR A O 1
ATOM 2996 N N . THR A 1 375 ? -11.877 -0.166 -10.281 1.00 83.62 375 THR A N 1
ATOM 2997 C CA . THR A 1 375 ? -13.286 0.177 -10.074 1.00 83.62 375 THR A CA 1
ATOM 2998 C C . THR A 1 375 ? -13.942 0.312 -11.443 1.00 83.62 375 THR A C 1
ATOM 3000 O O . THR A 1 375 ? -13.509 1.115 -12.267 1.00 83.62 375 THR A O 1
ATOM 3003 N N . VAL A 1 376 ? -14.985 -0.468 -11.704 1.00 85.62 376 VAL A N 1
ATOM 3004 C CA . VAL A 1 376 ? -15.770 -0.417 -12.941 1.00 85.62 376 VAL A CA 1
ATOM 3005 C C . VAL A 1 376 ? -17.093 0.257 -12.623 1.00 85.62 376 VAL A C 1
ATOM 3007 O O . VAL A 1 376 ? -17.829 -0.181 -11.741 1.00 85.62 376 VAL A O 1
ATOM 3010 N N . ARG A 1 377 ? -17.379 1.359 -13.310 1.00 83.19 377 ARG A N 1
ATOM 3011 C CA . ARG A 1 377 ? -18.454 2.291 -12.981 1.00 83.19 377 ARG A CA 1
ATOM 3012 C C . ARG A 1 377 ? -19.348 2.543 -14.185 1.00 83.19 377 ARG A C 1
ATOM 3014 O O . ARG A 1 377 ? -18.871 2.831 -15.281 1.00 83.19 377 ARG A O 1
ATOM 3021 N N . LEU A 1 378 ? -20.652 2.515 -13.951 1.00 83.06 378 LEU A N 1
ATOM 3022 C CA . LEU A 1 378 ? -21.684 2.981 -14.868 1.00 83.06 378 LEU A CA 1
ATOM 3023 C C . LEU A 1 378 ? -22.014 4.437 -14.488 1.00 83.06 378 LEU A C 1
ATOM 3025 O O . LEU A 1 378 ? -22.884 4.650 -13.641 1.00 83.06 378 LEU A O 1
ATOM 3029 N N . PRO A 1 379 ? -21.316 5.461 -15.033 1.00 74.75 379 PRO A N 1
ATOM 3030 C CA . PRO A 1 379 ? -21.473 6.860 -14.615 1.00 74.75 379 PRO A CA 1
ATOM 3031 C C . PRO A 1 379 ? -22.922 7.346 -14.652 1.00 74.75 379 PRO A C 1
ATOM 3033 O O . PRO A 1 379 ? -23.336 8.079 -13.758 1.00 74.75 379 PRO A O 1
ATOM 3036 N N . ASP A 1 380 ? -23.675 6.908 -15.660 1.00 70.94 380 ASP A N 1
ATOM 3037 C CA . ASP A 1 380 ? -25.051 7.333 -15.897 1.00 70.94 380 ASP A CA 1
ATOM 3038 C C . ASP A 1 380 ? -26.032 6.675 -14.894 1.00 70.94 380 ASP A C 1
ATOM 3040 O O . ASP A 1 380 ? -27.039 7.276 -14.530 1.00 70.94 380 ASP A O 1
ATOM 3044 N N . ALA A 1 381 ? -25.699 5.480 -14.382 1.00 63.91 381 ALA A N 1
ATOM 3045 C CA . ALA A 1 381 ? -26.492 4.722 -13.404 1.00 63.91 381 ALA A CA 1
ATOM 3046 C C . ALA A 1 381 ? -26.051 4.921 -11.936 1.00 63.91 381 ALA A C 1
ATOM 3048 O O . ALA A 1 381 ? -26.725 4.443 -11.030 1.00 63.91 381 ALA A O 1
ATOM 3049 N N . GLN A 1 382 ? -24.911 5.582 -11.696 1.00 67.12 382 GLN A N 1
ATOM 3050 C CA . GLN A 1 382 ? -24.235 5.700 -10.389 1.00 67.12 382 GLN A CA 1
ATOM 3051 C C . GLN A 1 382 ? -23.853 4.367 -9.708 1.00 67.12 382 GLN A C 1
ATOM 3053 O O . GLN A 1 382 ? -23.480 4.357 -8.537 1.00 67.12 382 GLN A O 1
ATOM 3058 N N . VAL A 1 383 ? -23.862 3.253 -10.444 1.00 71.44 383 VAL A N 1
ATOM 3059 C CA . VAL A 1 383 ? -23.396 1.944 -9.958 1.00 71.44 383 VAL A CA 1
ATOM 3060 C C . VAL A 1 383 ? -21.887 1.819 -10.174 1.00 71.44 383 VAL A C 1
ATOM 3062 O O . VAL A 1 383 ? -21.377 2.188 -11.234 1.00 71.44 383 VAL A O 1
ATOM 3065 N N . ALA A 1 384 ? -21.171 1.278 -9.189 1.00 77.75 384 ALA A N 1
ATOM 3066 C CA . ALA A 1 384 ? -19.762 0.921 -9.301 1.00 77.75 384 ALA A CA 1
ATOM 3067 C C . ALA A 1 384 ? -19.483 -0.407 -8.588 1.00 77.75 384 ALA A C 1
ATOM 3069 O O . ALA A 1 384 ? -20.030 -0.660 -7.517 1.00 77.75 384 ALA A O 1
ATOM 3070 N N . GLN A 1 385 ? -18.611 -1.228 -9.165 1.00 72.81 385 GLN A N 1
ATOM 3071 C CA . GLN A 1 385 ? -18.117 -2.473 -8.576 1.00 72.81 385 GLN A CA 1
ATOM 3072 C C . GLN A 1 385 ? -16.588 -2.483 -8.622 1.00 72.81 385 GLN A C 1
ATOM 3074 O O . GLN A 1 385 ? -15.986 -1.973 -9.569 1.00 72.81 385 GLN A O 1
ATOM 3079 N N . GLN A 1 386 ? -15.948 -3.054 -7.603 1.00 73.31 386 GLN A N 1
ATOM 3080 C CA . GLN A 1 386 ? -14.512 -3.321 -7.646 1.00 73.31 386 GLN A CA 1
ATOM 3081 C C . GLN A 1 386 ? -14.252 -4.702 -8.237 1.00 73.31 386 GLN A C 1
ATOM 3083 O O . GLN A 1 386 ? -14.931 -5.665 -7.895 1.00 73.31 386 GLN A O 1
ATOM 3088 N N . VAL A 1 387 ? -13.234 -4.797 -9.088 1.00 78.56 387 VAL A N 1
ATOM 3089 C CA . VAL A 1 387 ? -12.756 -6.056 -9.655 1.00 78.56 387 VAL A CA 1
ATOM 3090 C C . VAL A 1 387 ? -11.241 -6.133 -9.493 1.00 78.56 387 VAL A C 1
ATOM 3092 O O . VAL A 1 387 ? -10.507 -5.227 -9.895 1.00 78.56 387 VAL A O 1
ATOM 3095 N N . THR A 1 388 ? -10.766 -7.209 -8.874 1.00 78.50 388 THR A N 1
ATOM 3096 C CA . THR A 1 388 ? -9.341 -7.547 -8.842 1.00 78.50 388 THR A CA 1
ATOM 3097 C C . THR A 1 388 ? -9.055 -8.419 -10.050 1.00 78.50 388 THR A C 1
ATOM 3099 O O . THR A 1 388 ? -9.597 -9.515 -10.161 1.00 78.50 388 THR A O 1
ATOM 3102 N N . LEU A 1 389 ? -8.241 -7.911 -10.970 1.00 75.44 389 LEU A N 1
ATOM 3103 C CA . LEU A 1 389 ? -7.785 -8.653 -12.137 1.00 75.44 389 LEU A CA 1
ATOM 3104 C C . LEU A 1 389 ? -6.437 -9.298 -11.786 1.00 75.44 389 LEU A C 1
ATOM 3106 O O . LEU A 1 389 ? -5.518 -8.600 -11.351 1.00 75.44 389 LEU A O 1
ATOM 3110 N N . SER A 1 390 ? -6.314 -10.613 -11.940 1.00 64.38 390 SER A N 1
ATOM 3111 C CA . SER A 1 390 ? -5.124 -11.382 -11.545 1.00 64.38 390 SER A CA 1
ATOM 3112 C C . SER A 1 390 ? -4.365 -11.894 -12.775 1.00 64.38 390 SER A C 1
ATOM 3114 O O . SER A 1 390 ? -4.975 -12.231 -13.784 1.00 64.38 390 SER A O 1
ATOM 3116 N N . GLY A 1 391 ? -3.025 -11.933 -12.721 1.00 52.16 391 GLY A N 1
ATOM 3117 C CA . GLY A 1 391 ? -2.155 -12.198 -13.889 1.00 52.16 391 GLY A CA 1
ATOM 3118 C C . GLY A 1 391 ? -2.292 -13.570 -14.556 1.00 52.16 391 GLY A C 1
ATOM 3119 O O . GLY A 1 391 ? -1.714 -13.796 -15.612 1.00 52.16 391 GLY A O 1
ATOM 3120 N N . ASP A 1 392 ? -3.074 -14.465 -13.964 1.00 54.66 392 ASP A N 1
ATOM 3121 C CA . ASP A 1 392 ? -3.499 -15.770 -14.467 1.00 54.66 392 ASP A CA 1
ATOM 3122 C C . ASP A 1 392 ? -4.775 -15.727 -15.342 1.00 54.66 392 ASP A C 1
ATOM 3124 O O . ASP A 1 392 ? -5.102 -16.715 -16.005 1.00 54.66 392 ASP A O 1
ATOM 3128 N N . GLN A 1 393 ? -5.491 -14.599 -15.393 1.00 55.69 393 GLN A N 1
ATOM 3129 C CA . GLN A 1 393 ? -6.799 -14.464 -16.047 1.00 55.69 393 GLN A CA 1
ATOM 3130 C C . GLN A 1 393 ? -6.698 -13.783 -17.421 1.00 55.69 393 GLN A C 1
ATOM 3132 O O . GLN A 1 393 ? -6.408 -12.602 -17.514 1.00 55.69 393 GLN A O 1
ATOM 3137 N N . THR A 1 394 ? -7.026 -14.463 -18.526 1.00 54.44 394 THR A N 1
ATOM 3138 C CA . THR A 1 394 ? -7.025 -13.815 -19.867 1.00 54.44 394 THR A CA 1
ATOM 3139 C C . THR A 1 394 ? -8.310 -13.050 -20.192 1.00 54.44 394 THR A C 1
ATOM 3141 O O . THR A 1 394 ? -8.312 -12.113 -20.990 1.00 54.44 394 THR A O 1
ATOM 3144 N N . ASN A 1 395 ? -9.432 -13.458 -19.602 1.00 62.53 395 ASN A N 1
ATOM 3145 C CA . ASN A 1 395 ? -10.727 -12.808 -19.747 1.00 62.53 395 ASN A CA 1
ATOM 3146 C C . ASN A 1 395 ? -11.400 -12.810 -18.379 1.00 62.53 395 ASN A C 1
ATOM 3148 O O . ASN A 1 395 ? -11.505 -13.871 -17.771 1.00 62.53 395 ASN A O 1
ATOM 3152 N N . VAL A 1 396 ? -11.895 -11.656 -17.942 1.00 75.25 396 VAL A N 1
ATOM 3153 C CA . VAL A 1 396 ? -12.719 -11.538 -16.734 1.00 75.25 396 VAL A CA 1
ATOM 3154 C C . VAL A 1 396 ? -14.100 -11.082 -17.164 1.00 75.25 396 VAL A C 1
ATOM 3156 O O . VAL A 1 396 ? -14.234 -10.146 -17.956 1.00 75.25 396 VAL A O 1
ATOM 3159 N N . VAL A 1 397 ? -15.124 -11.775 -16.678 1.00 79.44 397 VAL A N 1
ATOM 3160 C CA . VAL A 1 397 ? -16.515 -11.360 -16.858 1.00 79.44 397 VAL A CA 1
ATOM 3161 C C . VAL A 1 397 ? -16.925 -10.567 -15.624 1.00 79.44 397 VAL A C 1
ATOM 3163 O O . VAL A 1 397 ? -16.721 -11.042 -14.513 1.00 79.44 397 VAL A O 1
ATOM 3166 N N . LEU A 1 398 ? -17.467 -9.368 -15.827 1.00 81.69 398 LEU A N 1
ATOM 3167 C CA . LEU A 1 398 ? -18.087 -8.551 -14.790 1.00 81.69 398 LEU A CA 1
ATOM 3168 C C . LEU A 1 398 ? -19.440 -8.062 -15.314 1.00 81.69 398 LEU A C 1
ATOM 3170 O O . LEU A 1 398 ? -19.489 -7.201 -16.189 1.00 81.69 398 LEU A O 1
ATOM 3174 N N . ASN A 1 399 ? -20.535 -8.638 -14.837 1.00 78.75 399 ASN A N 1
ATOM 3175 C CA . ASN A 1 399 ? -21.883 -8.258 -15.238 1.00 78.75 399 ASN A CA 1
ATOM 3176 C C . ASN A 1 399 ? -22.490 -7.272 -14.237 1.00 78.75 399 ASN A C 1
ATOM 3178 O O . ASN A 1 399 ? -22.227 -7.315 -13.037 1.00 78.75 399 ASN A O 1
ATOM 3182 N N . PHE A 1 400 ? -23.365 -6.411 -14.744 1.00 73.31 400 PHE A N 1
ATOM 3183 C CA . PHE A 1 400 ? -24.229 -5.566 -13.928 1.00 73.31 400 PHE A CA 1
ATOM 3184 C C . PHE A 1 400 ? -25.676 -5.964 -14.190 1.00 73.31 400 PHE A C 1
ATOM 3186 O O . PHE A 1 400 ? -26.034 -6.222 -15.338 1.00 73.31 400 PHE A O 1
ATOM 3193 N N . ASP A 1 401 ? -26.521 -5.937 -13.163 1.00 72.06 401 ASP A N 1
ATOM 3194 C CA . ASP A 1 401 ? -27.968 -5.957 -13.347 1.00 72.06 401 ASP A CA 1
ATOM 3195 C C . ASP A 1 401 ? -28.586 -4.683 -12.766 1.00 72.06 401 ASP A C 1
ATOM 3197 O O . ASP A 1 401 ? -28.331 -4.317 -11.619 1.00 72.06 401 ASP A O 1
ATOM 3201 N N . LEU A 1 402 ? -29.361 -3.975 -13.589 1.00 70.38 402 LEU A N 1
ATOM 3202 C CA . LEU A 1 402 ? -30.103 -2.777 -13.206 1.00 70.38 402 LEU A CA 1
ATOM 3203 C C . LEU A 1 402 ? -31.586 -3.072 -12.908 1.00 70.38 402 LEU A C 1
ATOM 3205 O O . LEU A 1 402 ? -32.372 -2.130 -12.764 1.00 70.38 402 LEU A O 1
ATOM 3209 N N . SER A 1 403 ? -32.008 -4.342 -12.795 1.00 56.69 403 SER A N 1
ATOM 3210 C CA . SER A 1 403 ? -33.351 -4.691 -12.311 1.00 56.69 403 SER A CA 1
ATOM 3211 C C . SER A 1 403 ? -33.514 -4.414 -10.816 1.00 56.69 403 SER A C 1
ATOM 3213 O O . SER A 1 403 ? -33.514 -5.324 -9.997 1.00 56.69 403 SER A O 1
ATOM 3215 N N . HIS A 1 404 ? -33.730 -3.143 -10.481 1.00 38.31 404 HIS A N 1
ATOM 3216 C CA . HIS A 1 404 ? -34.383 -2.703 -9.248 1.00 38.31 404 HIS A CA 1
ATOM 3217 C C . HIS A 1 404 ? -33.959 -3.415 -7.946 1.00 38.31 404 HIS A C 1
ATOM 3219 O O . HIS A 1 404 ? -34.802 -3.772 -7.128 1.00 38.31 404 HIS A O 1
ATOM 3225 N N . GLU A 1 405 ? -32.668 -3.374 -7.638 1.00 36.56 405 GLU A N 1
ATOM 3226 C CA . GLU A 1 405 ? -32.329 -2.604 -6.446 1.00 36.56 405 GLU A CA 1
ATOM 3227 C C . GLU A 1 405 ? -31.801 -1.247 -6.905 1.00 36.56 405 GLU A C 1
ATOM 3229 O O . GLU 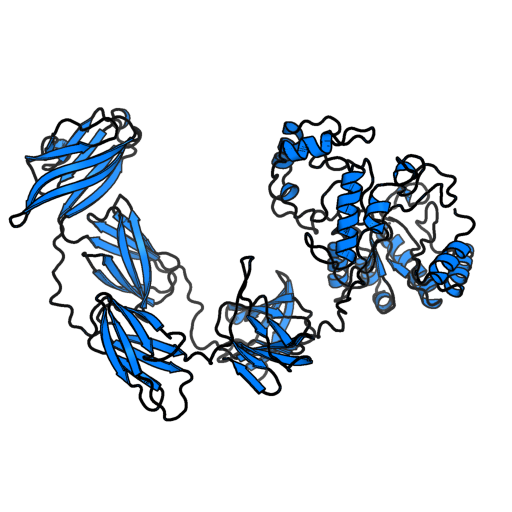A 1 405 ? -30.786 -1.131 -7.589 1.00 36.56 405 GLU A O 1
ATOM 3234 N N . GLN A 1 406 ? -32.530 -0.184 -6.552 1.00 36.91 406 GLN A N 1
ATOM 3235 C CA . GLN A 1 406 ? -31.874 1.114 -6.447 1.00 36.91 406 GLN A CA 1
ATOM 3236 C C . GLN A 1 406 ? -30.717 0.913 -5.472 1.00 36.91 406 GLN A C 1
ATOM 3238 O O . GLN A 1 406 ? -30.928 0.276 -4.441 1.00 36.91 406 GLN A O 1
ATOM 3243 N N . ALA A 1 407 ? -29.542 1.487 -5.750 1.00 40.22 407 ALA A N 1
ATOM 3244 C CA . ALA A 1 407 ? -28.564 1.728 -4.698 1.00 40.22 407 ALA A CA 1
ATOM 3245 C C . ALA A 1 407 ? -29.289 2.563 -3.638 1.00 40.22 407 ALA A C 1
ATOM 3247 O O . ALA A 1 407 ? -29.506 3.765 -3.825 1.00 40.22 407 ALA A O 1
ATOM 3248 N N . ALA A 1 408 ? -29.813 1.881 -2.617 1.00 44.88 408 ALA A N 1
ATOM 3249 C CA . ALA A 1 408 ? -30.760 2.475 -1.706 1.00 44.88 408 ALA A CA 1
ATOM 3250 C C . ALA A 1 408 ? -29.981 3.549 -0.980 1.00 44.88 408 ALA A C 1
ATOM 3252 O O . ALA A 1 408 ? -28.988 3.251 -0.318 1.00 44.88 408 ALA A O 1
ATOM 3253 N N . VAL A 1 409 ? -30.394 4.804 -1.160 1.00 48.59 409 VAL A N 1
ATOM 3254 C CA . VAL A 1 409 ? -29.762 5.902 -0.449 1.00 48.59 409 VAL A CA 1
ATOM 3255 C C . VAL A 1 409 ? -29.918 5.557 1.028 1.00 48.59 409 VAL A C 1
ATOM 3257 O O . VAL A 1 409 ? -31.026 5.466 1.539 1.00 48.59 409 VAL A O 1
ATOM 3260 N N . SER A 1 410 ? -28.814 5.220 1.680 1.00 60.16 410 SER A N 1
ATOM 3261 C CA . SER A 1 410 ? -28.810 4.681 3.033 1.00 60.16 410 SER A CA 1
ATOM 3262 C C . SER A 1 410 ? -28.556 5.845 3.977 1.00 60.16 410 SER A C 1
ATOM 3264 O O . SER A 1 410 ? -27.492 5.946 4.574 1.00 60.16 410 SER A O 1
ATOM 3266 N N . ASN A 1 411 ? -29.491 6.797 4.001 1.00 71.44 411 ASN A N 1
ATOM 3267 C CA . ASN A 1 411 ? -29.415 8.028 4.795 1.00 71.44 411 ASN A CA 1
ATOM 3268 C C . ASN A 1 411 ? -30.736 8.330 5.530 1.00 71.44 411 ASN A C 1
ATOM 3270 O O . ASN A 1 411 ? -30.855 9.380 6.165 1.00 71.44 411 ASN A O 1
ATOM 3274 N N . SER A 1 412 ? -31.737 7.440 5.470 1.00 82.19 412 SER A N 1
ATOM 3275 C CA . SER A 1 412 ? -32.935 7.586 6.298 1.00 82.19 412 SER A CA 1
ATOM 3276 C C . SER A 1 412 ? -32.605 7.313 7.769 1.00 82.19 412 SER A C 1
ATOM 3278 O O . SER A 1 412 ? -31.688 6.559 8.098 1.00 82.19 412 SER A O 1
ATOM 3280 N N . ALA A 1 413 ? -33.381 7.902 8.675 1.00 89.75 413 ALA A N 1
ATOM 3281 C CA . ALA A 1 413 ? -33.208 7.717 10.113 1.00 89.75 413 ALA A CA 1
ATOM 3282 C C . ALA A 1 413 ? -34.546 7.476 10.822 1.00 89.75 413 ALA A C 1
ATOM 3284 O O . ALA A 1 413 ? -35.570 8.063 10.469 1.00 89.75 413 ALA A O 1
ATOM 3285 N N . VAL A 1 414 ? -34.530 6.655 11.873 1.00 92.81 414 VAL A N 1
ATOM 3286 C CA . VAL A 1 414 ? -35.655 6.517 12.810 1.00 92.81 414 VAL A CA 1
ATOM 3287 C C . VAL A 1 414 ? -35.182 6.976 14.180 1.00 92.81 414 VAL A C 1
ATOM 3289 O O . VAL A 1 414 ? -34.307 6.354 14.776 1.00 92.81 414 VAL A O 1
ATOM 3292 N N . THR A 1 415 ? -35.742 8.073 14.677 1.00 95.19 415 THR A N 1
ATOM 3293 C CA . THR A 1 415 ? -35.444 8.634 16.000 1.00 95.19 415 THR A CA 1
ATOM 3294 C C . THR A 1 415 ? -36.650 8.501 16.919 1.00 95.19 415 THR A C 1
ATOM 3296 O O . THR A 1 415 ? -37.781 8.313 16.468 1.00 95.19 415 THR A O 1
ATOM 3299 N N . GLY A 1 416 ? -36.439 8.605 18.225 1.00 93.81 416 GLY A N 1
ATOM 3300 C CA . GLY A 1 416 ? -37.553 8.582 19.159 1.00 93.81 416 GLY A CA 1
ATOM 3301 C C . GLY A 1 416 ? -37.136 8.602 20.614 1.00 93.81 416 GLY A C 1
ATOM 3302 O O . GLY A 1 416 ? -35.953 8.680 20.942 1.00 93.81 416 GLY A O 1
ATOM 3303 N N . THR A 1 417 ? -38.137 8.502 21.478 1.00 94.56 417 THR A N 1
ATOM 3304 C CA . THR A 1 417 ? -37.973 8.357 22.925 1.00 94.56 417 THR A CA 1
ATOM 3305 C C . THR A 1 417 ? -38.699 7.112 23.421 1.00 94.56 417 THR A C 1
ATOM 3307 O O . THR A 1 417 ? -39.751 6.738 22.899 1.00 94.56 417 THR A O 1
ATOM 3310 N N . VAL A 1 418 ? -38.141 6.465 24.444 1.00 94.94 418 VAL A N 1
ATOM 3311 C CA . VAL A 1 418 ? -38.773 5.368 25.180 1.00 94.94 418 VAL A CA 1
ATOM 3312 C C . VAL A 1 418 ? -39.109 5.851 26.590 1.00 94.94 418 VAL A C 1
ATOM 3314 O O . VAL A 1 418 ? -38.230 5.994 27.441 1.00 94.94 418 VAL A O 1
ATOM 3317 N N . ARG A 1 419 ? -40.396 6.087 26.867 1.00 92.75 419 ARG A N 1
ATOM 3318 C CA . ARG A 1 419 ? -40.890 6.439 28.206 1.00 92.75 419 ARG A CA 1
ATOM 3319 C C . ARG A 1 419 ? -40.546 5.318 29.193 1.00 92.75 419 ARG A C 1
ATOM 3321 O O . ARG A 1 419 ? -41.012 4.190 29.033 1.00 92.75 419 ARG A O 1
ATOM 3328 N N . GLY A 1 420 ? -39.733 5.647 30.199 1.00 89.38 420 GLY A N 1
ATOM 3329 C CA . GLY A 1 420 ? -39.218 4.692 31.189 1.00 89.38 420 GLY A CA 1
ATOM 3330 C C . GLY A 1 420 ? -38.123 3.755 30.664 1.00 89.38 420 GLY A C 1
ATOM 3331 O O . GLY A 1 420 ? -37.875 2.722 31.277 1.00 89.38 420 GLY A O 1
ATOM 3332 N N . GLY A 1 421 ? -37.507 4.065 29.522 1.00 89.38 421 GLY A N 1
ATOM 3333 C CA . GLY A 1 421 ? -36.642 3.139 28.797 1.00 89.38 421 GLY A CA 1
ATOM 3334 C C . GLY A 1 421 ? -35.137 3.366 28.910 1.00 89.38 421 GLY A C 1
ATOM 3335 O O . GLY A 1 421 ? -34.451 3.095 27.932 1.00 89.38 421 GLY A O 1
ATOM 3336 N N . ALA A 1 422 ? -34.594 3.840 30.035 1.00 89.62 422 ALA A N 1
ATOM 3337 C CA . ALA A 1 422 ? -33.141 3.926 30.216 1.00 89.62 422 ALA A CA 1
ATOM 3338 C C . ALA A 1 422 ? -32.470 2.555 30.014 1.00 89.62 422 ALA A C 1
ATOM 3340 O O . ALA A 1 422 ? -32.672 1.630 30.803 1.00 89.62 422 ALA A O 1
ATOM 3341 N N . GLY A 1 423 ? -31.676 2.412 28.949 1.00 82.50 423 GLY A N 1
ATOM 3342 C CA . GLY A 1 423 ? -31.063 1.137 28.570 1.00 82.50 423 GLY A CA 1
ATOM 3343 C C . GLY A 1 423 ? -32.043 0.093 28.018 1.00 82.50 423 GLY A C 1
ATOM 3344 O O . GLY A 1 423 ? -31.686 -1.082 27.940 1.00 82.50 423 GLY A O 1
ATOM 3345 N N . ALA A 1 424 ? -33.268 0.480 27.644 1.00 85.56 424 ALA A N 1
ATOM 3346 C CA . ALA A 1 424 ? -34.225 -0.428 27.018 1.00 85.56 424 ALA A CA 1
ATOM 3347 C C . ALA A 1 424 ? -33.774 -0.818 25.603 1.00 85.56 424 ALA A C 1
ATOM 3349 O O . ALA A 1 424 ? -33.269 0.012 24.842 1.00 85.56 424 ALA A O 1
ATOM 3350 N N . VAL A 1 425 ? -33.992 -2.084 25.242 1.00 86.00 425 VAL A N 1
ATOM 3351 C CA . VAL A 1 425 ? -33.676 -2.606 23.909 1.00 86.00 425 VAL A CA 1
ATOM 3352 C C . VAL A 1 425 ? -34.773 -2.182 22.938 1.00 86.00 425 VAL A C 1
ATOM 3354 O O . VAL A 1 425 ? -35.930 -2.583 23.088 1.00 86.00 425 VAL A O 1
ATOM 3357 N N . VAL A 1 426 ? -34.404 -1.394 21.931 1.00 86.31 426 VAL A N 1
ATOM 3358 C CA . VAL A 1 426 ? -35.275 -1.019 20.815 1.00 86.31 426 VAL A CA 1
ATOM 3359 C C . VAL A 1 426 ? -34.854 -1.826 19.592 1.00 86.31 426 VAL A C 1
ATOM 3361 O O . VAL A 1 426 ? -33.681 -1.828 19.220 1.00 86.31 426 VAL A O 1
ATOM 3364 N N . MET A 1 427 ? -35.813 -2.512 18.976 1.00 83.69 427 MET A N 1
ATOM 3365 C CA . MET A 1 427 ? -35.607 -3.354 17.795 1.00 83.69 427 MET A CA 1
ATOM 3366 C C . MET A 1 427 ? -36.398 -2.761 16.630 1.00 83.69 427 MET A C 1
ATOM 3368 O O . MET A 1 427 ? -37.607 -2.547 16.759 1.00 83.69 427 MET A O 1
ATOM 3372 N N . LEU A 1 428 ? -35.726 -2.487 15.517 1.00 88.19 428 LEU A N 1
ATOM 3373 C CA . LEU A 1 428 ? -36.296 -2.009 14.259 1.00 88.19 428 LEU A CA 1
ATOM 3374 C C . LEU A 1 428 ? -36.185 -3.132 13.225 1.00 88.19 428 LEU A C 1
ATOM 3376 O O . LEU A 1 428 ? -35.116 -3.701 13.068 1.00 88.19 428 LEU A O 1
ATOM 3380 N N . LEU A 1 429 ? -37.265 -3.426 12.510 1.00 83.88 429 LEU A N 1
ATOM 3381 C CA . LEU A 1 429 ? -37.370 -4.541 11.571 1.00 83.88 429 LEU A CA 1
ATOM 3382 C C . LEU A 1 429 ? -37.851 -4.045 10.205 1.00 83.88 429 LEU A C 1
ATOM 3384 O O . LEU A 1 429 ? -38.902 -3.394 10.140 1.00 83.88 429 LEU A O 1
ATOM 3388 N N . ARG A 1 430 ? -37.136 -4.368 9.119 1.00 86.06 430 ARG A N 1
ATOM 3389 C CA . ARG A 1 430 ? -37.594 -4.109 7.743 1.00 86.06 430 ARG A CA 1
ATOM 3390 C C . ARG A 1 430 ? -38.520 -5.239 7.286 1.00 86.06 430 ARG A C 1
ATOM 3392 O O . ARG A 1 430 ? -38.241 -6.418 7.460 1.00 86.06 430 ARG A O 1
ATOM 3399 N N . ALA A 1 431 ? -39.679 -4.879 6.741 1.00 75.94 431 ALA A N 1
ATOM 3400 C CA . ALA A 1 431 ? -40.764 -5.832 6.511 1.00 75.94 431 ALA A CA 1
ATOM 3401 C C . ALA A 1 431 ? -40.588 -6.726 5.268 1.00 75.94 431 ALA A C 1
ATOM 3403 O O . ALA A 1 431 ? -41.316 -7.709 5.166 1.00 75.94 431 ALA A O 1
ATOM 3404 N N . SER A 1 432 ? -39.692 -6.372 4.336 1.00 71.25 432 SER A N 1
ATOM 3405 C CA . SER A 1 432 ? -39.457 -7.080 3.063 1.00 71.25 432 SER A CA 1
ATOM 3406 C C . SER A 1 432 ? -38.649 -8.369 3.209 1.00 71.25 432 SER A C 1
ATOM 3408 O O . SER A 1 432 ? -38.900 -9.337 2.502 1.00 71.25 432 SER A O 1
ATOM 3410 N N . ASP A 1 433 ? -37.689 -8.361 4.125 1.00 68.75 433 ASP A N 1
ATOM 3411 C CA . ASP A 1 433 ? -36.607 -9.348 4.264 1.00 68.75 433 ASP A CA 1
ATOM 3412 C C . ASP A 1 433 ? -36.417 -9.796 5.721 1.00 68.75 433 ASP A C 1
ATOM 3414 O O . ASP A 1 433 ? -35.833 -10.845 5.975 1.00 68.75 433 ASP A O 1
ATOM 3418 N N . GLY A 1 434 ? -36.948 -9.038 6.685 1.00 67.25 434 GLY A N 1
ATOM 3419 C CA . GLY A 1 434 ? -36.772 -9.308 8.107 1.00 67.25 434 GLY A CA 1
ATOM 3420 C C . GLY A 1 434 ? -35.414 -8.884 8.651 1.00 67.25 434 GLY A C 1
ATOM 3421 O O . GLY A 1 434 ? -35.037 -9.374 9.714 1.00 67.25 434 GLY A O 1
ATOM 3422 N N . GLU A 1 435 ? -34.689 -7.993 7.964 1.00 77.19 435 GLU A N 1
ATOM 3423 C CA . GLU A 1 435 ? -33.454 -7.421 8.504 1.00 77.19 435 GLU A CA 1
ATOM 3424 C C . GLU A 1 435 ? -33.769 -6.618 9.781 1.00 77.19 435 GLU A C 1
ATOM 3426 O O . GLU A 1 435 ? -34.701 -5.803 9.806 1.00 77.19 435 GLU A O 1
ATOM 3431 N N . GLU A 1 436 ? -33.025 -6.883 10.861 1.00 78.81 436 GLU A N 1
ATOM 3432 C CA . GLU A 1 436 ? -33.260 -6.319 12.193 1.00 78.81 436 GLU A CA 1
ATOM 3433 C C . GLU A 1 436 ? -32.069 -5.466 12.659 1.00 78.81 436 GLU A C 1
ATOM 3435 O O . GLU A 1 436 ? -30.926 -5.920 12.698 1.00 78.81 436 GLU A O 1
ATOM 3440 N N . TRP A 1 437 ? -32.350 -4.234 13.085 1.00 86.94 437 TRP A N 1
ATOM 3441 C CA . TRP A 1 437 ? -31.404 -3.360 13.777 1.00 86.94 437 TRP A CA 1
ATOM 3442 C C . TRP A 1 437 ? -31.775 -3.288 15.252 1.00 86.94 437 TRP A C 1
ATOM 3444 O O . TRP A 1 437 ? -32.937 -3.084 15.613 1.00 86.94 437 TRP A O 1
ATOM 3454 N N . ILE A 1 438 ? -30.768 -3.369 16.117 1.00 81.56 438 ILE A N 1
ATOM 3455 C CA . ILE A 1 438 ? -30.933 -3.291 17.568 1.00 81.56 438 ILE A CA 1
ATOM 3456 C C . ILE A 1 438 ? -30.153 -2.087 18.090 1.00 81.56 438 ILE A C 1
ATOM 3458 O O . ILE A 1 438 ? -28.995 -1.877 17.732 1.00 81.56 438 ILE A O 1
ATOM 3462 N N . THR A 1 439 ? -30.777 -1.297 18.960 1.00 84.44 439 THR A N 1
ATOM 3463 C CA . THR A 1 439 ? -30.110 -0.213 19.687 1.00 84.44 439 THR A CA 1
ATOM 3464 C C . THR A 1 439 ? -30.589 -0.160 21.135 1.00 84.44 439 THR A C 1
ATOM 3466 O O . THR A 1 439 ? -31.639 -0.706 21.482 1.00 84.44 439 THR A O 1
ATOM 3469 N N . LEU A 1 440 ? -29.811 0.495 21.993 1.00 85.38 440 LEU A N 1
ATOM 3470 C CA . LEU A 1 440 ? -30.213 0.796 23.363 1.00 85.38 440 LEU A CA 1
ATOM 3471 C C . LEU A 1 440 ? -30.692 2.242 23.429 1.00 85.38 440 LEU A C 1
ATOM 3473 O O . LEU A 1 440 ? -29.994 3.155 22.979 1.00 85.38 440 LEU A O 1
ATOM 3477 N N . ALA A 1 441 ? -31.860 2.454 24.026 1.00 88.31 441 ALA A N 1
ATOM 3478 C CA . ALA A 1 441 ? -32.273 3.787 24.427 1.00 88.31 441 ALA A CA 1
ATOM 3479 C C . ALA A 1 441 ? -31.316 4.326 25.506 1.00 88.31 441 ALA A C 1
ATOM 3481 O O . ALA A 1 441 ? -30.888 3.607 26.416 1.00 88.31 441 ALA A O 1
ATOM 3482 N N . ARG A 1 442 ? -30.947 5.599 25.366 1.00 90.69 442 ARG A N 1
ATOM 3483 C CA . ARG A 1 442 ? -30.069 6.342 26.275 1.00 90.69 442 ARG A CA 1
ATOM 3484 C C . ARG A 1 442 ? -30.701 6.500 27.655 1.00 90.69 442 ARG A C 1
ATOM 3486 O O . ARG A 1 442 ? -31.859 6.157 27.865 1.00 90.69 442 ARG A O 1
ATOM 3493 N N . GLU A 1 443 ? -29.939 7.029 28.609 1.00 88.50 443 GLU A N 1
ATOM 3494 C CA . GLU A 1 443 ? -30.416 7.222 29.985 1.00 88.50 443 GLU A CA 1
ATOM 3495 C C . GLU A 1 443 ? -31.662 8.129 30.047 1.00 88.50 443 GLU A C 1
ATOM 3497 O O . GLU A 1 443 ? -32.580 7.851 30.811 1.00 88.50 443 GLU A O 1
ATOM 3502 N N . ASP A 1 444 ? -31.761 9.137 29.178 1.00 88.50 444 ASP A N 1
ATOM 3503 C CA . ASP A 1 444 ? -32.931 10.014 28.998 1.00 88.50 444 ASP A CA 1
ATOM 3504 C C . ASP A 1 444 ? -34.102 9.366 28.224 1.00 88.50 444 ASP A C 1
ATOM 3506 O O . ASP A 1 444 ? -35.188 9.945 28.144 1.00 88.50 444 ASP A O 1
ATOM 3510 N N . GLY A 1 445 ? -33.902 8.158 27.692 1.00 90.25 445 GLY A N 1
ATOM 3511 C CA . GLY A 1 445 ? -34.835 7.421 26.847 1.00 90.25 445 GLY A CA 1
ATOM 3512 C C . GLY A 1 445 ? -34.682 7.680 25.343 1.00 90.25 445 GLY A C 1
ATOM 35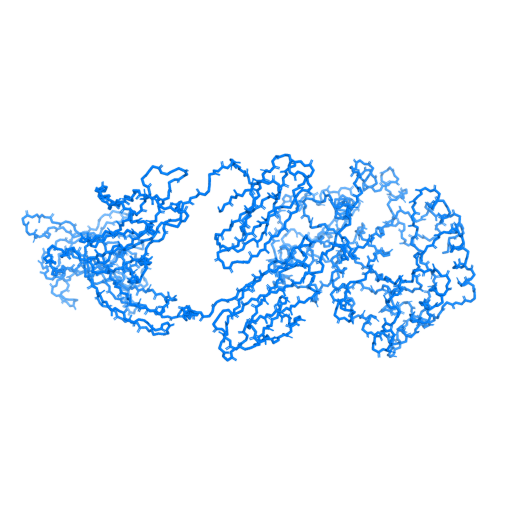13 O O . GLY A 1 445 ? -35.397 7.039 24.572 1.00 90.25 445 GLY A O 1
ATOM 3514 N N . GLU A 1 446 ? -33.796 8.572 24.886 1.00 93.31 446 GLU A N 1
ATOM 3515 C CA . GLU A 1 446 ? -33.610 8.838 23.452 1.00 93.31 446 GLU A CA 1
ATOM 3516 C C . GLU A 1 446 ? -32.957 7.661 22.716 1.00 93.31 446 GLU A C 1
ATOM 3518 O O . GLU A 1 446 ? -32.005 7.044 23.196 1.00 93.31 446 GLU A O 1
ATOM 3523 N N . PHE A 1 447 ? -33.402 7.392 21.489 1.00 92.75 447 PHE A N 1
ATOM 3524 C CA . PHE A 1 447 ? -32.745 6.447 20.590 1.00 92.75 447 PHE A CA 1
ATOM 3525 C C . PHE A 1 447 ? -32.713 6.954 19.147 1.00 92.75 447 PHE A C 1
ATOM 3527 O O . PHE A 1 447 ? -33.497 7.814 18.733 1.00 92.75 447 PHE A O 1
ATOM 3534 N N . ARG A 1 448 ? -31.793 6.387 18.360 1.00 91.44 448 ARG A N 1
ATOM 3535 C CA . ARG A 1 448 ? -31.717 6.605 16.916 1.00 91.44 448 ARG A CA 1
ATOM 3536 C C . ARG A 1 448 ? -31.217 5.366 16.183 1.00 91.44 448 ARG A C 1
ATOM 3538 O O . ARG A 1 448 ? -30.274 4.716 16.630 1.00 91.44 448 ARG A O 1
ATOM 3545 N N . PHE A 1 449 ? -31.805 5.134 15.023 1.00 86.69 449 PHE A N 1
ATOM 3546 C CA . PHE A 1 449 ? -31.265 4.357 13.920 1.00 86.69 449 PHE A CA 1
ATOM 3547 C C . PHE A 1 449 ? -30.929 5.335 12.795 1.00 86.69 449 PHE A C 1
ATOM 3549 O O . PHE A 1 449 ? -31.672 6.295 12.574 1.00 86.69 449 PHE A O 1
ATOM 3556 N N . VAL A 1 450 ? -29.809 5.116 12.118 1.00 88.38 450 VAL A N 1
ATOM 3557 C CA . VAL A 1 450 ? -29.324 5.944 11.007 1.00 88.38 450 VAL A CA 1
ATOM 3558 C C . VAL A 1 450 ? -28.901 5.046 9.856 1.00 88.38 450 VAL A C 1
ATOM 3560 O O . VAL A 1 450 ? -28.862 3.827 10.013 1.00 88.38 450 VAL A O 1
ATOM 3563 N N . ASP A 1 451 ? -28.608 5.671 8.724 1.00 79.06 451 ASP A N 1
ATOM 3564 C CA . ASP A 1 451 ? -28.116 5.036 7.507 1.00 79.06 451 ASP A CA 1
ATOM 3565 C C . ASP A 1 451 ? -29.049 3.927 6.982 1.00 79.06 451 ASP A C 1
ATOM 3567 O O . ASP A 1 451 ? -28.631 2.921 6.412 1.00 79.06 451 ASP A O 1
ATOM 3571 N N . LEU A 1 452 ? -30.358 4.113 7.188 1.00 79.62 452 LEU A N 1
ATOM 3572 C CA . LEU A 1 452 ? -31.381 3.141 6.823 1.00 79.62 452 LEU A CA 1
ATOM 3573 C C . LEU A 1 452 ? -31.725 3.237 5.327 1.00 79.62 452 LEU A C 1
ATOM 3575 O O . LEU A 1 452 ? -31.945 4.346 4.826 1.00 79.62 452 LEU A O 1
ATOM 3579 N N . PRO A 1 453 ? -31.842 2.097 4.623 1.00 79.62 453 PRO A N 1
ATOM 3580 C CA . PRO A 1 453 ? -32.415 2.034 3.281 1.00 79.62 453 PRO A CA 1
ATOM 3581 C C . PRO A 1 453 ? -33.874 2.515 3.199 1.00 79.62 453 PRO A C 1
ATOM 3583 O O . PRO A 1 453 ? -34.600 2.607 4.194 1.00 79.62 453 PRO A O 1
ATOM 3586 N N . SER A 1 454 ? -34.343 2.780 1.979 1.00 80.69 454 SER A N 1
ATOM 3587 C CA . SER A 1 454 ? -35.776 2.944 1.719 1.00 80.69 454 SER A CA 1
ATOM 3588 C C . SER A 1 454 ? -36.530 1.643 2.004 1.00 80.69 454 SER A C 1
ATOM 3590 O O . SER A 1 454 ? -36.051 0.565 1.660 1.00 80.69 454 SER A O 1
ATOM 3592 N N . GLY A 1 455 ? -37.733 1.723 2.568 1.00 81.69 455 GLY A N 1
ATOM 3593 C CA . GLY A 1 455 ? -38.524 0.534 2.870 1.00 81.69 455 GLY A CA 1
ATOM 3594 C C . GLY A 1 455 ? -39.661 0.783 3.854 1.00 81.69 455 GLY A C 1
ATOM 3595 O O . GLY A 1 455 ? -39.895 1.901 4.320 1.00 81.69 455 GLY A O 1
ATOM 3596 N N . LYS A 1 456 ? -40.380 -0.293 4.182 1.00 86.06 456 LYS A N 1
ATOM 3597 C CA . LYS A 1 456 ? -41.420 -0.305 5.214 1.00 86.06 456 LYS A CA 1
ATOM 3598 C C . LYS A 1 456 ? -40.893 -1.026 6.448 1.00 86.06 456 LYS A C 1
ATOM 3600 O O . LYS A 1 456 ? -40.508 -2.187 6.357 1.00 86.06 456 LYS A O 1
ATOM 3605 N N . TYR A 1 457 ? -40.936 -0.358 7.591 1.00 89.88 457 TYR A N 1
ATOM 3606 C CA . TYR A 1 457 ? -40.365 -0.836 8.844 1.00 89.88 457 TYR A CA 1
ATOM 3607 C C . TYR A 1 457 ? -41.419 -0.945 9.956 1.00 89.88 457 TYR A C 1
ATOM 3609 O O . TYR A 1 457 ? -42.485 -0.319 9.903 1.00 89.88 457 TYR A O 1
ATOM 3617 N N . SER A 1 458 ? -41.102 -1.718 10.992 1.00 87.44 458 SER A N 1
ATOM 3618 C CA . SER A 1 458 ? -41.770 -1.674 12.296 1.00 87.44 458 SER A CA 1
ATOM 3619 C C . SER A 1 458 ? -40.729 -1.591 13.412 1.00 87.44 458 SER A C 1
ATOM 3621 O O . SER A 1 458 ? -39.604 -2.046 13.235 1.00 87.44 458 SER A O 1
ATOM 3623 N N . VAL A 1 459 ? -41.076 -0.990 14.546 1.00 91.38 459 VAL A N 1
ATOM 3624 C CA . VAL A 1 459 ? -40.175 -0.813 15.694 1.00 91.38 459 VAL A CA 1
ATOM 3625 C C . VAL A 1 459 ? -40.887 -1.197 16.987 1.00 91.38 459 VAL A C 1
ATOM 3627 O O . VAL A 1 459 ? -42.078 -0.920 17.144 1.00 91.38 459 VAL A O 1
ATOM 3630 N N . ARG A 1 460 ? -40.176 -1.853 17.906 1.00 87.31 460 ARG A N 1
ATOM 3631 C CA . ARG A 1 460 ? -40.704 -2.350 19.188 1.00 87.31 460 ARG A CA 1
ATOM 3632 C C . ARG A 1 460 ? -39.693 -2.192 20.321 1.00 87.31 460 ARG A C 1
ATOM 3634 O O . ARG A 1 460 ? -38.486 -2.174 20.082 1.00 87.31 460 ARG A O 1
ATOM 3641 N N . VAL A 1 461 ? -40.194 -2.155 21.551 1.00 85.81 461 VAL A N 1
ATOM 3642 C CA . VAL A 1 461 ? -39.388 -2.271 22.777 1.00 85.81 461 VAL A CA 1
ATOM 3643 C C . VAL A 1 461 ? -39.408 -3.721 23.271 1.00 85.81 461 VAL A C 1
ATOM 3645 O O . VAL A 1 461 ? -40.474 -4.329 23.362 1.00 85.81 461 VAL A O 1
ATOM 3648 N N . HIS A 1 462 ? -38.242 -4.281 23.594 1.00 79.25 462 HIS A N 1
ATOM 3649 C CA . HIS A 1 462 ? -38.081 -5.657 24.078 1.00 79.25 462 HIS A CA 1
ATOM 3650 C C . HIS A 1 462 ? -37.677 -5.685 25.569 1.00 79.25 462 HIS A C 1
ATOM 3652 O O . HIS A 1 462 ? -36.849 -4.868 25.978 1.00 79.25 462 HIS A O 1
ATOM 3658 N N . PRO A 1 463 ? -38.189 -6.626 26.395 1.00 62.97 463 PRO A N 1
ATOM 3659 C CA . PRO A 1 463 ? -39.069 -7.752 26.047 1.00 62.97 463 PRO A CA 1
ATOM 3660 C C . PRO A 1 463 ? -40.565 -7.416 25.987 1.00 62.97 463 PRO A C 1
ATOM 3662 O O . PRO A 1 463 ? -41.325 -8.185 25.403 1.00 62.97 463 PRO A O 1
ATOM 3665 N N . ALA A 1 464 ? -40.990 -6.300 26.581 1.00 77.00 464 ALA A N 1
ATOM 3666 C CA . ALA A 1 464 ? -42.379 -5.855 26.586 1.00 77.00 464 ALA A CA 1
ATOM 3667 C C . ALA A 1 464 ? -42.449 -4.322 26.558 1.00 77.00 464 ALA A C 1
ATOM 3669 O O . ALA A 1 464 ? -41.749 -3.640 27.311 1.00 77.00 464 ALA A O 1
ATOM 3670 N N . GLY A 1 465 ? -43.295 -3.784 25.683 1.00 85.75 465 GLY A N 1
ATOM 3671 C CA . GLY A 1 465 ? -43.482 -2.351 25.510 1.00 85.75 465 GLY A CA 1
ATOM 3672 C C . GLY A 1 465 ? -44.190 -2.009 24.202 1.00 85.75 465 GLY A C 1
ATOM 3673 O O . GLY A 1 465 ? -44.687 -2.881 23.490 1.00 85.75 465 GLY A O 1
ATOM 3674 N N . THR A 1 466 ? -44.241 -0.717 23.893 1.00 88.69 466 THR A N 1
ATOM 3675 C CA . THR A 1 466 ? -44.950 -0.180 22.727 1.00 88.69 466 THR A CA 1
ATOM 3676 C C . THR A 1 466 ? -44.306 -0.629 21.415 1.00 88.69 466 THR A C 1
ATOM 3678 O O . THR A 1 466 ? -43.085 -0.783 21.307 1.00 88.69 466 THR A O 1
ATOM 3681 N N . ARG A 1 467 ? -45.153 -0.793 20.395 1.00 86.69 467 ARG A N 1
ATOM 3682 C CA . ARG A 1 467 ? -44.784 -1.107 19.018 1.00 86.69 467 ARG A CA 1
ATOM 3683 C C . ARG A 1 467 ? -45.414 -0.101 18.055 1.00 86.69 467 ARG A C 1
ATOM 3685 O O . ARG A 1 467 ? -46.577 0.258 18.212 1.00 86.69 467 ARG A O 1
ATOM 3692 N N . VAL A 1 468 ? -44.665 0.299 17.029 1.00 88.75 468 VAL A N 1
ATOM 3693 C CA . VAL A 1 468 ? -45.148 1.117 15.906 1.00 88.75 468 VAL A CA 1
ATOM 3694 C C . VAL A 1 468 ? -44.891 0.369 14.597 1.00 88.75 468 VAL A C 1
ATOM 3696 O O . VAL A 1 468 ? -43.808 -0.167 14.374 1.00 88.75 468 VAL A O 1
ATOM 3699 N N . GLU A 1 469 ? -45.896 0.313 13.727 1.00 84.94 469 GLU A N 1
ATOM 3700 C CA . GLU A 1 469 ? -45.855 -0.390 12.439 1.00 84.94 469 GLU A CA 1
ATOM 3701 C C . GLU A 1 469 ? -45.899 0.584 11.257 1.00 84.94 469 GLU A C 1
ATOM 3703 O O . GLU A 1 469 ? -46.301 1.737 11.396 1.00 84.94 469 GLU A O 1
ATOM 3708 N N . ALA A 1 470 ? -45.549 0.085 10.067 1.00 82.75 470 ALA A N 1
ATOM 3709 C CA . ALA A 1 470 ? -45.695 0.790 8.791 1.00 82.75 470 ALA A CA 1
ATOM 3710 C C . ALA A 1 470 ? -44.950 2.138 8.700 1.00 82.75 470 ALA A C 1
ATOM 3712 O O . ALA A 1 470 ? -45.407 3.070 8.036 1.00 82.75 470 ALA A O 1
ATOM 3713 N N . ILE A 1 471 ? -43.767 2.216 9.310 1.00 87.50 471 ILE A N 1
ATOM 3714 C CA . ILE A 1 471 ? -42.845 3.344 9.164 1.00 87.50 471 ILE A CA 1
ATOM 3715 C C . ILE A 1 471 ? -42.293 3.318 7.733 1.00 87.50 471 ILE A C 1
ATOM 3717 O O . ILE A 1 471 ? -41.593 2.380 7.360 1.00 87.50 471 ILE A O 1
ATOM 3721 N N . LEU A 1 472 ? -42.632 4.322 6.922 1.00 88.38 472 LEU A N 1
ATOM 3722 C CA . LEU A 1 472 ? -42.179 4.430 5.532 1.00 88.38 472 LEU A CA 1
ATOM 3723 C C . LEU A 1 472 ? -40.944 5.333 5.429 1.00 88.38 472 LEU A C 1
ATOM 3725 O O . LEU A 1 472 ? -41.034 6.550 5.657 1.00 88.38 472 LEU A O 1
ATOM 3729 N N . LEU A 1 473 ? -39.823 4.720 5.053 1.00 85.69 473 LEU A N 1
ATOM 3730 C CA . LEU A 1 473 ? -38.546 5.364 4.755 1.00 85.69 473 LEU A CA 1
ATOM 3731 C C . LEU A 1 473 ? -38.331 5.410 3.240 1.00 85.69 473 LEU A C 1
ATOM 3733 O O . LEU A 1 473 ? -38.678 4.468 2.531 1.00 85.69 473 LEU A O 1
ATOM 3737 N N . ASP A 1 474 ? -37.767 6.508 2.746 1.00 75.88 474 ASP A N 1
ATOM 3738 C CA . ASP A 1 474 ? -37.450 6.727 1.323 1.00 75.88 474 ASP A CA 1
ATOM 3739 C C . ASP A 1 474 ? -35.935 6.756 1.051 1.00 75.88 474 ASP A C 1
ATOM 3741 O O . ASP A 1 474 ? -35.516 7.013 -0.074 1.00 75.88 474 ASP A O 1
ATOM 3745 N N . GLY A 1 475 ? -35.122 6.473 2.074 1.00 77.94 475 GLY A N 1
ATOM 3746 C CA . GLY A 1 475 ? -33.662 6.498 2.013 1.00 77.94 475 GLY A CA 1
ATOM 3747 C C . GLY A 1 475 ? -33.034 7.861 2.332 1.00 77.94 475 GLY A C 1
ATOM 3748 O O . GLY A 1 475 ? -31.814 7.983 2.423 1.00 77.94 475 GLY A O 1
ATOM 3749 N N . LEU A 1 476 ? -33.843 8.905 2.530 1.00 79.00 476 LEU A N 1
ATOM 3750 C CA . LEU A 1 476 ? -33.382 10.258 2.864 1.00 79.00 476 LEU A CA 1
ATOM 3751 C C . LEU A 1 476 ? -34.130 10.883 4.050 1.00 79.00 476 LEU A C 1
ATOM 3753 O O . LEU A 1 476 ? -33.632 11.824 4.668 1.00 79.00 476 LEU A O 1
ATOM 3757 N N . ASN A 1 477 ? -35.340 10.416 4.354 1.00 76.62 477 ASN A N 1
ATOM 3758 C CA . ASN A 1 477 ? -36.195 11.004 5.376 1.00 76.62 477 ASN A CA 1
ATOM 3759 C C . ASN A 1 477 ? -35.870 10.529 6.802 1.00 76.62 477 ASN A C 1
ATOM 3761 O O . ASN A 1 477 ? -35.420 9.405 7.033 1.00 76.62 477 ASN A O 1
ATOM 3765 N N . THR A 1 478 ? -36.182 11.386 7.775 1.00 92.88 478 THR A N 1
ATOM 3766 C CA . THR A 1 478 ? -36.185 11.033 9.198 1.00 92.88 478 THR A CA 1
ATOM 3767 C C . THR A 1 478 ? -37.618 10.823 9.677 1.00 92.88 478 THR A C 1
ATOM 3769 O O . THR A 1 478 ? -38.500 11.647 9.413 1.00 92.88 478 THR A O 1
ATOM 3772 N N . ARG A 1 479 ? -37.859 9.741 10.419 1.00 93.12 479 ARG A N 1
ATOM 3773 C CA . ARG A 1 479 ? -39.129 9.455 11.098 1.00 93.12 479 ARG A CA 1
ATOM 3774 C C . ARG A 1 479 ? -38.929 9.470 12.603 1.00 93.12 479 ARG A C 1
ATOM 3776 O O . ARG A 1 479 ? -38.040 8.798 13.108 1.00 93.12 479 ARG A O 1
ATOM 3783 N N . GLN A 1 480 ? -39.777 10.213 13.305 1.00 95.12 480 GLN A N 1
ATOM 3784 C CA . GLN A 1 480 ? -39.810 10.218 14.761 1.00 95.12 480 GLN A CA 1
ATOM 3785 C C . GLN A 1 480 ? -40.943 9.317 15.261 1.00 95.12 480 GLN A C 1
ATOM 3787 O O . GLN A 1 480 ? -42.040 9.343 14.698 1.00 95.12 480 GLN A O 1
ATOM 3792 N N . VAL A 1 481 ? -40.686 8.541 16.312 1.00 93.44 481 VAL A N 1
ATOM 3793 C CA . VAL A 1 481 ? -41.685 7.711 17.003 1.00 93.44 481 VAL A CA 1
ATOM 3794 C C . VAL A 1 481 ? -41.609 7.902 18.518 1.00 93.44 481 VAL A C 1
ATOM 3796 O O . VAL A 1 481 ? -40.565 8.261 19.063 1.00 93.44 481 VAL A O 1
ATOM 3799 N N . GLU A 1 482 ? -42.711 7.625 19.206 1.00 93.69 482 GLU A N 1
ATOM 3800 C CA . GLU A 1 482 ? -42.786 7.605 20.667 1.00 93.69 482 GLU A CA 1
ATOM 3801 C C . GLU A 1 482 ? -43.084 6.176 21.125 1.00 93.69 482 GLU A C 1
ATOM 3803 O O . GLU A 1 482 ? -43.983 5.518 20.598 1.00 93.69 482 GLU A O 1
ATOM 3808 N N . LEU A 1 483 ? -42.303 5.682 22.084 1.00 93.81 483 LEU A N 1
ATOM 3809 C CA . LEU A 1 483 ? -42.389 4.330 22.626 1.00 93.81 483 LEU A CA 1
ATOM 3810 C C . LEU A 1 483 ? -42.461 4.379 24.160 1.00 93.81 483 LEU A C 1
ATOM 3812 O O . LEU A 1 483 ? -42.176 5.394 24.793 1.00 93.81 483 LEU A O 1
ATOM 3816 N N . SER A 1 484 ? -42.798 3.255 24.783 1.00 92.44 484 SER A N 1
ATOM 3817 C CA . SER A 1 484 ? -42.741 3.071 26.235 1.00 92.44 484 SER A CA 1
ATOM 3818 C C . SER A 1 484 ? -42.389 1.626 26.562 1.00 92.44 484 SER A C 1
ATOM 3820 O O . SER A 1 484 ? -42.729 0.730 25.788 1.00 92.44 484 SER A O 1
ATOM 3822 N N . VAL A 1 485 ? -41.752 1.387 27.706 1.00 90.44 485 VAL A N 1
ATOM 3823 C CA . VAL A 1 485 ? -41.700 0.036 28.295 1.00 90.44 485 VAL A CA 1
ATOM 3824 C C . VAL A 1 485 ? -43.087 -0.357 28.816 1.00 90.44 485 VAL A C 1
ATOM 3826 O O . VAL A 1 485 ? -43.898 0.527 29.100 1.00 90.44 485 VAL A O 1
ATOM 3829 N N . ASP A 1 486 ? -43.376 -1.652 28.938 1.00 88.06 486 ASP A N 1
ATOM 3830 C CA . ASP A 1 486 ? -44.564 -2.125 29.661 1.00 88.06 486 ASP A CA 1
ATOM 3831 C C . ASP A 1 486 ? -44.268 -2.243 31.164 1.00 88.06 486 ASP A C 1
ATOM 3833 O O . ASP A 1 486 ? -43.212 -2.738 31.562 1.00 88.06 486 ASP A O 1
ATOM 3837 N N . GLY A 1 487 ? -45.193 -1.784 32.006 1.00 88.00 487 GLY A N 1
ATOM 3838 C CA . GLY A 1 487 ? -45.006 -1.735 33.455 1.00 88.00 487 GLY A CA 1
ATOM 3839 C C . GLY A 1 487 ? -44.111 -0.576 33.909 1.00 88.00 487 GLY A C 1
ATOM 3840 O O . GLY A 1 487 ? -44.165 0.525 33.356 1.00 88.00 487 GLY A O 1
ATOM 3841 N N . TRP A 1 488 ? -43.323 -0.805 34.966 1.00 90.00 488 TRP A N 1
ATOM 3842 C CA . TRP A 1 488 ? -42.407 0.190 35.532 1.00 90.00 488 TRP A CA 1
ATOM 3843 C C . TRP A 1 488 ? -41.061 0.225 34.807 1.00 90.00 488 TRP A C 1
ATOM 3845 O O . TRP A 1 488 ? -40.381 -0.791 34.685 1.00 90.00 488 TRP A O 1
ATOM 3855 N N . GLY A 1 489 ? -40.628 1.429 34.446 1.00 90.94 489 GLY A N 1
ATOM 3856 C CA . GLY A 1 489 ? -39.266 1.716 34.006 1.00 90.94 489 GLY A CA 1
ATOM 3857 C C . GLY A 1 489 ? -38.787 3.074 34.504 1.00 90.94 489 GLY A C 1
ATOM 3858 O O . GLY A 1 489 ? -39.495 3.745 35.259 1.00 90.94 489 GLY A O 1
ATOM 3859 N N . TYR A 1 490 ? -37.591 3.493 34.091 1.00 94.38 490 TYR A N 1
ATOM 3860 C CA . TYR A 1 490 ? -37.023 4.785 34.479 1.00 94.38 490 TYR A CA 1
ATOM 3861 C C . TYR A 1 490 ? -36.309 5.506 33.335 1.00 94.38 490 TYR A C 1
ATOM 3863 O O . TYR A 1 490 ? -35.894 4.892 32.357 1.00 94.38 490 TYR A O 1
ATOM 3871 N N . THR A 1 491 ? -36.153 6.817 33.483 1.00 95.25 491 THR A N 1
ATOM 3872 C CA . THR A 1 491 ? -35.241 7.658 32.691 1.00 95.25 491 THR A CA 1
ATOM 3873 C C . THR A 1 491 ? -34.453 8.579 33.619 1.00 95.25 491 THR A C 1
ATOM 3875 O O . THR A 1 491 ? -34.950 8.941 34.686 1.00 95.25 491 THR A O 1
ATOM 3878 N N . VAL A 1 492 ? -33.251 8.981 33.216 1.00 94.50 492 VAL A N 1
ATOM 3879 C CA . VAL A 1 492 ? -32.374 9.929 33.912 1.00 94.50 492 VAL A CA 1
ATOM 3880 C C . VAL A 1 492 ? -32.067 11.088 32.969 1.00 94.50 492 VAL A C 1
ATOM 3882 O O . VAL A 1 492 ? -31.434 10.901 31.935 1.00 94.50 492 VAL A O 1
ATOM 3885 N N . GLN A 1 493 ? -32.500 12.295 33.326 1.00 92.94 493 GLN A N 1
ATOM 3886 C CA . GLN A 1 493 ? -32.130 13.522 32.614 1.00 92.94 493 GLN A CA 1
ATOM 3887 C C . GLN A 1 493 ? -31.082 14.292 33.417 1.00 92.94 493 GLN A C 1
ATOM 3889 O O . GLN A 1 493 ? -31.204 14.408 34.631 1.00 92.94 493 GLN A O 1
ATOM 3894 N N . TYR A 1 494 ? -30.071 14.859 32.760 1.00 90.81 494 TYR A N 1
ATOM 3895 C CA . TYR A 1 494 ? -29.046 15.668 33.427 1.00 90.81 494 TYR A CA 1
ATOM 3896 C C . TYR A 1 494 ? -29.298 17.158 33.188 1.00 90.81 494 TYR A C 1
ATOM 3898 O O . TYR A 1 494 ? -29.222 17.639 32.060 1.00 90.81 494 TYR A O 1
ATOM 3906 N N . ARG A 1 495 ? -29.580 17.911 34.257 1.00 89.50 495 ARG A N 1
ATOM 3907 C CA . ARG A 1 495 ? -29.678 19.378 34.211 1.00 89.50 495 ARG A CA 1
ATOM 3908 C C . ARG A 1 495 ? -28.295 19.994 34.341 1.00 89.50 495 ARG A C 1
ATOM 3910 O O . ARG A 1 495 ? -27.665 19.853 35.388 1.00 89.50 495 ARG A O 1
ATOM 3917 N N . GLU A 1 496 ? -27.853 20.703 33.308 1.00 82.38 496 GLU A N 1
ATOM 3918 C CA . GLU A 1 496 ? -26.514 21.311 33.267 1.00 82.38 496 GLU A CA 1
ATOM 3919 C C . GLU A 1 496 ? -26.460 22.728 33.877 1.00 82.38 496 GLU A C 1
ATOM 3921 O O . GLU A 1 496 ? -25.388 23.174 34.275 1.00 82.38 496 GLU A O 1
ATOM 3926 N N . ASP A 1 497 ? -27.615 23.388 34.050 1.00 80.25 497 ASP A N 1
ATOM 3927 C CA . ASP A 1 497 ? -27.728 24.782 34.523 1.00 80.25 497 ASP A CA 1
ATOM 3928 C C . ASP A 1 497 ? -28.316 24.951 35.946 1.00 80.25 497 ASP A C 1
ATOM 3930 O O . ASP A 1 497 ? -28.613 26.074 36.360 1.00 80.25 497 ASP A O 1
ATOM 3934 N N . ASP A 1 498 ? -28.523 23.880 36.729 1.00 81.94 498 ASP A N 1
ATOM 3935 C CA . ASP A 1 498 ? -28.991 24.043 38.119 1.00 81.94 498 ASP A CA 1
ATOM 3936 C C . ASP A 1 498 ? -27.810 24.427 39.030 1.00 81.94 498 ASP A C 1
ATOM 3938 O O . ASP A 1 498 ? -26.910 23.606 39.242 1.00 81.94 498 ASP A O 1
ATOM 3942 N N . PRO A 1 499 ? -27.798 25.632 39.638 1.00 79.25 499 PRO A N 1
ATOM 3943 C CA . PRO A 1 499 ? -26.691 26.056 40.485 1.00 79.25 499 PRO A CA 1
ATOM 3944 C C . PRO A 1 499 ? -26.489 25.136 41.693 1.00 79.25 499 PRO A C 1
ATOM 3946 O O . PRO A 1 499 ? -25.395 25.118 42.239 1.00 79.25 499 PRO A O 1
ATOM 3949 N N . ARG A 1 500 ? -27.480 24.334 42.108 1.00 80.00 500 ARG A N 1
ATOM 3950 C CA . ARG A 1 500 ? -27.324 23.366 43.206 1.00 80.00 500 ARG A CA 1
ATOM 3951 C C . ARG A 1 500 ? -26.485 22.139 42.839 1.00 80.00 500 ARG A C 1
ATOM 3953 O O . ARG A 1 500 ? -26.179 21.359 43.740 1.00 80.00 500 ARG A O 1
ATOM 3960 N N . ALA A 1 501 ? -26.062 21.963 41.583 1.00 79.62 501 ALA A N 1
ATOM 3961 C CA . ALA A 1 501 ? -25.234 20.828 41.166 1.00 79.62 501 ALA A CA 1
ATOM 3962 C C . ALA A 1 501 ? -23.976 20.641 42.040 1.00 79.62 501 ALA A C 1
ATOM 3964 O O . ALA A 1 501 ? -23.675 19.513 42.441 1.00 79.62 501 ALA A O 1
ATOM 3965 N N . TYR A 1 502 ? -23.307 21.733 42.444 1.00 82.50 502 TYR A N 1
ATOM 3966 C CA . TYR A 1 502 ? -22.114 21.665 43.307 1.00 82.50 502 TYR A CA 1
ATOM 3967 C C . TYR A 1 502 ? -22.382 21.015 44.673 1.00 82.50 502 TYR A C 1
ATOM 3969 O O . TYR A 1 502 ? -21.455 20.511 45.306 1.00 82.50 502 TYR A O 1
ATOM 3977 N N . ALA A 1 503 ? -23.634 21.022 45.143 1.00 85.75 503 ALA A N 1
ATOM 3978 C CA . ALA A 1 503 ? -24.032 20.429 46.414 1.00 85.75 503 ALA A CA 1
ATOM 3979 C C . ALA A 1 503 ? -24.265 18.910 46.319 1.00 85.75 503 ALA A C 1
ATOM 3981 O O . ALA A 1 503 ? -24.623 18.299 47.323 1.00 85.75 503 ALA A O 1
ATOM 3982 N N . GLY A 1 504 ? -24.070 18.292 45.145 1.00 87.94 504 GLY A N 1
ATOM 3983 C CA . GLY A 1 504 ? -24.302 16.862 44.941 1.00 87.94 504 GLY A CA 1
ATOM 3984 C C . GLY A 1 504 ? -25.771 16.518 45.127 1.00 87.94 504 GLY A C 1
ATOM 3985 O O . GLY A 1 504 ? -26.144 15.882 46.113 1.00 87.94 504 GLY A O 1
ATOM 3986 N N . VAL A 1 505 ? -26.602 17.019 44.215 1.00 94.00 505 VAL A N 1
ATOM 3987 C CA . VAL A 1 505 ? -28.055 16.841 44.250 1.00 94.00 505 VAL A CA 1
ATOM 3988 C C . VAL A 1 505 ? -28.475 15.703 43.328 1.00 94.00 505 VAL A C 1
ATOM 3990 O O . VAL A 1 505 ? -27.984 15.613 42.208 1.00 94.00 505 VAL A O 1
ATOM 3993 N N . VAL A 1 506 ? -29.409 14.868 43.787 1.00 95.31 506 VAL A N 1
ATOM 3994 C CA . VAL A 1 506 ? -30.090 13.849 42.971 1.00 95.31 506 VAL A CA 1
ATOM 3995 C C . VAL A 1 506 ? -31.590 14.008 43.175 1.00 95.31 506 VAL A C 1
ATOM 3997 O O . VAL A 1 506 ? -32.062 13.994 44.314 1.00 95.31 506 VAL A O 1
ATOM 4000 N N . ARG A 1 507 ? -32.349 14.142 42.087 1.00 95.56 507 ARG A N 1
ATOM 4001 C CA . ARG A 1 507 ? -33.817 14.185 42.129 1.00 95.56 507 ARG A CA 1
ATOM 4002 C C . ARG A 1 507 ? -34.389 12.840 41.732 1.00 95.56 507 ARG A C 1
ATOM 4004 O O . ARG A 1 507 ? -33.894 12.209 40.803 1.00 95.56 507 ARG A O 1
ATOM 4011 N N . CYS A 1 508 ? -35.447 12.430 42.417 1.00 95.81 508 CYS A N 1
ATOM 4012 C CA . CYS A 1 508 ? -36.226 11.254 42.065 1.00 95.81 508 CYS A CA 1
ATOM 4013 C C . CYS A 1 508 ? -37.715 11.613 42.045 1.00 95.81 508 CYS A C 1
ATOM 4015 O O . CYS A 1 508 ? -38.212 12.241 42.981 1.00 95.81 508 CYS A O 1
ATOM 4017 N N . VAL A 1 509 ? -38.413 11.205 40.989 1.00 95.25 509 VAL A N 1
ATOM 4018 C CA . VAL A 1 509 ? -39.872 11.256 40.852 1.00 95.25 509 VAL A CA 1
ATOM 4019 C C . VAL A 1 509 ? -40.364 9.836 40.600 1.00 95.25 509 VAL A C 1
ATOM 4021 O O . VAL A 1 509 ? -39.779 9.122 39.787 1.00 95.25 509 VAL A O 1
ATOM 4024 N N . VAL A 1 510 ? -41.440 9.426 41.272 1.00 93.31 510 VAL A N 1
ATOM 4025 C CA . VAL A 1 510 ? -42.101 8.134 41.025 1.00 93.31 510 VAL A CA 1
ATOM 4026 C C . VAL A 1 510 ? -43.546 8.416 40.625 1.00 93.31 510 VAL A C 1
ATOM 4028 O O . VAL A 1 510 ? -44.380 8.721 41.472 1.00 93.31 510 VAL A O 1
ATOM 4031 N N . ASP A 1 511 ? -43.826 8.395 39.324 1.00 89.56 511 ASP A N 1
ATOM 4032 C CA . ASP A 1 511 ? -45.066 8.924 38.741 1.00 89.56 511 ASP A CA 1
ATOM 4033 C C . ASP A 1 511 ? -46.330 8.316 39.378 1.00 89.56 511 ASP A C 1
ATOM 4035 O O . ASP A 1 511 ? -46.563 7.108 39.320 1.00 89.56 511 ASP A O 1
ATOM 4039 N N . GLY A 1 512 ? -47.141 9.164 40.020 1.00 87.06 512 GLY A N 1
ATOM 4040 C CA . GLY A 1 512 ? -48.385 8.765 40.682 1.00 87.06 512 GLY A CA 1
ATOM 4041 C C . GLY A 1 512 ? -48.215 8.087 42.046 1.00 87.06 512 GLY A C 1
ATOM 4042 O O . GLY A 1 512 ? -49.202 7.583 42.580 1.00 87.06 512 GLY A O 1
ATOM 4043 N N . GLN A 1 513 ? -47.006 8.057 42.615 1.00 89.06 513 GLN A N 1
ATOM 4044 C CA . GLN A 1 513 ? -46.701 7.385 43.881 1.00 89.06 513 GLN A CA 1
ATOM 4045 C C . GLN A 1 513 ? -46.149 8.374 44.917 1.00 89.06 513 GLN A C 1
ATOM 4047 O O . GLN A 1 513 ? -44.943 8.608 44.988 1.00 89.06 513 GLN A O 1
ATOM 4052 N N . THR A 1 514 ? -47.019 8.921 45.767 1.00 89.12 514 THR A N 1
ATOM 4053 C CA . THR A 1 514 ? -46.640 9.768 46.916 1.00 89.12 514 THR A CA 1
ATOM 4054 C C . THR A 1 514 ? -46.423 8.926 48.187 1.00 89.12 514 THR A C 1
ATOM 4056 O O . THR A 1 514 ? -47.138 7.953 48.416 1.00 89.12 514 THR A O 1
ATOM 4059 N N . GLY A 1 515 ? -45.477 9.306 49.054 1.00 88.31 515 GLY A N 1
ATOM 4060 C CA . GLY A 1 515 ? -45.197 8.639 50.337 1.00 88.31 515 GLY A CA 1
ATOM 4061 C C . GLY A 1 515 ? -44.367 7.349 50.246 1.00 88.31 515 GLY A C 1
ATOM 4062 O O . GLY A 1 515 ? -44.237 6.628 51.236 1.00 88.31 515 GLY A O 1
ATOM 4063 N N . VAL A 1 516 ? -43.799 7.033 49.079 1.00 90.56 516 VAL A N 1
ATOM 4064 C CA . VAL A 1 516 ? -43.006 5.813 48.857 1.00 90.56 516 VAL A CA 1
ATOM 4065 C C . VAL A 1 516 ? -41.538 6.059 49.204 1.00 90.56 516 VAL A C 1
ATOM 4067 O O . VAL A 1 516 ? -40.993 7.132 48.950 1.00 90.56 516 VAL A O 1
ATOM 4070 N N . GLY A 1 517 ? -40.888 5.063 49.811 1.00 91.75 517 GLY A N 1
ATOM 4071 C CA . GLY A 1 517 ? -39.518 5.181 50.303 1.00 91.75 517 GLY A CA 1
ATOM 4072 C C . GLY A 1 517 ? -38.467 5.113 49.199 1.00 91.75 517 GLY A C 1
ATOM 4073 O O . GLY A 1 517 ? -38.361 4.089 48.524 1.00 91.75 517 GLY A O 1
ATOM 4074 N N . VAL A 1 518 ? -37.635 6.151 49.099 1.00 95.00 518 VAL A N 1
ATOM 4075 C CA . VAL A 1 518 ? -36.488 6.230 48.180 1.00 95.00 518 VAL A CA 1
ATOM 4076 C C . VAL A 1 518 ? -35.190 6.358 48.977 1.00 95.00 518 VAL A C 1
ATOM 4078 O O . VAL A 1 518 ? -35.131 7.081 49.974 1.00 95.00 518 VAL A O 1
ATOM 4081 N N . HIS A 1 519 ? -34.121 5.696 48.540 1.00 95.25 519 HIS A N 1
ATOM 4082 C CA . HIS A 1 519 ? -32.759 5.916 49.043 1.00 95.25 519 HIS A CA 1
ATOM 4083 C C . HIS A 1 519 ? -31.724 5.719 47.928 1.00 95.25 519 HIS A C 1
ATOM 4085 O O . HIS A 1 519 ? -32.035 5.134 46.893 1.00 95.25 519 HIS A O 1
ATOM 4091 N N . LEU A 1 520 ? -30.487 6.173 48.147 1.00 96.19 520 LEU A N 1
ATOM 4092 C CA . LEU A 1 520 ? -29.356 5.925 47.249 1.00 96.19 520 LEU A CA 1
ATOM 4093 C C . LEU A 1 520 ? -28.408 4.889 47.865 1.00 96.19 520 LEU A C 1
ATOM 4095 O O . LEU A 1 520 ? -28.076 4.986 49.049 1.00 96.19 520 LEU A O 1
ATOM 4099 N N . GLU A 1 521 ? -27.954 3.919 47.075 1.00 95.81 521 GLU A N 1
ATOM 4100 C CA . GLU A 1 521 ? -26.895 2.960 47.428 1.00 95.81 521 GLU A CA 1
ATOM 4101 C C . GLU A 1 521 ? -25.655 3.253 46.572 1.00 95.81 521 GLU A C 1
ATOM 4103 O O . GLU A 1 521 ? -25.747 3.282 45.349 1.00 95.81 521 GLU A O 1
ATOM 4108 N N . GLY A 1 522 ? -24.499 3.489 47.196 1.00 90.12 522 GLY A N 1
ATOM 4109 C CA . GLY A 1 522 ? -23.229 3.737 46.502 1.00 90.12 522 GLY A CA 1
ATOM 4110 C C . GLY A 1 522 ? -22.039 3.128 47.244 1.00 90.12 522 GLY A C 1
ATOM 4111 O O . GLY A 1 522 ? -22.195 2.514 48.301 1.00 90.12 522 GLY A O 1
ATOM 4112 N N . ALA A 1 523 ? -20.826 3.314 46.717 1.00 81.38 523 ALA A N 1
ATOM 4113 C CA . ALA A 1 523 ? -19.610 2.675 47.245 1.00 81.38 523 ALA A CA 1
ATOM 4114 C C . ALA A 1 523 ? -19.298 3.002 48.723 1.00 81.38 523 ALA A C 1
ATOM 4116 O O . ALA A 1 523 ? -18.660 2.208 49.413 1.00 81.38 523 ALA A O 1
ATOM 4117 N N . THR A 1 524 ? -19.754 4.153 49.225 1.00 79.56 524 THR A N 1
ATOM 4118 C CA . THR A 1 524 ? -19.582 4.592 50.623 1.00 79.56 524 THR A CA 1
ATOM 4119 C C . THR A 1 524 ? -20.717 4.155 51.559 1.00 79.56 524 THR A C 1
ATOM 4121 O O . THR A 1 524 ? -20.653 4.423 52.759 1.00 79.56 524 THR A O 1
ATOM 4124 N N . GLY A 1 525 ? -21.739 3.464 51.043 1.00 87.12 525 GLY A N 1
ATOM 4125 C CA . GLY A 1 525 ? -22.895 2.978 51.794 1.00 87.12 525 GLY A CA 1
ATOM 4126 C C . GLY A 1 525 ? -24.231 3.504 51.264 1.00 87.12 525 GLY A C 1
ATOM 4127 O O . GLY A 1 525 ? -24.346 3.960 50.126 1.00 87.12 525 GLY A O 1
ATOM 4128 N N . ARG A 1 526 ? -25.264 3.415 52.107 1.00 91.81 526 ARG A N 1
ATOM 4129 C CA . ARG A 1 526 ? -26.637 3.830 51.790 1.00 91.81 526 ARG A CA 1
ATOM 4130 C C . ARG A 1 526 ? -26.981 5.162 52.454 1.00 91.81 526 ARG A C 1
ATOM 4132 O O . ARG A 1 526 ? -26.669 5.352 53.630 1.00 91.81 526 ARG A O 1
ATOM 4139 N N . THR A 1 527 ? -27.666 6.053 51.741 1.00 92.69 527 THR A N 1
ATOM 4140 C CA . THR A 1 527 ? -28.170 7.316 52.307 1.00 92.69 527 THR A CA 1
ATOM 4141 C C . THR A 1 527 ? -29.320 7.089 53.295 1.00 92.69 527 THR A C 1
ATOM 4143 O O . THR A 1 527 ? -29.880 5.995 53.408 1.00 92.69 527 THR A O 1
ATOM 4146 N N . ALA A 1 528 ? -29.724 8.149 54.001 1.00 89.88 528 ALA A N 1
ATOM 4147 C CA . ALA A 1 528 ? -31.019 8.158 54.676 1.00 89.88 528 ALA A CA 1
ATOM 4148 C C . ALA A 1 528 ? -32.158 7.964 53.654 1.00 89.88 528 ALA A C 1
ATOM 4150 O O . ALA A 1 528 ? -32.051 8.413 52.509 1.00 89.88 528 ALA A O 1
ATOM 4151 N N . ARG A 1 529 ? -33.237 7.294 54.076 1.00 92.62 529 ARG A N 1
ATOM 4152 C CA . ARG A 1 529 ? -34.468 7.156 53.288 1.00 92.62 529 ARG A CA 1
ATOM 4153 C C . ARG A 1 529 ? -35.224 8.485 53.287 1.00 92.62 529 ARG A C 1
ATOM 4155 O O . ARG A 1 529 ? -35.457 9.048 54.355 1.00 92.62 529 ARG A O 1
ATOM 4162 N N . LEU A 1 530 ? -35.640 8.922 52.105 1.00 93.69 530 LEU A N 1
ATOM 4163 C CA . LEU A 1 530 ? -36.622 9.984 51.892 1.00 93.69 530 LEU A CA 1
ATOM 4164 C C . LEU A 1 530 ? -37.950 9.370 51.425 1.00 93.69 530 LEU A C 1
ATOM 4166 O O . LEU A 1 530 ? -38.020 8.171 51.142 1.00 93.69 530 LEU A O 1
ATOM 4170 N N . GLU A 1 531 ? -39.001 10.182 51.357 1.00 92.69 531 GLU A N 1
ATOM 4171 C CA . GLU A 1 531 ? -40.313 9.771 50.850 1.00 92.69 531 GLU A CA 1
ATOM 4172 C C . GLU A 1 531 ? -40.729 10.669 49.685 1.00 92.69 531 GLU A C 1
ATOM 4174 O O . GLU A 1 531 ? -40.506 11.881 49.716 1.00 92.69 531 GLU A O 1
ATOM 4179 N N . THR A 1 532 ? -41.322 10.089 48.644 1.00 92.44 532 THR A N 1
ATOM 4180 C CA . THR A 1 532 ? -41.846 10.860 47.511 1.00 92.44 532 THR A CA 1
ATOM 4181 C C . THR A 1 532 ? -42.924 11.847 47.969 1.00 92.44 532 THR A C 1
ATOM 4183 O O . THR A 1 532 ? -43.760 11.536 48.817 1.00 92.44 532 THR A O 1
ATOM 4186 N N . GLY A 1 533 ? -42.886 13.067 47.434 1.00 89.00 533 GLY A N 1
ATOM 4187 C CA . GLY A 1 533 ? -43.680 14.202 47.914 1.00 89.00 533 GLY A CA 1
ATOM 4188 C C . GLY A 1 533 ? -42.988 15.048 48.990 1.00 89.00 533 GLY A C 1
ATOM 4189 O O . GLY A 1 533 ? -43.525 16.086 49.374 1.00 89.00 533 GLY A O 1
ATOM 4190 N N . SER A 1 534 ? -41.780 14.681 49.445 1.00 91.56 534 SER A N 1
ATOM 4191 C CA . SER A 1 534 ? -40.986 15.527 50.351 1.00 91.56 534 SER A CA 1
ATOM 4192 C C . SER A 1 534 ? -40.411 16.785 49.683 1.00 91.56 534 SER A C 1
ATOM 4194 O O . SER A 1 534 ? -39.914 17.661 50.387 1.00 91.56 534 SER A O 1
ATOM 4196 N N . ALA A 1 535 ? -40.441 16.875 48.348 1.00 90.12 535 ALA A N 1
ATOM 4197 C CA . ALA A 1 535 ? -39.964 18.022 47.573 1.00 90.12 535 ALA A CA 1
ATOM 4198 C C . ALA A 1 535 ? -41.075 18.578 46.649 1.00 90.12 535 ALA A C 1
ATOM 4200 O O . ALA A 1 535 ? -40.963 18.476 45.427 1.00 90.12 535 ALA A O 1
ATOM 4201 N N . PRO A 1 536 ? -42.154 19.168 47.206 1.00 85.38 536 PRO A N 1
ATOM 4202 C CA . PRO A 1 536 ? -43.353 19.543 46.446 1.00 85.38 536 PRO A CA 1
ATOM 4203 C C . PRO A 1 536 ? -43.093 20.561 45.325 1.00 85.38 536 PRO A C 1
ATOM 4205 O O . PRO A 1 536 ? -43.788 20.528 44.312 1.00 85.38 536 PRO A O 1
ATOM 4208 N N . ASP A 1 537 ? -42.066 21.408 45.462 1.00 86.44 537 ASP A N 1
ATOM 4209 C CA . ASP A 1 537 ? -41.648 22.384 44.441 1.00 86.44 537 ASP A CA 1
ATOM 4210 C C . ASP A 1 537 ? -41.132 21.726 43.143 1.00 86.44 537 ASP A C 1
ATOM 4212 O O . ASP A 1 537 ? -41.085 22.372 42.098 1.00 86.44 537 ASP A O 1
ATOM 4216 N N . LEU A 1 538 ? -40.752 20.443 43.199 1.00 83.69 538 LEU A N 1
ATOM 4217 C CA . LEU A 1 538 ? -40.318 19.635 42.052 1.00 83.69 538 LEU A CA 1
ATOM 4218 C C . LEU A 1 538 ? -41.440 18.741 41.495 1.00 83.69 538 LEU A C 1
ATOM 4220 O O . LEU A 1 538 ? -41.268 18.108 40.455 1.00 83.69 538 LEU A O 1
ATOM 4224 N N . GLY A 1 539 ? -42.580 18.667 42.186 1.00 86.94 539 GLY A N 1
ATOM 4225 C CA . GLY A 1 539 ? -43.712 17.810 41.844 1.00 86.94 539 GLY A CA 1
ATOM 4226 C C . GLY A 1 539 ? -44.274 17.059 43.052 1.00 86.94 539 GLY A C 1
ATOM 4227 O O . GLY A 1 539 ? -43.572 16.762 44.017 1.00 86.94 539 GLY A O 1
ATOM 4228 N N . ARG A 1 540 ? -45.564 16.704 42.982 1.00 90.12 540 ARG A N 1
ATOM 4229 C CA . ARG A 1 540 ? -46.288 16.007 44.066 1.00 90.12 540 ARG A CA 1
ATOM 4230 C C . ARG A 1 540 ? -45.680 14.655 44.473 1.00 90.12 540 ARG A C 1
ATOM 4232 O O . ARG A 1 540 ? -45.842 14.253 45.615 1.00 90.12 540 ARG A O 1
ATOM 4239 N N . ASP A 1 541 ? -44.969 13.994 43.558 1.00 92.12 541 ASP A N 1
ATOM 4240 C CA . ASP A 1 541 ? -44.404 12.649 43.730 1.00 92.12 541 ASP A CA 1
ATOM 4241 C C . ASP A 1 541 ? -42.857 12.671 43.773 1.00 92.12 541 ASP A C 1
ATOM 4243 O O . ASP A 1 541 ? -42.200 11.665 43.502 1.00 92.12 541 ASP A O 1
ATOM 4247 N N . ALA A 1 542 ? -42.260 13.831 44.080 1.00 94.69 542 ALA A N 1
ATOM 4248 C CA . ALA A 1 542 ? -40.817 14.066 44.007 1.00 94.69 542 ALA A CA 1
ATOM 4249 C C . ALA A 1 542 ? -40.115 14.057 45.379 1.00 94.69 542 ALA A C 1
ATOM 4251 O O . ALA A 1 542 ? -40.671 14.505 46.386 1.00 94.69 542 ALA A O 1
ATOM 4252 N N . CYS A 1 543 ? -38.856 13.618 45.410 1.00 94.81 543 CYS A N 1
ATOM 4253 C CA . CYS A 1 543 ? -37.921 13.827 46.519 1.00 94.81 543 CYS A CA 1
ATOM 4254 C C . CYS A 1 543 ? -36.536 14.267 46.000 1.00 94.81 543 CYS A C 1
ATOM 4256 O O . CYS A 1 543 ? -36.108 13.859 44.918 1.00 94.81 543 CYS A O 1
ATOM 4258 N N . GLU A 1 544 ? -35.819 15.080 46.781 1.00 95.44 544 GLU A N 1
ATOM 4259 C CA . GLU A 1 544 ? -34.482 15.598 46.450 1.00 95.44 544 GLU A CA 1
ATOM 4260 C C . GLU A 1 544 ? -33.468 15.159 47.519 1.00 95.44 544 GLU A C 1
ATOM 4262 O O . GLU A 1 544 ? -33.648 15.432 48.706 1.00 95.44 544 GLU A O 1
ATOM 4267 N N . PHE A 1 545 ? -32.397 14.487 47.097 1.00 95.06 545 PHE A N 1
ATOM 4268 C CA . PHE A 1 545 ? -31.215 14.221 47.916 1.00 95.06 545 PHE A CA 1
ATOM 4269 C C . PHE A 1 545 ? -30.191 15.336 47.707 1.00 95.06 545 PHE A C 1
ATOM 4271 O O . PHE A 1 545 ? -30.039 15.834 46.596 1.00 95.06 545 PHE A O 1
ATOM 4278 N N . SER A 1 546 ? -29.444 15.685 48.754 1.00 91.69 546 SER A N 1
ATOM 4279 C CA . SER A 1 546 ? -28.380 16.696 48.719 1.00 91.69 546 SER A CA 1
ATOM 4280 C C . SER A 1 546 ? -27.180 16.250 49.550 1.00 91.69 546 SER A C 1
ATOM 4282 O O . SER A 1 546 ? -27.358 15.522 50.528 1.00 91.69 546 SER A O 1
ATOM 4284 N N . GLY A 1 547 ? -25.983 16.741 49.232 1.00 90.69 547 GLY A N 1
ATOM 4285 C CA . GLY A 1 547 ? -24.747 16.366 49.921 1.00 90.69 547 GLY A CA 1
ATOM 4286 C C . GLY A 1 547 ? -24.166 15.035 49.441 1.00 90.69 547 GLY A C 1
ATOM 4287 O O . GLY A 1 547 ? -23.367 14.431 50.150 1.00 90.69 547 GLY A O 1
ATOM 4288 N N . ILE A 1 548 ? -24.565 14.563 48.257 1.00 93.62 548 ILE A N 1
ATOM 4289 C CA . ILE A 1 548 ? -24.055 13.322 47.669 1.00 93.62 548 ILE A CA 1
ATOM 4290 C C . ILE A 1 548 ? -22.632 13.562 47.142 1.00 93.62 548 ILE A C 1
ATOM 4292 O O . ILE A 1 548 ? -22.340 14.616 46.567 1.00 93.62 548 ILE A O 1
ATOM 4296 N N . GLU A 1 549 ? -21.714 12.634 47.403 1.00 92.00 549 GLU A N 1
ATOM 4297 C CA . GLU A 1 549 ? -20.345 12.700 46.874 1.00 92.00 549 GLU A CA 1
ATOM 4298 C C . GLU A 1 549 ? -20.307 12.277 45.397 1.00 92.00 549 GLU A C 1
ATOM 4300 O O . GLU A 1 549 ? -21.227 11.604 44.936 1.00 92.00 549 GLU A O 1
ATOM 4305 N N . PRO A 1 550 ? -19.281 12.667 44.620 1.00 92.00 550 PRO A N 1
ATOM 4306 C CA . PRO A 1 550 ? -19.160 12.206 43.245 1.00 92.00 550 PRO A CA 1
ATOM 4307 C C . PRO A 1 550 ? -18.964 10.686 43.159 1.00 92.00 550 PRO A C 1
ATOM 4309 O O . PRO A 1 550 ? -18.168 10.119 43.912 1.00 92.00 550 PRO A O 1
ATOM 4312 N N . GLY A 1 551 ? -19.650 10.037 42.220 1.00 91.69 551 GLY A N 1
ATOM 4313 C CA . GLY A 1 551 ? -19.591 8.590 42.013 1.00 91.69 551 GLY A CA 1
ATOM 4314 C C . GLY A 1 551 ? -20.871 8.007 41.419 1.00 91.69 551 GLY A C 1
ATOM 4315 O O . GLY A 1 551 ? -21.827 8.729 41.135 1.00 91.69 551 GLY A O 1
ATOM 4316 N N . ASP A 1 552 ? -20.880 6.687 41.247 1.00 93.81 552 ASP A N 1
ATOM 4317 C CA . ASP A 1 552 ? -22.030 5.935 40.742 1.00 93.81 552 ASP A CA 1
ATOM 4318 C C . ASP A 1 552 ? -22.925 5.459 41.892 1.00 93.81 552 ASP A C 1
ATOM 4320 O O . ASP A 1 552 ? -22.447 4.918 42.897 1.00 93.81 552 ASP A O 1
ATOM 4324 N N . TYR A 1 553 ? -24.234 5.642 41.724 1.00 94.75 553 TYR A N 1
ATOM 4325 C CA . TYR A 1 553 ? -25.256 5.297 42.705 1.00 94.75 553 TYR A CA 1
ATOM 4326 C C . TYR A 1 553 ? -26.406 4.515 42.069 1.00 94.75 553 TYR A C 1
ATOM 4328 O O . TYR A 1 553 ? -26.727 4.660 40.888 1.00 94.75 553 TYR A O 1
ATOM 4336 N N . LEU A 1 554 ? -27.069 3.713 42.896 1.00 95.44 554 LEU A N 1
ATOM 4337 C CA . LEU A 1 554 ? -28.353 3.094 42.610 1.00 95.44 554 LEU A CA 1
ATOM 4338 C C . LEU A 1 554 ? -29.443 3.858 43.369 1.00 95.44 554 LEU A C 1
ATOM 4340 O O . LEU A 1 554 ? -29.448 3.865 44.602 1.00 95.44 554 LEU A O 1
ATOM 4344 N N . VAL A 1 555 ? -30.365 4.500 42.654 1.00 95.81 555 VAL A N 1
ATOM 4345 C CA . VAL A 1 555 ? -31.612 5.019 43.226 1.00 95.81 555 VAL A CA 1
ATOM 4346 C C . VAL A 1 555 ? -32.550 3.839 43.420 1.00 95.81 555 VAL A C 1
ATOM 4348 O O . VAL A 1 555 ? -32.933 3.190 42.449 1.00 95.81 555 VAL A O 1
ATOM 4351 N N . VAL A 1 556 ? -32.912 3.550 44.665 1.00 94.94 556 VAL A N 1
ATOM 4352 C CA . VAL A 1 556 ? -33.750 2.403 45.019 1.00 94.94 556 VAL A CA 1
ATOM 4353 C C . VAL A 1 556 ? -35.068 2.894 45.596 1.00 94.94 556 VAL A C 1
ATOM 4355 O O . VAL A 1 556 ? -35.084 3.616 46.596 1.00 94.94 556 VAL A O 1
ATOM 4358 N N . VAL A 1 557 ? -36.173 2.449 45.003 1.00 92.38 557 VAL A N 1
ATOM 4359 C CA . VAL A 1 557 ? -37.538 2.697 45.481 1.00 92.38 557 VAL A CA 1
ATOM 4360 C C . VAL A 1 557 ? -38.093 1.401 46.065 1.00 92.38 557 VAL A C 1
ATOM 4362 O O . VAL A 1 557 ? -38.050 0.359 45.412 1.00 92.38 557 VAL A O 1
ATOM 4365 N N . ASN A 1 558 ? -38.613 1.446 47.293 1.00 83.06 558 ASN A N 1
ATOM 4366 C CA . ASN A 1 558 ? -39.180 0.280 47.978 1.00 83.06 558 ASN A CA 1
ATOM 4367 C C . ASN A 1 558 ? -40.626 0.535 48.409 1.00 83.06 558 ASN A C 1
ATOM 4369 O O . ASN A 1 558 ? -40.916 1.557 49.036 1.00 83.06 558 ASN A O 1
ATOM 4373 N N . GLY A 1 559 ? -41.497 -0.451 48.181 1.00 70.94 559 GLY A N 1
ATOM 4374 C CA . GLY A 1 559 ? -42.881 -0.433 48.665 1.00 70.94 559 GLY A CA 1
ATOM 4375 C C . GLY A 1 559 ? -43.921 -0.008 47.630 1.00 70.94 559 GLY A C 1
ATOM 4376 O O . GLY A 1 559 ? -45.031 0.349 48.019 1.00 70.94 559 GLY A O 1
ATOM 4377 N N . ILE A 1 560 ? -43.598 -0.045 46.332 1.00 76.44 560 ILE A N 1
ATOM 4378 C CA . ILE A 1 560 ? -44.610 0.172 45.293 1.00 76.44 560 ILE A CA 1
ATOM 4379 C C . ILE A 1 560 ? -45.541 -1.038 45.276 1.00 76.44 560 ILE A C 1
ATOM 4381 O O . ILE A 1 560 ? -45.104 -2.169 45.063 1.00 76.44 560 ILE A O 1
ATOM 4385 N N . THR A 1 561 ? -46.824 -0.788 45.525 1.00 61.69 561 THR A N 1
ATOM 4386 C CA . THR A 1 561 ? -47.858 -1.826 45.554 1.00 61.69 561 THR A CA 1
ATOM 4387 C C . THR A 1 561 ? -48.558 -1.855 44.202 1.00 61.69 561 THR A C 1
ATOM 4389 O O . THR A 1 561 ? -49.313 -0.938 43.879 1.00 61.69 561 THR A O 1
ATOM 4392 N N . ALA A 1 562 ? -48.313 -2.897 43.411 1.00 56.50 562 ALA A N 1
ATOM 4393 C CA . ALA A 1 562 ? -48.963 -3.103 42.120 1.00 56.50 562 ALA A CA 1
ATOM 4394 C C . ALA A 1 562 ? -49.423 -4.562 42.016 1.00 56.50 562 ALA A C 1
ATOM 4396 O O . ALA A 1 562 ? -48.596 -5.467 42.036 1.00 56.50 562 ALA A O 1
ATOM 4397 N N . ALA A 1 563 ? -50.742 -4.769 41.917 1.00 51.59 563 ALA A N 1
ATOM 4398 C CA . ALA A 1 563 ? -51.385 -6.077 41.740 1.00 51.59 563 ALA A CA 1
ATOM 4399 C C . ALA A 1 563 ? -50.837 -7.190 42.669 1.00 51.59 563 ALA A C 1
ATOM 4401 O O . ALA A 1 563 ? -50.271 -8.178 42.210 1.00 51.59 563 ALA A O 1
ATOM 4402 N N . ASP A 1 564 ? -51.038 -7.009 43.977 1.00 49.06 564 ASP A N 1
ATOM 4403 C CA . ASP A 1 564 ? -50.740 -7.965 45.058 1.00 49.06 564 ASP A CA 1
ATOM 4404 C C . ASP A 1 564 ? -49.258 -8.331 45.304 1.00 49.06 564 ASP A C 1
ATOM 4406 O O . ASP A 1 564 ? -48.981 -9.106 46.221 1.00 49.06 564 ASP A O 1
ATOM 4410 N N . ASP A 1 565 ? -48.299 -7.723 44.592 1.00 57.44 565 ASP A N 1
ATOM 4411 C CA . ASP A 1 565 ? -46.858 -7.869 44.863 1.00 57.44 565 ASP A CA 1
ATOM 4412 C C . ASP A 1 565 ? -46.180 -6.527 45.219 1.00 57.44 565 ASP A C 1
ATOM 4414 O O . ASP A 1 565 ? -46.617 -5.442 44.815 1.00 57.44 565 ASP A O 1
ATOM 4418 N N . THR A 1 566 ? -45.106 -6.591 46.014 1.00 67.81 566 THR A N 1
ATOM 4419 C CA . THR A 1 566 ? -44.347 -5.416 46.476 1.00 67.81 566 THR A CA 1
ATOM 4420 C C . THR A 1 566 ? -43.092 -5.241 45.633 1.00 67.81 566 THR A C 1
ATOM 4422 O O . THR A 1 566 ? -42.075 -5.897 45.861 1.00 67.81 566 THR A O 1
ATOM 4425 N N . GLN A 1 567 ? -43.136 -4.319 44.676 1.00 77.69 567 GLN A N 1
ATOM 4426 C CA . GLN A 1 567 ? -42.036 -4.126 43.736 1.00 77.69 567 GLN A CA 1
ATOM 4427 C C . GLN A 1 567 ? -40.940 -3.214 44.319 1.00 77.69 567 GLN A C 1
ATOM 4429 O O . GLN A 1 567 ? -41.213 -2.190 44.961 1.00 77.69 567 GLN A O 1
ATOM 4434 N N . ARG A 1 568 ? -39.680 -3.601 44.078 1.00 88.81 568 ARG A N 1
ATOM 4435 C CA . ARG A 1 568 ? -38.478 -2.778 44.276 1.00 88.81 568 ARG A CA 1
ATOM 4436 C C . ARG A 1 568 ? -38.049 -2.261 42.909 1.00 88.81 568 ARG A C 1
ATOM 4438 O O . ARG A 1 568 ? -37.793 -3.072 42.024 1.00 88.81 568 ARG A O 1
ATOM 4445 N N . LEU A 1 569 ? -37.962 -0.942 42.745 1.00 91.56 569 LEU A N 1
ATOM 4446 C CA . LEU A 1 569 ? -37.407 -0.339 41.530 1.00 91.56 569 LEU A CA 1
ATOM 4447 C C . LEU A 1 569 ? -35.981 0.136 41.781 1.00 91.56 569 LEU A C 1
ATOM 4449 O O . LEU A 1 569 ? -35.638 0.556 42.888 1.00 91.56 569 LEU A O 1
ATOM 4453 N N . GLU A 1 570 ? -35.166 0.082 40.735 1.00 93.75 570 GLU A N 1
ATOM 4454 C CA . GLU A 1 570 ? -33.750 0.419 40.770 1.00 93.75 570 GLU A CA 1
ATOM 4455 C C . GLU A 1 570 ? -33.380 1.215 39.512 1.00 93.75 570 GLU A C 1
ATOM 4457 O O . GLU A 1 570 ? -33.712 0.804 38.402 1.00 93.75 570 GLU A O 1
ATOM 4462 N N . ALA A 1 571 ? -32.683 2.339 39.680 1.00 93.75 571 ALA A N 1
ATOM 4463 C CA . ALA A 1 571 ? -32.158 3.157 38.588 1.00 93.75 571 ALA A CA 1
ATOM 4464 C C . ALA A 1 571 ? -30.690 3.495 38.841 1.00 93.75 571 ALA A C 1
ATOM 4466 O O . ALA A 1 571 ? -30.328 3.885 39.952 1.00 93.75 571 ALA A O 1
ATOM 4467 N N . ARG A 1 572 ? -29.833 3.357 37.828 1.00 92.62 572 ARG A N 1
ATOM 4468 C CA . ARG A 1 572 ? -28.417 3.738 37.935 1.00 92.62 572 ARG A CA 1
ATOM 4469 C C . ARG A 1 572 ? -28.249 5.214 37.599 1.00 92.62 572 ARG A C 1
ATOM 4471 O O . ARG A 1 572 ? -28.914 5.715 36.700 1.00 92.62 572 ARG A O 1
ATOM 4478 N N . VAL A 1 573 ? -27.371 5.897 38.327 1.00 93.81 573 VAL A N 1
ATOM 4479 C CA . VAL A 1 573 ? -27.107 7.326 38.143 1.00 93.81 573 VAL A CA 1
ATOM 4480 C C . VAL A 1 573 ? -25.656 7.663 38.474 1.00 93.81 573 VAL A C 1
ATOM 4482 O O . VAL A 1 573 ? -25.122 7.197 39.482 1.00 93.81 573 VAL A O 1
ATOM 4485 N N . HIS A 1 574 ? -25.030 8.503 37.650 1.00 93.69 574 HIS A N 1
ATOM 4486 C CA . HIS A 1 574 ? -23.719 9.078 37.937 1.00 93.69 574 HIS A CA 1
ATOM 4487 C C . HIS A 1 574 ? -23.875 10.473 38.557 1.00 93.69 574 HIS A C 1
ATOM 4489 O O . HIS A 1 574 ? -24.650 11.297 38.072 1.00 93.69 574 HIS A O 1
ATOM 4495 N N . VAL A 1 575 ? -23.119 10.772 39.611 1.00 92.44 575 VAL A N 1
ATOM 4496 C CA . VAL A 1 575 ? -23.081 12.096 40.248 1.00 92.44 575 VAL A CA 1
ATOM 4497 C C . VAL A 1 575 ? -21.701 12.708 40.028 1.00 92.44 575 VAL A C 1
ATOM 4499 O O . VAL A 1 575 ? -20.707 12.191 40.526 1.00 92.44 575 VAL A O 1
ATOM 4502 N N . ASP A 1 576 ? -21.632 13.835 39.314 1.00 90.06 576 ASP A N 1
ATOM 4503 C CA . ASP A 1 576 ? -20.370 14.522 38.976 1.00 90.06 576 ASP A CA 1
ATOM 4504 C C . ASP A 1 576 ? -20.204 15.906 39.644 1.00 90.06 576 ASP A C 1
ATOM 4506 O O . ASP A 1 576 ? -19.168 16.555 39.478 1.00 90.06 576 ASP A O 1
ATOM 4510 N N . ARG A 1 577 ? -21.218 16.361 40.401 1.00 88.75 577 ARG A N 1
ATOM 4511 C CA . ARG A 1 577 ? -21.350 17.719 40.982 1.00 88.75 577 ARG A CA 1
ATOM 4512 C C . ARG A 1 577 ? -21.291 18.879 39.971 1.00 88.75 577 ARG A C 1
ATOM 4514 O O . ARG A 1 577 ? -21.151 20.036 40.366 1.00 88.75 577 ARG A O 1
ATOM 4521 N N . LYS A 1 578 ? -21.428 18.589 38.676 1.00 88.38 578 LYS A N 1
ATOM 4522 C CA . LYS A 1 578 ? -21.547 19.569 37.584 1.00 88.38 578 LYS A CA 1
ATOM 4523 C C . LYS A 1 578 ? -22.971 19.633 37.052 1.00 88.38 578 LYS A C 1
ATOM 4525 O O . LYS A 1 578 ? -23.403 20.697 36.631 1.00 88.38 578 LYS A O 1
ATOM 4530 N N . ARG A 1 579 ? -23.684 18.507 37.085 1.00 92.62 579 ARG A N 1
ATOM 4531 C CA . ARG A 1 579 ? -25.047 18.355 36.573 1.00 92.62 579 ARG A CA 1
ATOM 4532 C C . ARG A 1 579 ? -25.927 17.707 37.637 1.00 92.62 579 ARG A C 1
ATOM 4534 O O . ARG A 1 579 ? -25.445 16.894 38.426 1.00 92.62 579 ARG A O 1
ATOM 4541 N N . VAL A 1 580 ? -27.209 18.065 37.670 1.00 92.88 580 VAL A N 1
ATOM 4542 C CA . VAL A 1 580 ? -28.192 17.420 38.555 1.00 92.88 580 VAL A CA 1
ATOM 4543 C C . VAL A 1 580 ? -28.901 16.311 37.779 1.00 92.88 580 VAL A C 1
ATOM 4545 O O . VAL A 1 580 ? -29.638 16.636 36.845 1.00 92.88 580 VAL A O 1
ATOM 4548 N N . PRO A 1 581 ? -28.711 15.027 38.128 1.00 94.56 581 PRO A N 1
ATOM 4549 C CA . PRO A 1 581 ? -29.539 13.959 37.595 1.00 94.56 581 PRO A CA 1
ATOM 4550 C C . PRO A 1 581 ? -30.963 14.013 38.165 1.00 94.56 581 PRO A C 1
ATOM 4552 O O . PRO A 1 581 ? -31.181 14.063 39.381 1.00 94.56 581 PRO A O 1
ATOM 4555 N N . GLU A 1 582 ? -31.930 13.957 37.259 1.00 94.75 582 GLU A N 1
ATOM 4556 C CA . GLU A 1 582 ? -33.363 13.870 37.508 1.00 94.75 582 GLU A CA 1
ATOM 4557 C C . GLU A 1 582 ? -33.843 12.487 37.059 1.00 94.75 582 GLU A C 1
ATOM 4559 O O . GLU A 1 582 ? -34.018 12.226 35.869 1.00 94.75 582 GLU A O 1
ATOM 4564 N N . VAL A 1 583 ? -34.007 11.582 38.025 1.00 96.06 583 VAL A N 1
ATOM 4565 C CA . VAL A 1 583 ? -34.499 10.220 37.807 1.00 96.06 583 VAL A CA 1
ATOM 4566 C C . VAL A 1 583 ? -36.022 10.224 37.865 1.00 96.06 583 VAL A C 1
ATOM 4568 O O . VAL A 1 583 ? -36.608 10.632 38.866 1.00 96.06 583 VAL A O 1
ATOM 4571 N N . ALA A 1 584 ? -36.672 9.747 36.811 1.00 94.75 584 ALA A N 1
ATOM 4572 C CA . ALA A 1 584 ? -38.119 9.597 36.745 1.00 94.75 584 ALA A CA 1
ATOM 4573 C C . ALA A 1 584 ? -38.473 8.121 36.559 1.00 94.75 584 ALA A C 1
ATOM 4575 O O . ALA A 1 584 ? -38.248 7.568 35.484 1.00 94.75 584 ALA A O 1
ATOM 4576 N N . PHE A 1 585 ? -39.037 7.495 37.591 1.00 93.81 585 PHE A N 1
ATOM 4577 C CA . PHE A 1 585 ? -39.703 6.202 37.477 1.00 93.81 585 PHE A CA 1
ATOM 4578 C C . PHE A 1 585 ? -41.131 6.421 36.981 1.00 93.81 585 PHE A C 1
ATOM 4580 O O . PHE A 1 585 ? -41.875 7.224 37.547 1.00 93.81 585 PHE A O 1
ATOM 4587 N N . VAL A 1 586 ? -41.523 5.699 35.935 1.00 91.94 586 VAL A N 1
ATOM 4588 C CA . VAL A 1 586 ? -42.830 5.829 35.281 1.00 91.94 586 VAL A CA 1
ATOM 4589 C C . VAL A 1 586 ? -43.443 4.457 35.039 1.00 91.94 586 VAL A C 1
ATOM 4591 O O . VAL A 1 586 ? -42.750 3.529 34.623 1.00 91.94 586 VAL A O 1
ATOM 4594 N N . HIS A 1 587 ? -44.749 4.343 35.272 1.00 89.50 587 HIS A N 1
ATOM 4595 C CA . HIS A 1 587 ? -45.535 3.175 34.885 1.00 89.50 587 HIS A CA 1
ATOM 4596 C C . HIS A 1 587 ? -46.246 3.454 33.560 1.00 89.50 587 HIS A C 1
ATOM 4598 O O . HIS A 1 587 ? -46.898 4.495 33.420 1.00 89.50 587 HIS A O 1
ATOM 4604 N N . SER A 1 588 ? -46.154 2.540 32.597 1.00 88.94 588 SER A N 1
ATOM 4605 C CA . SER A 1 588 ? -46.960 2.584 31.372 1.00 88.94 588 SER A CA 1
ATOM 4606 C C . SER A 1 588 ? -47.724 1.275 31.220 1.00 88.94 588 SER A C 1
ATOM 4608 O O . SER A 1 588 ? -47.128 0.204 31.235 1.00 88.94 588 SER A O 1
ATOM 4610 N N . GLU A 1 589 ? -49.038 1.362 31.043 1.00 81.62 589 GLU A N 1
ATOM 4611 C CA . GLU A 1 589 ? -49.842 0.223 30.605 1.00 81.62 589 GLU A CA 1
ATOM 4612 C C . GLU A 1 589 ? -49.852 0.225 29.081 1.00 81.62 589 GLU A C 1
ATOM 4614 O O . GLU A 1 589 ? -50.498 1.075 28.461 1.00 81.62 589 GLU A O 1
ATOM 4619 N N . THR A 1 590 ? -49.117 -0.697 28.462 1.00 73.75 590 THR A N 1
ATOM 4620 C CA . THR A 1 590 ? -49.288 -0.920 27.027 1.00 73.75 590 THR A CA 1
ATOM 4621 C C . THR A 1 590 ? -50.542 -1.757 26.808 1.00 73.75 590 THR A C 1
ATOM 4623 O O . THR A 1 590 ? -50.899 -2.612 27.623 1.00 73.75 590 THR A O 1
ATOM 4626 N N . ALA A 1 591 ? -51.272 -1.488 25.724 1.00 60.03 591 ALA A N 1
ATOM 4627 C CA . ALA A 1 591 ? -52.426 -2.306 25.389 1.00 60.03 591 ALA A CA 1
ATOM 4628 C C . ALA A 1 591 ? -51.936 -3.739 25.151 1.00 60.03 591 ALA A C 1
ATOM 4630 O O . ALA A 1 591 ? -51.236 -3.988 24.171 1.00 60.03 591 ALA A O 1
ATOM 4631 N N . ARG A 1 592 ? -52.300 -4.673 26.043 1.00 50.59 592 ARG A N 1
ATOM 4632 C CA . ARG A 1 592 ? -52.087 -6.105 25.814 1.00 50.59 592 ARG A CA 1
ATOM 4633 C C . ARG A 1 592 ? -52.751 -6.454 24.490 1.00 50.59 592 ARG A C 1
ATOM 4635 O O . ARG A 1 592 ? -53.979 -6.529 24.437 1.00 50.59 592 ARG A O 1
ATOM 4642 N N . GLU A 1 593 ? -51.951 -6.649 23.444 1.00 45.72 593 GLU A N 1
ATOM 4643 C CA . GLU A 1 593 ? -52.457 -7.173 22.182 1.00 45.72 593 GLU A CA 1
ATOM 4644 C C . GLU A 1 593 ? -53.211 -8.473 22.494 1.00 45.72 593 GLU A C 1
ATOM 4646 O O . GLU A 1 593 ? -52.686 -9.368 23.170 1.00 45.72 593 GLU A O 1
ATOM 4651 N N . GLU A 1 594 ? -54.458 -8.575 22.023 1.00 43.38 594 GLU A N 1
ATOM 4652 C CA . GLU A 1 594 ? -55.104 -9.878 21.880 1.00 43.38 594 GLU A CA 1
ATOM 4653 C C . GLU A 1 594 ? -54.109 -10.784 21.153 1.00 43.38 594 GLU A C 1
ATOM 4655 O O . GLU A 1 594 ? -53.558 -10.341 20.143 1.00 43.38 594 GLU A O 1
ATOM 4660 N N . GLN A 1 595 ? -53.852 -11.989 21.698 1.00 45.31 595 GLN A N 1
ATOM 4661 C CA . GLN A 1 595 ? -52.792 -12.910 21.252 1.00 45.31 595 GLN A CA 1
ATOM 4662 C C . GLN A 1 595 ? -52.535 -12.743 19.753 1.00 45.31 595 GLN A C 1
ATOM 4664 O O . GLN A 1 595 ? -53.456 -13.050 18.986 1.00 45.31 595 GLN A O 1
ATOM 4669 N N . PRO A 1 596 ? -51.360 -12.214 19.346 1.00 52.84 596 PRO A N 1
ATOM 4670 C CA . PRO A 1 596 ? -51.185 -11.628 18.025 1.00 52.84 596 PRO A CA 1
ATOM 4671 C C . PRO A 1 596 ? -51.650 -12.645 17.004 1.00 52.84 596 PRO A C 1
ATOM 4673 O O . PRO A 1 596 ? -51.100 -13.748 16.963 1.00 52.84 596 PRO A O 1
ATOM 4676 N N . THR A 1 597 ? -52.717 -12.314 16.260 1.00 55.56 597 THR A N 1
ATOM 4677 C CA . THR A 1 597 ? -53.307 -13.274 15.328 1.00 55.56 597 THR A CA 1
ATOM 4678 C C . THR A 1 597 ? -52.206 -13.640 14.360 1.00 55.56 597 THR A C 1
ATOM 4680 O O . THR A 1 597 ? -51.800 -12.793 13.564 1.00 55.56 597 THR A O 1
ATOM 4683 N N . ALA A 1 598 ? -51.689 -14.855 14.506 1.00 65.75 598 ALA A N 1
ATOM 4684 C CA . ALA A 1 598 ? -50.508 -15.297 13.807 1.00 65.75 598 ALA A CA 1
ATOM 4685 C C . ALA A 1 598 ? -50.860 -15.276 12.319 1.00 65.75 598 ALA A C 1
ATOM 4687 O O . ALA A 1 598 ? -51.725 -16.030 11.886 1.00 65.75 598 ALA A O 1
ATOM 4688 N N . ARG A 1 599 ? -50.302 -14.312 11.585 1.00 80.44 599 ARG A N 1
ATOM 4689 C CA . ARG A 1 599 ? -50.626 -14.031 10.178 1.00 80.44 599 ARG A CA 1
ATOM 4690 C C . ARG A 1 599 ? -49.381 -13.804 9.336 1.00 80.44 599 ARG A C 1
ATOM 4692 O O . ARG A 1 599 ? -49.506 -13.732 8.118 1.00 80.44 599 ARG A O 1
ATOM 4699 N N . ALA A 1 600 ? -48.206 -13.703 9.960 1.00 85.50 600 ALA A N 1
ATOM 4700 C CA . ALA A 1 600 ? -46.966 -13.664 9.214 1.00 85.50 600 ALA A CA 1
ATOM 4701 C C . ALA A 1 600 ? -46.760 -14.979 8.460 1.00 85.50 600 ALA A C 1
ATOM 4703 O O . ALA A 1 600 ? -47.192 -16.057 8.899 1.00 85.50 600 ALA A O 1
ATOM 4704 N N . ARG A 1 601 ? -46.089 -14.862 7.320 1.00 90.06 601 ARG A N 1
ATOM 4705 C CA . ARG A 1 601 ? -45.754 -15.967 6.430 1.00 90.06 601 ARG A CA 1
ATOM 4706 C C . ARG A 1 601 ? -44.263 -15.931 6.130 1.00 90.06 601 ARG A C 1
ATOM 4708 O O . ARG A 1 601 ? -43.683 -14.869 5.943 1.00 90.06 601 ARG A O 1
ATOM 4715 N N . ILE A 1 602 ? -43.662 -17.107 6.053 1.00 88.06 602 ILE A N 1
ATOM 4716 C CA . ILE A 1 602 ? -42.371 -17.286 5.394 1.00 88.06 602 ILE A CA 1
ATOM 4717 C C . ILE A 1 602 ? -42.681 -18.077 4.137 1.00 88.06 602 ILE A C 1
ATOM 4719 O O . ILE A 1 602 ? -43.118 -19.227 4.223 1.00 88.06 602 ILE A O 1
ATOM 4723 N N . VAL A 1 603 ? -42.519 -17.443 2.985 1.00 86.69 603 VAL A N 1
ATOM 4724 C CA . VAL A 1 603 ? -42.413 -18.131 1.699 1.00 86.69 603 VAL A CA 1
ATOM 4725 C C . VAL A 1 603 ? -40.931 -18.335 1.410 1.00 86.69 603 VAL A C 1
ATOM 4727 O O . VAL A 1 603 ? -40.081 -17.681 2.009 1.00 86.69 603 VAL A O 1
ATOM 4730 N N . GLY A 1 604 ? -40.590 -19.270 0.540 1.00 82.12 604 GLY A N 1
ATOM 4731 C CA . GLY A 1 604 ? -39.187 -19.493 0.235 1.00 82.12 604 GLY A CA 1
ATOM 4732 C C . GLY A 1 604 ? -38.964 -20.527 -0.840 1.00 82.12 604 GLY A C 1
ATOM 4733 O O . GLY A 1 604 ? -39.903 -21.226 -1.235 1.00 82.12 604 GLY A O 1
ATOM 4734 N N . HIS A 1 605 ? -37.724 -20.616 -1.298 1.00 82.62 605 HIS A N 1
ATOM 4735 C CA . HIS A 1 605 ? -37.290 -21.538 -2.333 1.00 82.62 605 HIS A CA 1
ATOM 4736 C C . HIS A 1 605 ? -36.027 -22.280 -1.886 1.00 82.62 605 HIS A C 1
ATOM 4738 O O . HIS A 1 605 ? -35.161 -21.720 -1.222 1.00 82.62 605 HIS A O 1
ATOM 4744 N N . VAL A 1 606 ? -35.902 -23.560 -2.234 1.00 79.31 606 VAL A N 1
ATOM 4745 C CA . VAL A 1 606 ? -34.665 -24.319 -2.006 1.00 79.31 606 VAL A CA 1
ATOM 4746 C C . VAL A 1 606 ? -33.872 -24.356 -3.306 1.00 79.31 606 VAL A C 1
ATOM 4748 O O . VAL A 1 606 ? -34.273 -24.993 -4.282 1.00 79.31 606 VAL A O 1
ATOM 4751 N N . VAL A 1 607 ? -32.764 -23.622 -3.337 1.00 74.31 607 VAL A N 1
ATOM 4752 C CA . VAL A 1 607 ? -31.888 -23.493 -4.509 1.00 74.31 607 VAL A CA 1
ATOM 4753 C C . VAL A 1 607 ? -30.896 -24.663 -4.524 1.00 74.31 607 VAL A C 1
ATOM 4755 O O . VAL A 1 607 ? -30.478 -25.151 -3.476 1.00 74.31 607 VAL A O 1
ATOM 4758 N N . GLY A 1 608 ? -30.568 -25.170 -5.716 1.00 67.69 608 GLY A N 1
ATOM 4759 C CA . GLY A 1 608 ? -29.694 -26.341 -5.881 1.00 67.69 608 GLY A CA 1
ATOM 4760 C C . GLY A 1 608 ? -30.381 -27.707 -5.713 1.00 67.69 608 GLY A C 1
ATOM 4761 O O . GLY A 1 608 ? -29.709 -28.736 -5.741 1.00 67.69 608 GLY A O 1
ATOM 4762 N N . MET A 1 609 ? -31.713 -27.776 -5.564 1.00 68.69 609 MET A N 1
ATOM 4763 C CA . MET A 1 609 ? -32.397 -29.078 -5.511 1.00 68.69 609 MET A CA 1
ATOM 4764 C C . MET A 1 609 ? -32.342 -29.833 -6.854 1.00 68.69 609 MET A C 1
ATOM 4766 O O . MET A 1 609 ? -32.641 -29.251 -7.901 1.00 68.69 609 MET A O 1
ATOM 4770 N N . PRO A 1 610 ? -32.098 -31.159 -6.852 1.00 65.81 610 PRO A N 1
ATOM 4771 C CA . PRO A 1 610 ? -32.227 -31.976 -8.053 1.00 65.81 610 PRO A CA 1
ATOM 4772 C C . PRO A 1 610 ? -33.669 -32.004 -8.584 1.00 65.81 610 PRO A C 1
ATOM 4774 O O . PRO A 1 610 ? -34.623 -32.210 -7.830 1.00 65.81 610 PRO A O 1
ATOM 4777 N N . ALA A 1 611 ? -33.825 -31.867 -9.903 1.00 61.28 611 ALA A N 1
ATOM 4778 C CA . ALA A 1 611 ? -35.130 -31.790 -10.559 1.00 61.28 611 ALA A CA 1
ATOM 4779 C C . ALA A 1 611 ? -36.057 -32.970 -10.194 1.00 61.28 611 ALA A C 1
ATOM 4781 O O . ALA A 1 611 ? -35.732 -34.137 -10.427 1.00 61.28 611 ALA A O 1
ATOM 4782 N N . GLY A 1 612 ? -37.238 -32.654 -9.653 1.00 61.81 612 GLY A N 1
ATOM 4783 C CA . GLY A 1 612 ? -38.247 -33.636 -9.241 1.00 61.81 612 GLY A CA 1
ATOM 4784 C C . GLY A 1 612 ? -38.054 -34.241 -7.844 1.00 61.81 612 GLY A C 1
ATOM 4785 O O . GLY A 1 612 ? -38.826 -35.126 -7.474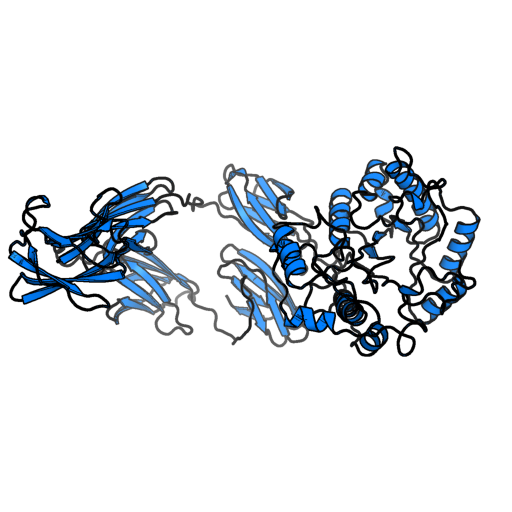 1.00 61.81 612 GLY A O 1
ATOM 4786 N N . GLN A 1 613 ? -37.065 -33.789 -7.067 1.00 76.94 613 GLN A N 1
ATOM 4787 C CA . GLN A 1 613 ? -36.955 -34.097 -5.637 1.00 76.94 613 GLN A CA 1
ATOM 4788 C C . GLN A 1 613 ? -37.648 -33.027 -4.780 1.00 76.94 613 GLN A C 1
ATOM 4790 O O . GLN A 1 613 ? -37.957 -31.938 -5.255 1.00 76.94 613 GLN A O 1
ATOM 4795 N N . SER A 1 614 ? -37.896 -33.350 -3.509 1.00 82.56 614 SER A N 1
ATOM 4796 C CA . SER A 1 614 ? -38.487 -32.434 -2.530 1.00 82.56 614 SER A CA 1
ATOM 4797 C C . SER A 1 614 ? -37.680 -32.435 -1.235 1.00 82.56 614 SER A C 1
ATOM 4799 O O . SER A 1 614 ? -37.487 -33.503 -0.644 1.00 82.56 614 SER A O 1
ATOM 4801 N N . ALA A 1 615 ? -37.259 -31.265 -0.762 1.00 85.75 615 ALA A N 1
ATOM 4802 C CA . ALA A 1 615 ? -36.579 -31.121 0.520 1.00 85.75 615 ALA A CA 1
ATOM 4803 C C . ALA A 1 615 ? -37.587 -30.974 1.668 1.00 85.75 615 ALA A C 1
ATOM 4805 O O . ALA A 1 615 ? -38.687 -30.440 1.502 1.00 85.75 615 ALA A O 1
ATOM 4806 N N . LYS A 1 616 ? -37.204 -31.430 2.863 1.00 91.50 616 LYS A N 1
ATOM 4807 C CA . LYS A 1 616 ? -37.957 -31.171 4.090 1.00 91.50 616 LYS A CA 1
ATOM 4808 C C . LYS A 1 616 ? -37.375 -29.930 4.761 1.00 91.50 616 LYS A C 1
ATOM 4810 O O . LYS A 1 616 ? -36.192 -29.901 5.083 1.00 91.50 616 LYS A O 1
ATOM 4815 N N . VAL A 1 617 ? -38.213 -28.927 4.992 1.00 91.81 617 VAL A N 1
ATOM 4816 C CA . VAL A 1 617 ? -37.821 -27.663 5.623 1.00 91.81 617 VAL A CA 1
ATOM 4817 C C . VAL A 1 617 ? -38.352 -27.646 7.052 1.00 91.81 617 VAL A C 1
ATOM 4819 O O . VAL A 1 617 ? -39.534 -27.913 7.287 1.00 91.81 617 VAL A O 1
ATOM 4822 N N . GLY A 1 618 ? -37.489 -27.348 8.013 1.00 91.38 618 GLY A N 1
ATOM 4823 C CA . GLY A 1 618 ? -37.820 -27.077 9.403 1.00 91.38 618 GLY A CA 1
ATOM 4824 C C . GLY A 1 618 ? -37.896 -25.579 9.685 1.00 91.38 618 GLY A C 1
ATOM 4825 O O . GLY A 1 618 ? -37.177 -24.781 9.096 1.00 91.38 618 GLY A O 1
ATOM 4826 N N . LEU A 1 619 ? -38.764 -25.206 10.619 1.00 92.56 619 LEU A N 1
ATOM 4827 C CA . LEU A 1 619 ? -38.857 -23.866 11.185 1.00 92.56 619 LEU A CA 1
ATOM 4828 C C . LEU A 1 619 ? -38.789 -23.992 12.704 1.00 92.56 619 LEU A C 1
ATOM 4830 O O . LEU A 1 619 ? -39.627 -24.684 13.287 1.00 92.56 619 LEU A O 1
ATOM 4834 N N . LEU A 1 620 ? -37.814 -23.342 13.330 1.00 89.75 620 LEU A N 1
ATOM 4835 C CA . LEU A 1 620 ? -37.623 -23.308 14.778 1.00 89.75 620 LEU A CA 1
ATOM 4836 C C . LEU A 1 620 ? -37.918 -21.897 15.300 1.00 89.75 620 LEU A C 1
ATOM 4838 O O . LEU A 1 620 ? -37.373 -20.937 14.767 1.00 89.75 620 LEU A O 1
ATOM 4842 N N . ASP A 1 621 ? -38.762 -21.763 16.324 1.00 84.62 621 ASP A N 1
ATOM 4843 C CA . ASP A 1 621 ? -38.962 -20.484 17.021 1.00 84.62 621 ASP A CA 1
ATOM 4844 C C . ASP A 1 621 ? -37.990 -20.301 18.205 1.00 84.62 621 ASP A C 1
ATOM 4846 O O . ASP A 1 621 ? -37.323 -21.239 18.652 1.00 84.62 621 ASP A O 1
ATOM 4850 N N . SER A 1 622 ? -37.948 -19.093 18.774 1.00 74.69 622 SER A N 1
ATOM 4851 C CA . SER A 1 622 ? -37.126 -18.763 19.952 1.00 74.69 622 SER A CA 1
ATOM 4852 C C . SER A 1 622 ? -37.486 -19.524 21.244 1.00 74.69 622 SER A C 1
ATOM 4854 O O . SER A 1 622 ? -36.798 -19.388 22.257 1.00 74.69 622 SER A O 1
ATOM 4856 N N . ARG A 1 623 ? -38.540 -20.353 21.234 1.00 79.25 623 ARG A N 1
ATOM 4857 C CA . ARG A 1 623 ? -38.937 -21.279 22.314 1.00 79.25 623 ARG A CA 1
ATOM 4858 C C . ARG A 1 623 ? -38.649 -22.742 21.949 1.00 79.25 623 ARG A C 1
ATOM 4860 O O . ARG A 1 623 ? -39.190 -23.655 22.581 1.00 79.25 623 ARG A O 1
ATOM 4867 N N . ALA A 1 624 ? -37.824 -22.956 20.924 1.00 74.50 624 ALA A N 1
ATOM 4868 C CA . ALA A 1 624 ? -37.477 -24.245 20.339 1.00 74.50 624 ALA A CA 1
ATOM 4869 C C . ALA A 1 624 ? -38.688 -25.087 19.877 1.00 74.50 624 ALA A C 1
ATOM 4871 O O . ALA A 1 624 ? -38.589 -26.313 19.766 1.00 74.50 624 ALA A O 1
ATOM 4872 N N . GLN A 1 625 ? -39.836 -24.463 19.587 1.00 84.94 625 GLN A N 1
ATOM 4873 C CA . GLN A 1 625 ? -40.949 -25.149 18.931 1.00 84.94 625 GLN A CA 1
ATOM 4874 C C . GLN A 1 625 ? -40.618 -25.331 17.452 1.00 84.94 625 GLN A C 1
ATOM 4876 O O . GLN A 1 625 ? -40.263 -24.374 16.764 1.00 84.94 625 GLN A O 1
ATOM 4881 N N . ARG A 1 626 ? -40.752 -26.565 16.955 1.00 89.25 626 ARG A N 1
ATOM 4882 C CA . ARG A 1 626 ? -40.434 -26.916 15.567 1.00 89.25 626 ARG A CA 1
ATOM 4883 C C . ARG A 1 626 ? -41.704 -27.158 14.756 1.00 89.25 626 ARG A C 1
ATOM 4885 O O . ARG A 1 626 ? -42.497 -28.034 15.098 1.00 89.25 626 ARG A O 1
ATOM 4892 N N . ARG A 1 627 ? -41.863 -26.440 13.645 1.00 92.81 627 ARG A N 1
ATOM 4893 C CA . ARG A 1 627 ? -42.770 -26.805 12.542 1.00 92.81 627 ARG A CA 1
ATOM 4894 C C . ARG A 1 627 ? -41.936 -27.392 11.399 1.00 92.81 627 ARG A C 1
ATOM 4896 O O . ARG A 1 627 ? -40.744 -27.118 11.305 1.00 92.81 627 ARG A O 1
ATOM 4903 N N . THR A 1 628 ? -42.537 -28.201 10.530 1.00 92.69 628 THR A N 1
ATOM 4904 C CA . THR A 1 628 ? -41.865 -28.701 9.318 1.00 92.69 628 THR A CA 1
ATOM 4905 C C . THR A 1 628 ? -42.822 -28.724 8.139 1.00 92.69 628 THR A C 1
ATOM 4907 O O . THR A 1 628 ? -43.988 -29.077 8.318 1.00 92.69 628 THR A O 1
ATOM 4910 N N . THR A 1 629 ? -42.318 -28.423 6.948 1.00 93.81 629 THR A N 1
ATOM 4911 C CA . THR A 1 629 ? -43.025 -28.560 5.671 1.00 93.81 629 THR A CA 1
ATOM 4912 C C . THR A 1 629 ? -42.137 -29.289 4.653 1.00 93.81 629 THR A C 1
ATOM 4914 O O . THR A 1 629 ? -41.009 -29.673 4.968 1.00 93.81 629 THR A O 1
ATOM 4917 N N . VAL A 1 630 ? -42.652 -29.529 3.452 1.00 92.00 630 VAL A N 1
ATOM 4918 C CA . VAL A 1 630 ? -41.927 -30.148 2.333 1.00 92.00 630 VAL A CA 1
ATOM 4919 C C . VAL A 1 630 ? -42.076 -29.235 1.119 1.00 92.00 630 VAL A C 1
ATOM 4921 O O . VAL A 1 630 ? -43.149 -28.658 0.932 1.00 92.00 630 VAL A O 1
ATOM 4924 N N . THR A 1 631 ? -41.014 -29.070 0.332 1.00 89.69 631 THR A N 1
ATOM 4925 C CA . THR A 1 631 ? -41.063 -28.261 -0.893 1.00 89.69 631 THR A CA 1
ATOM 4926 C C . THR A 1 631 ? -41.963 -28.900 -1.950 1.00 89.69 631 THR A C 1
ATOM 4928 O O . THR A 1 631 ? -42.140 -30.122 -1.987 1.00 89.69 631 THR A O 1
ATOM 4931 N N . ASP A 1 632 ? -42.489 -28.088 -2.860 1.00 85.38 632 ASP A N 1
ATOM 4932 C CA . ASP A 1 632 ? -43.075 -28.594 -4.099 1.00 85.38 632 ASP A CA 1
ATOM 4933 C C . ASP A 1 632 ? -41.999 -29.066 -5.105 1.00 85.38 632 ASP A C 1
ATOM 4935 O O . ASP A 1 632 ? -40.807 -29.145 -4.796 1.00 85.38 632 ASP A O 1
ATOM 4939 N N . ALA A 1 633 ? -42.439 -29.420 -6.317 1.00 74.75 633 ALA A N 1
ATOM 4940 C CA . ALA A 1 633 ? -41.582 -29.919 -7.394 1.00 74.75 633 ALA A CA 1
ATOM 4941 C C . ALA A 1 633 ? -40.747 -28.827 -8.094 1.00 74.75 633 ALA A C 1
ATOM 4943 O O . ALA A 1 633 ? -39.958 -29.150 -8.985 1.00 74.75 633 ALA A O 1
ATOM 4944 N N . GLN A 1 634 ? -40.957 -27.555 -7.750 1.00 74.56 634 GLN A N 1
ATOM 4945 C CA . GLN A 1 634 ? -40.152 -26.422 -8.205 1.00 74.56 634 GLN A CA 1
ATOM 4946 C C . GLN A 1 634 ? -39.080 -26.085 -7.161 1.00 74.56 634 GLN A C 1
ATOM 4948 O O . GLN A 1 634 ? -37.982 -25.701 -7.539 1.00 74.56 634 GLN A O 1
ATOM 4953 N N . GLY A 1 635 ? -39.372 -26.322 -5.878 1.00 80.75 635 GLY A N 1
ATOM 4954 C CA . GLY A 1 635 ? -38.501 -26.020 -4.741 1.00 80.75 635 GLY A CA 1
ATOM 4955 C C . GLY A 1 635 ? -39.112 -25.032 -3.758 1.00 80.75 635 GLY A C 1
ATOM 4956 O O . GLY A 1 635 ? -38.498 -24.737 -2.734 1.00 80.75 635 GLY A O 1
ATOM 4957 N N . SER A 1 636 ? -40.331 -24.557 -4.016 1.00 86.06 636 SER A N 1
ATOM 4958 C CA . SER A 1 636 ? -41.000 -23.589 -3.158 1.00 86.06 636 SER A CA 1
ATOM 4959 C C . SER A 1 636 ? -41.598 -24.234 -1.909 1.00 86.06 636 SER A C 1
ATOM 4961 O O . SER A 1 636 ? -42.125 -25.349 -1.938 1.00 86.06 636 SER A O 1
ATOM 4963 N N . PHE A 1 637 ? -41.553 -23.507 -0.794 1.00 90.62 637 PHE A N 1
ATOM 4964 C CA . PHE A 1 637 ? -42.189 -23.872 0.468 1.00 90.62 637 PHE A CA 1
ATOM 4965 C C . PHE A 1 637 ? -42.935 -22.683 1.087 1.00 90.62 637 PHE A C 1
ATOM 4967 O O . PHE A 1 637 ? -42.818 -21.531 0.667 1.00 90.62 637 PHE A O 1
ATOM 4974 N N . THR A 1 638 ? -43.768 -22.958 2.090 1.00 92.50 638 THR A N 1
ATOM 4975 C CA . THR A 1 638 ? -44.466 -21.921 2.858 1.00 92.50 638 THR A CA 1
ATOM 4976 C C . THR A 1 638 ? -44.707 -22.380 4.290 1.00 92.50 638 THR A C 1
ATOM 4978 O O . THR A 1 638 ? -45.226 -23.474 4.524 1.00 92.50 638 THR A O 1
ATOM 4981 N N . PHE A 1 639 ? -44.418 -21.497 5.240 1.00 92.50 639 PHE A N 1
ATOM 4982 C CA . PHE A 1 639 ? -44.962 -21.519 6.591 1.00 92.50 639 PHE A CA 1
ATOM 4983 C C . PHE A 1 639 ? -45.940 -20.356 6.748 1.00 92.50 639 PHE A C 1
ATOM 4985 O O . PHE A 1 639 ? -45.638 -19.225 6.376 1.00 92.50 639 PHE A O 1
ATOM 4992 N N . ALA A 1 640 ? -47.116 -20.637 7.299 1.00 91.00 640 ALA A N 1
ATOM 4993 C CA . ALA A 1 640 ? -48.149 -19.647 7.574 1.00 91.00 640 ALA A CA 1
ATOM 4994 C C . ALA A 1 640 ? -48.540 -19.665 9.054 1.00 91.00 640 ALA A C 1
ATOM 4996 O O . ALA A 1 640 ? -48.104 -20.532 9.822 1.00 91.00 640 ALA A O 1
ATOM 4997 N N . ASP A 1 641 ? -49.361 -18.691 9.434 1.00 88.44 641 ASP A N 1
ATOM 4998 C CA . ASP A 1 641 ? -49.858 -18.482 10.787 1.00 88.44 641 ASP A CA 1
ATOM 4999 C C . ASP A 1 641 ? -48.718 -18.458 11.821 1.00 88.44 641 ASP A C 1
ATOM 5001 O O . ASP A 1 641 ? -48.665 -19.255 12.773 1.00 88.44 641 ASP A O 1
ATOM 5005 N N . LEU A 1 642 ? -47.760 -17.554 11.580 1.00 88.94 642 LEU A N 1
ATOM 5006 C CA . LEU A 1 642 ? -46.607 -17.287 12.439 1.00 88.94 642 LEU A CA 1
ATOM 5007 C C . LEU A 1 642 ? -46.823 -16.017 13.276 1.00 88.94 642 LEU A C 1
ATOM 5009 O O . LEU A 1 642 ? -47.382 -15.021 12.810 1.00 88.94 642 LEU A O 1
ATOM 5013 N N . ALA A 1 643 ? -46.409 -16.079 14.541 1.00 85.12 643 ALA A N 1
ATOM 5014 C CA . ALA A 1 643 ? -46.451 -14.954 15.472 1.00 85.12 643 ALA A CA 1
ATOM 5015 C C . ALA A 1 643 ? -45.208 -14.062 15.306 1.00 85.12 643 ALA A C 1
ATOM 5017 O O . ALA A 1 643 ? -44.226 -14.477 14.690 1.00 85.12 643 ALA A O 1
ATOM 5018 N N . ALA A 1 644 ? -45.221 -12.861 15.885 1.00 79.25 644 ALA A N 1
ATOM 5019 C CA . ALA A 1 644 ? -44.032 -12.013 15.921 1.00 79.25 644 ALA A CA 1
ATOM 5020 C C . ALA A 1 644 ? -42.903 -12.676 16.735 1.00 79.25 644 ALA A C 1
ATOM 5022 O O . ALA A 1 644 ? -43.151 -13.204 17.822 1.00 79.25 644 ALA A O 1
ATOM 5023 N N . GLY A 1 645 ? -41.671 -12.634 16.231 1.00 76.38 645 GLY A N 1
ATOM 5024 C CA . GLY A 1 645 ? -40.524 -13.313 16.836 1.00 76.38 645 GLY A CA 1
ATOM 5025 C C . GLY A 1 645 ? -39.442 -13.672 15.822 1.00 76.38 645 GLY A C 1
ATOM 5026 O O . GLY A 1 645 ? -39.652 -13.566 14.618 1.00 76.38 645 GLY A O 1
ATOM 5027 N N . THR A 1 646 ? -38.289 -14.094 16.329 1.00 82.31 646 THR A N 1
ATOM 5028 C CA . THR A 1 646 ? -37.175 -14.610 15.526 1.00 82.31 646 THR A CA 1
ATOM 5029 C C . THR A 1 646 ? -37.372 -16.100 15.267 1.00 82.31 646 THR A C 1
ATOM 5031 O O . THR A 1 646 ? -37.753 -16.843 16.181 1.00 82.31 646 THR A O 1
ATOM 5034 N N . TYR A 1 647 ? -37.116 -16.527 14.033 1.00 84.81 647 TYR A N 1
ATOM 5035 C CA . TYR A 1 647 ? -37.224 -17.912 13.598 1.00 84.81 647 TYR A CA 1
ATOM 5036 C C . TYR A 1 647 ? -35.988 -18.329 12.808 1.00 84.81 647 TYR A C 1
ATOM 5038 O O . TYR A 1 647 ? -35.498 -17.581 11.967 1.00 84.81 647 TYR A O 1
ATOM 5046 N N . THR A 1 648 ? -35.549 -19.565 13.012 1.00 88.31 648 THR A N 1
ATOM 5047 C CA . THR A 1 648 ? -34.551 -20.214 12.162 1.00 88.31 648 THR A CA 1
ATOM 5048 C C . THR A 1 648 ? -35.273 -21.123 11.171 1.00 88.31 648 THR A C 1
ATOM 5050 O O . THR A 1 648 ? -35.900 -22.109 11.572 1.00 88.31 648 THR A O 1
ATOM 5053 N N . VAL A 1 649 ? -35.203 -20.801 9.881 1.00 87.75 649 VAL A N 1
ATOM 5054 C CA . VAL A 1 649 ? -35.629 -21.690 8.789 1.00 87.75 649 VAL A CA 1
ATOM 5055 C C . VAL A 1 649 ? -34.432 -22.554 8.414 1.00 87.75 649 VAL A C 1
ATOM 5057 O O . VAL A 1 649 ? -33.352 -22.014 8.212 1.00 87.75 649 VAL A O 1
ATOM 5060 N N . ALA A 1 650 ? -34.581 -23.874 8.338 1.00 88.88 650 ALA A N 1
ATOM 5061 C CA . ALA A 1 650 ? -33.466 -24.783 8.078 1.00 88.88 650 ALA A CA 1
ATOM 5062 C C . ALA A 1 650 ? -33.871 -25.986 7.222 1.00 88.88 650 ALA A C 1
ATOM 5064 O O . ALA A 1 650 ? -35.033 -26.391 7.227 1.00 88.88 650 ALA A O 1
ATOM 5065 N N . LEU A 1 651 ? -32.917 -26.605 6.527 1.00 87.50 651 LEU A N 1
ATOM 5066 C CA . LEU A 1 651 ? -33.150 -27.868 5.820 1.00 87.50 651 LEU A CA 1
ATOM 5067 C C . LEU A 1 651 ? -32.933 -29.065 6.759 1.00 87.50 651 LEU A C 1
ATOM 5069 O O . LEU A 1 651 ? -31.886 -29.219 7.389 1.00 87.50 651 LEU A O 1
ATOM 5073 N N . ASP A 1 652 ? -33.940 -29.932 6.866 1.00 82.44 652 ASP A N 1
ATOM 5074 C CA . ASP A 1 652 ? -33.888 -31.136 7.695 1.00 82.44 652 ASP A CA 1
ATOM 5075 C C . ASP A 1 652 ? -33.005 -32.204 7.023 1.00 82.44 652 ASP A C 1
ATOM 5077 O O . ASP A 1 652 ? -33.383 -32.767 5.997 1.00 82.44 652 ASP A O 1
ATOM 5081 N N . GLY A 1 653 ? -31.883 -32.562 7.656 1.00 72.75 653 GLY A N 1
ATOM 5082 C CA . GLY A 1 653 ? -31.040 -33.690 7.229 1.00 72.75 653 GLY A CA 1
ATOM 5083 C C . GLY A 1 653 ? -29.965 -33.352 6.193 1.00 72.75 653 GLY A C 1
ATOM 5084 O O . GLY A 1 653 ? -29.492 -34.257 5.511 1.00 72.75 653 GLY A O 1
ATOM 5085 N N . VAL A 1 654 ? -29.585 -32.076 6.083 1.00 70.12 654 VAL A N 1
ATOM 5086 C CA . VAL A 1 654 ? -28.455 -31.605 5.268 1.00 70.12 654 VAL A CA 1
ATOM 5087 C C . VAL A 1 654 ? -27.255 -31.325 6.178 1.00 70.12 654 VAL A C 1
ATOM 5089 O O . VAL A 1 654 ? -27.417 -30.720 7.239 1.00 70.12 654 VAL A O 1
ATOM 5092 N N . GLU A 1 655 ? -26.064 -31.763 5.769 1.00 58.81 655 GLU A N 1
ATOM 5093 C CA . GLU A 1 655 ? -24.788 -31.468 6.432 1.00 58.81 655 GLU A CA 1
ATOM 5094 C C . GLU A 1 655 ? -23.807 -30.866 5.401 1.00 58.81 655 GLU A C 1
ATOM 5096 O O . GLU A 1 655 ? -23.591 -31.496 4.364 1.00 58.81 655 GLU A O 1
ATOM 5101 N N . PRO A 1 656 ? -23.209 -29.680 5.648 1.00 58.84 656 PRO A N 1
ATOM 5102 C CA . PRO A 1 656 ? -23.421 -28.805 6.807 1.00 58.84 656 PRO A CA 1
ATOM 5103 C C . PRO A 1 656 ? -24.862 -28.251 6.884 1.00 58.84 656 PRO A C 1
ATOM 5105 O O . PRO A 1 656 ? -25.561 -28.205 5.872 1.00 58.84 656 PRO A O 1
ATOM 5108 N N . PRO A 1 657 ? -25.340 -27.867 8.083 1.00 69.12 657 PRO A N 1
ATOM 5109 C CA . PRO A 1 657 ? -26.725 -27.451 8.277 1.00 69.12 657 PRO A CA 1
ATOM 5110 C C . PRO A 1 657 ? -27.018 -26.123 7.570 1.00 69.12 657 PRO A C 1
ATOM 5112 O O . PRO A 1 657 ? -26.529 -25.072 7.979 1.00 69.12 657 PRO A O 1
ATOM 5115 N N . VAL A 1 658 ? -27.873 -26.170 6.549 1.00 78.12 658 VAL A N 1
ATOM 5116 C CA . VAL A 1 658 ? -28.414 -24.974 5.890 1.00 78.12 658 VAL A CA 1
ATOM 5117 C C . VAL A 1 658 ? -29.478 -24.366 6.780 1.00 78.12 658 VAL A C 1
ATOM 5119 O O . VAL A 1 658 ? -30.497 -25.010 7.045 1.00 78.12 658 VAL A O 1
ATOM 5122 N N . ALA A 1 659 ? -29.249 -23.136 7.230 1.00 80.44 659 ALA A N 1
ATOM 5123 C CA . ALA A 1 659 ? -30.193 -22.394 8.042 1.00 80.44 659 ALA A CA 1
ATOM 5124 C C . ALA A 1 659 ? -30.075 -20.883 7.808 1.00 80.44 659 ALA A C 1
ATOM 5126 O O . ALA A 1 659 ? -28.969 -20.354 7.742 1.00 80.44 659 ALA A O 1
ATOM 5127 N N . GLN A 1 660 ? -31.216 -20.198 7.759 1.00 77.31 660 GLN A N 1
ATOM 5128 C CA . GLN A 1 660 ? -31.315 -18.742 7.749 1.00 77.31 660 GLN A CA 1
ATOM 5129 C C . GLN A 1 660 ? -32.155 -18.286 8.945 1.00 77.31 660 GLN A C 1
ATOM 5131 O O . GLN A 1 660 ? -33.219 -18.847 9.227 1.00 77.31 660 GLN A O 1
ATOM 5136 N N . GLU A 1 661 ? -31.677 -17.272 9.662 1.00 80.88 661 GLU A N 1
ATOM 5137 C CA . GLU A 1 661 ? -32.450 -16.603 10.706 1.00 80.88 661 GLU A CA 1
ATOM 5138 C C . GLU A 1 661 ? -33.240 -15.439 10.101 1.00 80.88 661 GLU A C 1
ATOM 5140 O O . GLU A 1 661 ? -32.698 -14.651 9.329 1.00 80.88 661 GLU A O 1
ATOM 5145 N N . VAL A 1 662 ? -34.526 -15.343 10.443 1.00 79.94 662 VAL A N 1
ATOM 5146 C CA . VAL A 1 662 ? -35.422 -14.264 10.011 1.00 79.94 662 VAL A CA 1
ATOM 5147 C C . VAL A 1 662 ? -36.276 -13.776 11.175 1.00 79.94 662 VAL A C 1
ATOM 5149 O O . VAL A 1 662 ? -36.774 -14.566 11.984 1.00 79.94 662 VAL A O 1
ATOM 5152 N N . ALA A 1 663 ? -36.490 -12.465 11.254 1.00 82.00 663 ALA A N 1
ATOM 5153 C CA . ALA A 1 663 ? -37.363 -11.860 12.249 1.00 82.00 663 ALA A CA 1
ATOM 5154 C C . ALA A 1 663 ? -38.730 -11.507 11.639 1.00 82.00 663 ALA A C 1
ATOM 5156 O O . ALA A 1 663 ? -38.840 -10.818 10.626 1.00 82.00 663 ALA A O 1
ATOM 5157 N N . LEU A 1 664 ? -39.802 -11.987 12.273 1.00 82.19 664 LEU A N 1
ATOM 5158 C CA . LEU A 1 664 ? -41.179 -11.707 11.879 1.00 82.19 664 LEU A CA 1
ATOM 5159 C C . LEU A 1 664 ? -41.833 -10.689 12.803 1.00 82.19 664 LEU A C 1
ATOM 5161 O O . LEU A 1 664 ? -41.708 -10.723 14.030 1.00 82.19 664 LEU A O 1
ATOM 5165 N N . ASP A 1 665 ? -42.642 -9.843 12.183 1.00 75.88 665 ASP A N 1
ATOM 5166 C CA . ASP A 1 665 ? -43.480 -8.837 12.819 1.00 75.88 665 ASP A CA 1
ATOM 5167 C C . ASP A 1 665 ? -44.885 -9.411 13.160 1.00 75.88 665 ASP A C 1
ATOM 5169 O O . ASP A 1 665 ? -45.716 -8.764 13.799 1.00 75.88 665 ASP A O 1
ATOM 5173 N N . GLY A 1 666 ? -45.164 -10.661 12.776 1.00 79.81 666 GLY A N 1
ATOM 5174 C CA . GLY A 1 666 ? -46.437 -11.352 13.027 1.00 79.81 666 GLY A CA 1
ATOM 5175 C C . GLY A 1 666 ? -47.549 -11.042 12.014 1.00 79.81 666 GLY A C 1
ATOM 5176 O O . GLY A 1 666 ? -48.620 -11.648 12.096 1.00 79.81 666 GLY A O 1
ATOM 5177 N N . LYS A 1 667 ? -47.291 -10.151 11.046 1.00 80.81 667 LYS A N 1
ATOM 5178 C CA . LYS A 1 667 ? -48.166 -9.796 9.915 1.00 80.81 667 LYS A CA 1
ATOM 5179 C C . LYS A 1 667 ? -47.440 -9.810 8.557 1.00 80.81 667 LYS A C 1
ATOM 5181 O O . LYS A 1 667 ? -48.118 -9.880 7.535 1.00 80.81 667 LYS A O 1
ATOM 5186 N N . ASN A 1 668 ? -46.111 -9.700 8.530 1.00 77.38 668 ASN A N 1
ATOM 5187 C CA . ASN A 1 668 ? -45.295 -9.625 7.318 1.00 77.38 668 ASN A CA 1
ATOM 5188 C C . ASN A 1 668 ? -45.137 -10.968 6.586 1.00 77.38 668 ASN A C 1
ATOM 5190 O O . ASN A 1 668 ? -45.285 -12.043 7.164 1.00 77.38 668 ASN A O 1
ATOM 5194 N N . GLU A 1 669 ? -44.825 -10.886 5.295 1.00 86.94 669 GLU A N 1
ATOM 5195 C CA . GLU A 1 669 ? -44.448 -12.023 4.457 1.00 86.94 669 GLU A CA 1
ATOM 5196 C C . GLU A 1 669 ? -42.996 -11.830 4.026 1.00 86.94 669 GLU A C 1
ATOM 5198 O O . GLU A 1 669 ? -42.678 -10.795 3.446 1.00 86.94 669 GLU A O 1
ATOM 5203 N N . ILE A 1 670 ? -42.132 -12.793 4.351 1.00 78.69 670 ILE A N 1
ATOM 5204 C CA . ILE A 1 670 ? -40.702 -12.788 4.005 1.00 78.69 670 ILE A CA 1
ATOM 5205 C C . ILE A 1 670 ? -40.434 -13.904 2.996 1.00 78.69 670 ILE A C 1
ATOM 5207 O O . ILE A 1 670 ? -40.993 -14.994 3.144 1.00 78.69 670 ILE A O 1
ATOM 5211 N N . SER A 1 671 ? -39.566 -13.638 2.015 1.00 81.38 671 SER A N 1
ATOM 5212 C CA . SER A 1 671 ? -38.980 -14.664 1.145 1.00 81.38 671 SER A CA 1
ATOM 5213 C C . SER A 1 671 ? -37.638 -15.145 1.700 1.00 81.38 671 SER A C 1
ATOM 5215 O O . SER A 1 671 ? -36.814 -14.328 2.102 1.00 81.38 671 SER A O 1
ATOM 5217 N N . VAL A 1 672 ? -37.431 -16.461 1.728 1.00 76.94 672 VAL A N 1
ATOM 5218 C CA . VAL A 1 672 ? -36.229 -17.125 2.256 1.00 76.94 672 VAL A CA 1
ATOM 5219 C C . VAL A 1 672 ? -35.704 -18.125 1.235 1.00 76.94 672 VAL A C 1
ATOM 5221 O O . VAL A 1 672 ? -36.384 -19.111 0.944 1.00 76.94 672 VAL A O 1
ATOM 5224 N N . ASP A 1 673 ? -34.488 -17.911 0.744 1.00 79.06 673 ASP A N 1
ATOM 5225 C CA . ASP A 1 673 ? -33.847 -18.823 -0.200 1.00 79.06 673 ASP A CA 1
ATOM 5226 C C . ASP A 1 673 ? -32.791 -19.665 0.522 1.00 79.06 673 ASP A C 1
ATOM 5228 O O . ASP A 1 673 ? -31.812 -19.161 1.067 1.00 79.06 673 ASP A O 1
ATOM 5232 N N . LEU A 1 674 ? -33.024 -20.978 0.572 1.00 72.88 674 LEU A N 1
ATOM 5233 C CA . LEU A 1 674 ? -32.145 -21.942 1.233 1.00 72.88 674 LEU A CA 1
ATOM 5234 C C . LEU A 1 674 ? -31.304 -22.649 0.172 1.00 72.88 674 LEU A C 1
ATOM 5236 O O . LEU A 1 674 ? -31.798 -23.538 -0.524 1.00 72.88 674 LEU A O 1
ATOM 5240 N N . VAL A 1 675 ? -30.041 -22.256 0.045 1.00 76.38 675 VAL A N 1
ATOM 5241 C CA . VAL A 1 675 ? -29.100 -22.861 -0.904 1.00 76.38 675 VAL A CA 1
ATOM 5242 C C . VAL A 1 675 ? -28.558 -24.173 -0.328 1.00 76.38 675 VAL A C 1
ATOM 5244 O O . VAL A 1 675 ? -28.068 -24.213 0.801 1.00 76.38 675 VAL A O 1
ATOM 5247 N N . LEU A 1 676 ? -28.674 -25.271 -1.078 1.00 63.66 676 LEU A N 1
ATOM 5248 C CA . LEU A 1 676 ? -28.048 -26.544 -0.714 1.00 63.66 676 LEU A CA 1
ATOM 5249 C C . LEU A 1 676 ? -26.528 -26.482 -0.968 1.00 63.66 676 LEU A C 1
ATOM 5251 O O . LEU A 1 676 ? -26.139 -26.259 -2.111 1.00 63.66 676 LEU A O 1
ATOM 5255 N N . PRO A 1 677 ? -25.665 -26.730 0.036 1.00 50.59 677 PRO A N 1
ATOM 5256 C CA . PRO A 1 677 ? -24.222 -26.726 -0.145 1.00 50.59 677 PRO A CA 1
ATOM 5257 C C . PRO A 1 677 ? -23.796 -27.905 -1.017 1.00 50.59 677 PRO A C 1
ATOM 5259 O O . PRO A 1 677 ? -24.209 -29.049 -0.784 1.00 50.59 677 PRO A O 1
ATOM 5262 N N . ALA A 1 678 ? -22.905 -27.646 -1.973 1.00 48.34 678 ALA A N 1
ATOM 5263 C CA . ALA A 1 678 ? -22.171 -28.710 -2.638 1.00 48.34 678 ALA A CA 1
ATOM 5264 C C . ALA A 1 678 ? -21.337 -29.502 -1.600 1.00 48.34 678 ALA A C 1
ATOM 5266 O O . ALA A 1 678 ? -20.798 -28.916 -0.653 1.00 48.34 678 ALA A O 1
ATOM 5267 N N . PRO A 1 679 ? -21.241 -30.841 -1.718 1.00 33.44 679 PRO A N 1
ATOM 5268 C CA . PRO A 1 679 ? -20.635 -31.672 -0.680 1.00 33.44 679 PRO A CA 1
ATOM 5269 C C . PRO A 1 679 ? -19.133 -31.363 -0.478 1.00 33.44 679 PRO A C 1
ATOM 5271 O O . PRO A 1 679 ? -18.422 -31.170 -1.467 1.00 33.44 679 PRO A O 1
ATOM 5274 N N . PRO A 1 680 ? -18.609 -31.334 0.768 1.00 32.00 680 PRO A N 1
ATOM 5275 C CA . PRO A 1 680 ? -17.364 -30.617 1.061 1.00 32.00 680 PRO A CA 1
ATOM 5276 C C . PRO A 1 680 ? -16.093 -31.477 0.977 1.00 32.00 680 PRO A C 1
ATOM 5278 O O . PRO A 1 680 ? -16.115 -32.681 1.238 1.00 32.00 680 PRO A O 1
ATOM 5281 N N . ALA A 1 681 ? -14.952 -30.814 0.757 1.00 27.77 681 ALA A N 1
ATOM 5282 C CA . ALA A 1 681 ? -13.616 -31.305 1.109 1.00 27.77 681 ALA A CA 1
ATOM 5283 C C . ALA A 1 681 ? -12.989 -30.396 2.194 1.00 27.77 681 ALA A C 1
ATOM 5285 O O . ALA A 1 681 ? -13.213 -29.187 2.202 1.00 27.77 681 ALA A O 1
ATOM 5286 N N . GLU A 1 682 ? -12.260 -30.984 3.149 1.00 25.53 682 GLU A N 1
ATOM 5287 C CA . GLU A 1 682 ? -11.941 -30.361 4.450 1.00 25.53 682 GLU A CA 1
ATOM 5288 C C . GLU A 1 682 ? -10.816 -29.298 4.428 1.00 25.53 682 GLU A C 1
ATOM 5290 O O . GLU A 1 682 ? -9.929 -29.305 3.575 1.00 25.53 682 GLU A O 1
ATOM 5295 N N . ALA A 1 683 ? -10.829 -28.390 5.418 1.00 28.62 683 ALA A N 1
ATOM 5296 C CA . ALA A 1 683 ? -10.020 -27.162 5.453 1.00 28.62 683 ALA A CA 1
ATOM 5297 C C . ALA A 1 683 ? -9.251 -26.932 6.772 1.00 28.62 683 ALA A C 1
ATOM 5299 O O . ALA A 1 683 ? -9.595 -27.529 7.795 1.00 28.62 683 ALA A O 1
ATOM 5300 N N . GLN A 1 684 ? -8.274 -25.995 6.749 1.00 32.41 684 GLN A N 1
ATOM 5301 C CA . GLN A 1 684 ? -7.957 -25.032 7.833 1.00 32.41 684 GLN A CA 1
ATOM 5302 C C . GLN A 1 684 ? -6.907 -23.948 7.412 1.00 32.41 684 GLN A C 1
ATOM 5304 O O . GLN A 1 684 ? -6.951 -23.431 6.293 1.00 32.41 684 GLN A O 1
ATOM 5309 N N . THR A 1 685 ? -6.072 -23.461 8.338 1.00 33.88 685 THR A N 1
ATOM 5310 C CA . THR A 1 685 ? -5.995 -22.028 8.723 1.00 33.88 685 THR A CA 1
ATOM 5311 C C . THR A 1 685 ? -4.760 -21.707 9.598 1.00 33.88 685 THR A C 1
ATOM 5313 O O . THR A 1 685 ? -4.263 -22.638 10.224 1.00 33.88 685 THR A O 1
ATOM 5316 N N . GLU A 1 686 ? -4.270 -20.483 9.874 1.00 33.56 686 GLU A N 1
ATOM 5317 C CA . GLU A 1 686 ? -4.347 -19.077 9.362 1.00 33.56 686 GLU A CA 1
ATOM 5318 C C . GLU A 1 686 ? -3.259 -18.254 10.164 1.00 33.56 686 GLU A C 1
ATOM 5320 O O . GLU A 1 686 ? -2.394 -18.944 10.724 1.00 33.56 686 GLU A O 1
ATOM 5325 N N . PRO A 1 687 ? -3.185 -16.893 10.328 1.00 43.81 687 PRO A N 1
ATOM 5326 C CA . PRO A 1 687 ? -4.033 -15.770 9.863 1.00 43.81 687 PRO A CA 1
ATOM 5327 C C . PRO A 1 687 ? -3.351 -14.486 9.311 1.00 43.81 687 PRO A C 1
ATOM 5329 O O . PRO A 1 687 ? -2.254 -14.113 9.730 1.00 43.81 687 PRO A O 1
ATOM 5332 N N . ALA A 1 688 ? -4.122 -13.691 8.551 1.00 29.12 688 ALA A N 1
ATOM 5333 C CA . ALA A 1 688 ? -4.241 -12.225 8.719 1.00 29.12 688 ALA A CA 1
ATOM 5334 C C . ALA A 1 688 ? -5.568 -11.692 8.117 1.00 29.12 688 ALA A C 1
ATOM 5336 O O . ALA A 1 688 ? -6.095 -12.258 7.167 1.00 29.12 688 ALA A O 1
ATOM 5337 N N . VAL A 1 689 ? -6.141 -10.625 8.690 1.00 39.00 689 VAL A N 1
ATOM 5338 C CA . VAL A 1 689 ? -7.519 -10.154 8.410 1.00 39.00 689 VAL A CA 1
ATOM 5339 C C . VAL A 1 689 ? -7.599 -9.247 7.173 1.00 39.00 689 VAL A C 1
ATOM 5341 O O . VAL A 1 689 ? -6.823 -8.300 7.084 1.00 39.00 689 VAL A O 1
ATOM 5344 N N . GLY A 1 690 ? -8.609 -9.431 6.306 1.00 39.78 690 GLY A N 1
ATOM 5345 C CA . GLY A 1 690 ? -9.099 -8.324 5.465 1.00 39.78 690 GLY A CA 1
ATOM 5346 C C . GLY A 1 690 ? -9.904 -8.653 4.202 1.00 39.78 690 GLY A C 1
ATOM 5347 O O . GLY A 1 690 ? -10.742 -7.841 3.824 1.00 39.78 690 GLY A O 1
ATOM 5348 N N . ALA A 1 691 ? -9.685 -9.800 3.553 1.00 45.16 691 ALA A N 1
ATOM 5349 C CA . ALA A 1 691 ? -10.333 -10.135 2.277 1.00 45.16 691 ALA A CA 1
ATOM 5350 C C . ALA A 1 691 ? -10.710 -11.622 2.197 1.00 45.16 691 ALA A C 1
ATOM 5352 O O . ALA A 1 691 ? -10.044 -12.457 2.813 1.00 45.16 691 ALA A O 1
ATOM 5353 N N . SER A 1 692 ? -11.758 -11.957 1.438 1.00 53.09 692 SER A N 1
ATOM 5354 C CA . SER A 1 692 ? -12.184 -13.349 1.264 1.00 53.09 692 SER A CA 1
ATOM 5355 C C . SER A 1 692 ? -11.188 -14.111 0.387 1.00 53.09 692 SER A C 1
ATOM 5357 O O . SER A 1 692 ? -10.738 -13.620 -0.651 1.00 53.09 692 SER A O 1
ATOM 5359 N N . ILE A 1 693 ? -10.836 -15.319 0.824 1.00 62.09 693 ILE A N 1
ATOM 5360 C CA . ILE A 1 693 ? -9.860 -16.202 0.181 1.00 62.09 693 ILE A CA 1
ATOM 5361 C C . ILE A 1 693 ? -10.511 -17.576 0.009 1.00 62.09 693 ILE A C 1
ATOM 5363 O O . ILE A 1 693 ? -10.926 -18.187 0.993 1.00 62.09 693 ILE A O 1
ATOM 5367 N N . VAL A 1 694 ? -10.547 -18.087 -1.222 1.00 62.59 694 VAL A N 1
ATOM 5368 C CA . VAL A 1 694 ? -11.011 -19.444 -1.551 1.00 62.59 694 VAL A CA 1
ATOM 5369 C C . VAL A 1 694 ? -9.812 -20.250 -2.040 1.00 62.59 694 VAL A C 1
ATOM 5371 O O . VAL A 1 694 ? -9.358 -20.096 -3.168 1.00 62.59 694 VAL A O 1
ATOM 5374 N N . ARG A 1 695 ? -9.266 -21.121 -1.192 1.00 70.56 695 ARG A N 1
ATOM 5375 C CA . ARG A 1 695 ? -8.144 -22.013 -1.535 1.00 70.56 695 ARG A CA 1
ATOM 5376 C C . ARG A 1 695 ? -8.510 -23.464 -1.270 1.00 70.56 695 ARG A C 1
ATOM 5378 O O . ARG A 1 695 ? -9.206 -23.745 -0.298 1.00 70.56 695 ARG A O 1
ATOM 5385 N N . GLY A 1 696 ? -7.993 -24.377 -2.082 1.00 66.88 696 GLY A N 1
ATOM 5386 C CA . GLY A 1 696 ? -8.275 -25.802 -1.948 1.00 66.88 696 GLY A CA 1
ATOM 5387 C C . GLY A 1 696 ? -7.242 -26.691 -2.631 1.00 66.88 696 GLY A C 1
ATOM 5388 O O . GLY A 1 696 ? -6.327 -26.221 -3.304 1.00 66.88 696 GLY A O 1
ATOM 5389 N N . LEU A 1 697 ? -7.396 -27.993 -2.411 1.00 67.06 697 LEU A N 1
ATOM 5390 C CA . LEU A 1 697 ? -6.618 -29.064 -3.028 1.00 67.06 697 LEU A CA 1
ATOM 5391 C C . LEU A 1 697 ? -7.531 -29.786 -4.030 1.00 67.06 697 LEU A C 1
ATOM 5393 O O . LEU A 1 697 ? -8.611 -30.235 -3.653 1.00 67.06 697 LEU A O 1
ATOM 5397 N N . ALA A 1 698 ? -7.092 -29.921 -5.277 1.00 70.81 698 ALA A N 1
ATOM 5398 C CA . ALA A 1 698 ? -7.734 -30.693 -6.336 1.00 70.81 698 ALA A CA 1
ATOM 5399 C C . ALA A 1 698 ? -6.783 -31.825 -6.788 1.00 70.81 698 ALA A C 1
ATOM 5401 O O . ALA A 1 698 ? -6.001 -31.625 -7.717 1.00 70.81 698 ALA A O 1
ATOM 5402 N N . PRO A 1 699 ? -6.802 -33.001 -6.125 1.00 57.09 699 PRO A N 1
ATOM 5403 C CA . PRO A 1 699 ? -5.844 -34.083 -6.369 1.00 57.09 699 PRO A CA 1
ATOM 5404 C C . PRO A 1 699 ? -5.815 -34.581 -7.820 1.00 57.09 699 PRO A C 1
ATOM 5406 O O . PRO A 1 699 ? -6.857 -34.690 -8.469 1.00 57.09 699 PRO A O 1
ATOM 5409 N N . GLU A 1 700 ? -4.623 -34.928 -8.308 1.00 68.12 700 GLU A N 1
ATOM 5410 C CA . GLU A 1 700 ? -4.340 -35.318 -9.700 1.00 68.12 700 GLU A CA 1
ATOM 5411 C C . GLU A 1 700 ? -4.725 -34.256 -10.758 1.00 68.12 700 GLU A C 1
ATOM 5413 O O . GLU A 1 700 ? -4.778 -34.558 -11.961 1.00 68.12 700 GLU A O 1
ATOM 5418 N N . ALA A 1 701 ? -4.987 -33.013 -10.340 1.00 63.75 701 ALA A N 1
ATOM 5419 C CA . ALA A 1 701 ? -5.358 -31.898 -11.207 1.00 63.75 701 ALA A CA 1
ATOM 5420 C C . ALA A 1 701 ? -4.224 -30.889 -11.446 1.00 63.75 701 ALA A C 1
ATOM 5422 O O . ALA A 1 701 ? -4.463 -29.904 -12.137 1.00 63.75 701 ALA A O 1
ATOM 5423 N N . ALA A 1 702 ? -3.003 -31.128 -10.959 1.00 72.12 702 ALA A N 1
ATOM 5424 C CA . ALA A 1 702 ? -1.818 -30.319 -11.247 1.00 72.12 702 ALA A CA 1
ATOM 5425 C C . ALA A 1 702 ? -1.700 -29.962 -12.744 1.00 72.12 702 ALA A C 1
ATOM 5427 O O . ALA A 1 702 ? -1.642 -30.836 -13.616 1.00 72.12 702 ALA A O 1
ATOM 5428 N N . GLY A 1 703 ? -1.679 -28.661 -13.044 1.00 58.69 703 GLY A N 1
ATOM 5429 C CA . GLY A 1 703 ? -1.668 -28.117 -14.406 1.00 58.69 703 GLY A CA 1
ATOM 5430 C C . GLY A 1 703 ? -3.034 -28.019 -15.106 1.00 58.69 703 GLY A C 1
ATOM 5431 O O . GLY A 1 703 ? -3.064 -27.653 -16.280 1.00 58.69 703 GLY A O 1
ATOM 5432 N N . ARG A 1 704 ? -4.152 -28.322 -14.433 1.00 73.75 704 ARG A N 1
ATOM 5433 C CA . ARG A 1 704 ? -5.530 -28.131 -14.936 1.00 73.75 704 ARG A CA 1
ATOM 5434 C C . ARG A 1 704 ? -6.140 -26.826 -14.409 1.00 73.75 704 ARG A C 1
ATOM 5436 O O . ARG A 1 704 ? -5.677 -26.275 -13.411 1.00 73.75 704 ARG A O 1
ATOM 5443 N N . LEU A 1 705 ? -7.177 -26.317 -15.076 1.00 64.12 705 LEU A N 1
ATOM 5444 C CA . LEU A 1 705 ? -7.781 -25.018 -14.758 1.00 64.12 705 LEU A CA 1
ATOM 5445 C C . LEU A 1 705 ? -8.851 -25.107 -13.656 1.00 64.12 705 LEU A C 1
ATOM 5447 O O . LEU A 1 705 ? -9.879 -25.750 -13.852 1.00 64.12 705 LEU A O 1
ATOM 5451 N N . ALA A 1 706 ? -8.648 -24.413 -12.536 1.00 67.50 706 ALA A N 1
ATOM 5452 C CA . ALA A 1 706 ? -9.690 -24.092 -11.561 1.00 67.50 706 ALA A CA 1
ATOM 5453 C C . ALA A 1 706 ? -10.365 -22.752 -11.926 1.00 67.50 706 ALA A C 1
ATOM 5455 O O . ALA A 1 706 ? -9.705 -21.837 -12.416 1.00 67.50 706 ALA A O 1
ATOM 5456 N N . ARG A 1 707 ? -11.675 -22.628 -11.703 1.00 74.19 707 ARG A N 1
ATOM 5457 C CA . ARG A 1 707 ? -12.532 -21.540 -12.198 1.00 74.19 707 ARG A CA 1
ATOM 5458 C C . ARG A 1 707 ? -13.676 -21.268 -11.224 1.00 74.19 707 ARG A C 1
ATOM 5460 O O . ARG A 1 707 ? -14.594 -22.067 -11.135 1.00 74.19 707 ARG A O 1
ATOM 5467 N N . LEU A 1 708 ? -13.621 -20.149 -10.528 1.00 64.38 708 LEU A N 1
ATOM 5468 C CA . LEU A 1 708 ? -14.619 -19.650 -9.595 1.00 64.38 708 LEU A CA 1
ATOM 5469 C C . LEU A 1 708 ? -15.630 -18.731 -10.319 1.00 64.38 708 LEU A C 1
ATOM 5471 O O . LEU A 1 708 ? -15.207 -17.931 -11.151 1.00 64.38 708 LEU A O 1
ATOM 5475 N N . VAL A 1 709 ? -16.930 -18.813 -10.028 1.00 63.66 709 VAL A N 1
ATOM 5476 C CA . VAL A 1 709 ? -18.003 -18.040 -10.687 1.00 63.66 709 VAL A CA 1
ATOM 5477 C C . VAL A 1 709 ? -18.996 -17.518 -9.648 1.00 63.66 709 VAL A C 1
ATOM 5479 O O . VAL A 1 709 ? -19.557 -18.318 -8.912 1.00 63.66 709 VAL A O 1
ATOM 5482 N N . ASP A 1 710 ? -19.232 -16.209 -9.567 1.00 67.44 710 ASP A N 1
ATOM 5483 C CA . ASP A 1 710 ? -20.180 -15.653 -8.586 1.00 67.44 710 ASP A CA 1
ATOM 5484 C C . ASP A 1 710 ? -21.663 -15.753 -9.006 1.00 67.44 710 ASP A C 1
ATOM 5486 O O . ASP A 1 710 ? -22.000 -16.103 -10.141 1.00 67.44 710 ASP A O 1
ATOM 5490 N N . ALA A 1 711 ? -22.561 -15.402 -8.081 1.00 49.81 711 ALA A N 1
ATOM 5491 C CA . ALA A 1 711 ? -24.014 -15.451 -8.270 1.00 49.81 711 ALA A CA 1
ATOM 5492 C C . ALA A 1 711 ? -24.573 -14.574 -9.421 1.00 49.81 711 ALA A C 1
ATOM 5494 O O . ALA A 1 711 ? -25.715 -14.782 -9.833 1.00 49.81 711 ALA A O 1
ATOM 5495 N N . VAL A 1 712 ? -23.801 -13.621 -9.967 1.00 45.94 712 VAL A N 1
ATOM 5496 C CA . VAL A 1 712 ? -24.164 -12.817 -11.159 1.00 45.94 712 VAL A CA 1
ATOM 5497 C C . VAL A 1 712 ? -23.336 -13.188 -12.404 1.00 45.94 712 VAL A C 1
ATOM 5499 O O . VAL A 1 712 ? -23.402 -12.524 -13.445 1.00 45.94 712 VAL A O 1
ATOM 5502 N N . GLY A 1 713 ? -22.603 -14.303 -12.342 1.00 53.03 713 GLY A N 1
ATOM 5503 C CA . GLY A 1 713 ? -21.876 -14.896 -13.462 1.00 53.03 713 GLY A CA 1
ATOM 5504 C C . GLY A 1 713 ? -20.486 -14.305 -13.713 1.00 53.03 713 GLY A C 1
ATOM 5505 O O . GLY A 1 713 ? -19.985 -14.413 -14.836 1.00 53.03 713 GLY A O 1
ATOM 5506 N N . ASN A 1 714 ? -19.866 -13.674 -12.713 1.00 59.44 714 ASN A N 1
ATOM 5507 C CA . ASN A 1 714 ? -18.503 -13.150 -12.820 1.00 59.44 714 ASN A CA 1
ATOM 5508 C C . ASN A 1 714 ? -17.485 -14.277 -12.609 1.00 59.44 714 ASN A C 1
ATOM 5510 O O . ASN A 1 714 ? -17.527 -14.956 -11.588 1.00 59.44 714 ASN A O 1
ATOM 5514 N N . GLU A 1 715 ? -16.570 -14.481 -13.561 1.00 73.38 715 GLU A N 1
ATOM 5515 C CA . GLU A 1 715 ? -15.667 -15.645 -13.606 1.00 73.38 715 GLU A CA 1
ATOM 5516 C C . GLU A 1 715 ? -14.202 -15.275 -13.292 1.00 73.38 715 GLU A C 1
ATOM 5518 O O . GLU A 1 715 ? -13.623 -14.395 -13.934 1.00 73.38 715 GLU A O 1
ATOM 5523 N N . TYR A 1 716 ? -13.581 -16.021 -12.372 1.00 69.81 716 TYR A N 1
ATOM 5524 C CA . TYR A 1 716 ? -12.181 -15.929 -11.941 1.00 69.81 716 TYR A CA 1
ATOM 5525 C C . TYR A 1 716 ? -11.504 -17.291 -12.163 1.00 69.81 716 TYR A C 1
ATOM 5527 O O . TYR A 1 716 ? -11.987 -18.291 -11.652 1.00 69.81 716 TYR A O 1
ATOM 5535 N N . SER A 1 717 ? -10.376 -17.387 -12.874 1.00 74.19 717 SER A N 1
ATOM 5536 C CA . SER A 1 717 ? -9.694 -18.681 -13.115 1.00 74.19 717 SER A CA 1
ATOM 5537 C C . SER A 1 717 ? -8.221 -18.676 -12.694 1.00 74.19 717 SER A C 1
ATOM 5539 O O . SER A 1 717 ? -7.545 -17.677 -12.911 1.00 74.19 717 SER A O 1
ATOM 5541 N N . ARG A 1 718 ? -7.727 -19.800 -12.149 1.00 62.97 718 ARG A N 1
ATOM 5542 C CA . ARG A 1 718 ? -6.312 -20.060 -11.802 1.00 62.97 718 ARG A CA 1
ATOM 5543 C C . ARG A 1 718 ? -5.953 -21.523 -12.096 1.00 62.97 718 ARG A C 1
ATOM 5545 O O . ARG A 1 718 ? -6.777 -22.414 -11.918 1.00 62.97 718 ARG A O 1
ATOM 5552 N N . LEU A 1 719 ? -4.726 -21.805 -12.533 1.00 73.00 719 LEU A N 1
ATOM 5553 C CA . LEU A 1 719 ? -4.242 -23.188 -12.670 1.00 73.00 719 LEU A CA 1
ATOM 5554 C C . LEU A 1 719 ? -3.965 -23.823 -11.299 1.00 73.00 719 LEU A C 1
ATOM 5556 O O . LEU A 1 719 ? -3.442 -23.170 -10.397 1.00 73.00 719 LEU A O 1
ATOM 5560 N N . VAL A 1 720 ? -4.268 -25.113 -11.169 1.00 71.94 720 VAL A N 1
ATOM 5561 C CA . VAL A 1 720 ? -3.866 -25.940 -10.025 1.00 71.94 720 VAL A CA 1
ATOM 5562 C C . VAL A 1 720 ? -2.347 -26.181 -10.084 1.00 71.94 720 VAL A C 1
ATOM 5564 O O . VAL A 1 720 ? -1.815 -26.525 -11.142 1.00 71.94 720 VAL A O 1
ATOM 5567 N N . ASP A 1 721 ? -1.645 -25.987 -8.966 1.00 62.25 721 ASP A N 1
ATOM 5568 C CA . ASP A 1 721 ? -0.181 -26.020 -8.874 1.00 62.25 721 ASP A CA 1
ATOM 5569 C C . ASP A 1 721 ? 0.431 -27.434 -8.942 1.00 62.25 721 ASP A C 1
ATOM 5571 O O . ASP A 1 721 ? -0.261 -28.449 -9.018 1.00 62.25 721 ASP A O 1
ATOM 5575 N N . ASP A 1 722 ? 1.766 -27.507 -8.915 1.00 65.62 722 ASP A N 1
ATOM 5576 C CA . ASP A 1 722 ? 2.548 -28.749 -8.991 1.00 65.62 722 ASP A CA 1
ATOM 5577 C C . ASP A 1 722 ? 2.419 -29.664 -7.755 1.00 65.62 722 ASP A C 1
ATOM 5579 O O . ASP A 1 722 ? 3.061 -30.716 -7.690 1.00 65.62 722 ASP A O 1
ATOM 5583 N N . ARG A 1 723 ? 1.583 -29.284 -6.781 1.00 70.06 723 ARG A N 1
ATOM 5584 C CA . ARG A 1 723 ? 1.217 -30.067 -5.594 1.00 70.06 723 ARG A CA 1
ATOM 5585 C C . ARG A 1 723 ? -0.287 -30.315 -5.486 1.00 70.06 723 ARG A C 1
ATOM 5587 O O . ARG A 1 723 ? -0.725 -30.741 -4.422 1.00 70.06 723 ARG A O 1
ATOM 5594 N N . ASP A 1 724 ? -1.040 -30.078 -6.561 1.00 68.25 724 ASP A N 1
ATOM 5595 C CA . ASP A 1 724 ? -2.501 -30.173 -6.637 1.00 68.25 724 ASP A CA 1
ATOM 5596 C C . ASP A 1 724 ? -3.281 -29.039 -5.916 1.00 68.25 724 ASP A C 1
ATOM 5598 O O . ASP A 1 724 ? -4.477 -29.182 -5.675 1.00 68.25 724 ASP A O 1
ATOM 5602 N N . HIS A 1 725 ? -2.682 -27.886 -5.581 1.00 74.38 725 HIS A N 1
ATOM 5603 C CA . HIS A 1 725 ? -3.389 -26.777 -4.905 1.00 74.38 725 HIS A CA 1
ATOM 5604 C C . HIS A 1 725 ? -3.851 -25.658 -5.855 1.00 74.38 725 HIS A C 1
ATOM 5606 O O . HIS A 1 725 ? -3.113 -25.224 -6.733 1.00 74.38 725 HIS A O 1
ATOM 5612 N N . PHE A 1 726 ? -5.036 -25.093 -5.616 1.00 72.00 726 PHE A N 1
ATOM 5613 C CA . PHE A 1 726 ? -5.482 -23.819 -6.197 1.00 72.00 726 PHE A CA 1
ATOM 5614 C C . PHE A 1 726 ? -5.794 -22.799 -5.090 1.00 72.00 726 PHE A C 1
ATOM 5616 O O . PHE A 1 726 ? -6.052 -23.143 -3.934 1.00 72.00 726 PHE A O 1
ATOM 5623 N N . HIS A 1 727 ? -5.765 -21.517 -5.441 1.00 79.38 727 HIS A N 1
ATOM 5624 C CA . HIS A 1 727 ? -5.933 -20.407 -4.508 1.00 79.38 727 HIS A CA 1
ATOM 5625 C C . HIS A 1 727 ? -6.575 -19.240 -5.255 1.00 79.38 727 HIS A C 1
ATOM 5627 O O . HIS A 1 727 ? -6.075 -18.857 -6.298 1.00 79.38 727 HIS A O 1
ATOM 5633 N N . PHE A 1 728 ? -7.647 -18.672 -4.731 1.00 68.56 728 PHE A N 1
ATOM 5634 C CA . PHE A 1 728 ? -8.245 -17.417 -5.159 1.00 68.56 728 PHE A CA 1
ATOM 5635 C C . PHE A 1 728 ? -8.205 -16.477 -3.963 1.00 68.56 728 PHE A C 1
ATOM 5637 O O . PHE A 1 728 ? -8.562 -16.863 -2.850 1.00 68.56 728 PHE A O 1
ATOM 5644 N N . ASP A 1 729 ? -7.731 -15.264 -4.185 1.00 66.62 729 ASP A N 1
ATOM 5645 C CA . ASP A 1 729 ? -7.473 -14.266 -3.157 1.00 66.62 729 ASP A CA 1
ATOM 5646 C C . ASP A 1 729 ? -8.167 -12.946 -3.530 1.00 66.62 729 ASP A C 1
ATOM 5648 O O . ASP A 1 729 ? -8.550 -12.741 -4.680 1.00 66.62 729 ASP A O 1
ATOM 5652 N N . HIS A 1 730 ? -8.367 -12.065 -2.545 1.00 60.94 730 HIS A N 1
ATOM 5653 C CA . HIS A 1 730 ? -8.992 -10.745 -2.730 1.00 60.94 730 HIS A CA 1
ATOM 5654 C C . HIS A 1 730 ? -10.421 -10.762 -3.313 1.00 60.94 730 HIS A C 1
ATOM 5656 O O . HIS A 1 730 ? -10.816 -9.830 -4.020 1.00 60.94 730 HIS A O 1
ATOM 5662 N N . LEU A 1 731 ? -11.207 -11.795 -2.999 1.00 58.84 731 LEU A N 1
ATOM 5663 C CA . LEU A 1 731 ? -12.595 -11.908 -3.445 1.00 58.84 731 LEU A CA 1
ATOM 5664 C C . LEU A 1 731 ? -13.510 -10.951 -2.648 1.00 58.84 731 LEU A C 1
ATOM 5666 O O . LEU A 1 731 ? -13.382 -10.868 -1.419 1.00 58.84 731 LEU A O 1
ATOM 5670 N N . PRO A 1 732 ? -14.458 -10.252 -3.303 1.00 54.91 732 PRO A N 1
ATOM 5671 C CA . PRO A 1 732 ? -15.596 -9.617 -2.634 1.00 54.91 732 PRO A CA 1
ATOM 5672 C C . PRO A 1 732 ? -16.394 -10.600 -1.759 1.00 54.91 732 PRO A C 1
ATOM 5674 O O . PRO A 1 732 ? -16.320 -11.814 -1.947 1.00 54.91 732 PRO A O 1
ATOM 5677 N N . ALA A 1 733 ? -17.200 -10.102 -0.820 1.00 50.41 733 ALA A N 1
ATOM 5678 C CA . ALA A 1 733 ? -18.151 -10.951 -0.099 1.00 50.41 733 ALA A CA 1
ATOM 5679 C C . ALA A 1 733 ? -19.306 -11.368 -1.032 1.00 50.41 733 ALA A C 1
ATOM 5681 O O . ALA A 1 733 ? -19.953 -10.504 -1.618 1.00 50.41 733 ALA A O 1
ATOM 5682 N N . GLY A 1 734 ? -19.551 -12.674 -1.162 1.00 54.38 734 GLY A N 1
ATOM 5683 C CA . GLY A 1 734 ? -20.558 -13.260 -2.051 1.00 54.38 734 GLY A CA 1
ATOM 5684 C C . GLY A 1 734 ? -20.471 -14.790 -2.074 1.00 54.38 734 GLY A C 1
ATOM 5685 O O . GLY A 1 734 ? -19.561 -15.360 -1.466 1.00 54.38 734 GLY A O 1
ATOM 5686 N N . GLU A 1 735 ? -21.410 -15.441 -2.761 1.00 50.59 735 GLU A N 1
ATOM 5687 C CA . GLU A 1 735 ? -21.359 -16.878 -3.079 1.00 50.59 735 GLU A CA 1
ATOM 5688 C C . GLU A 1 735 ? -20.644 -17.104 -4.419 1.00 50.59 735 GLU A C 1
ATOM 5690 O O . GLU A 1 735 ? -20.758 -16.280 -5.331 1.00 50.59 735 GLU A O 1
ATOM 5695 N N . TYR A 1 736 ? -19.882 -18.200 -4.518 1.00 65.12 736 TYR A N 1
ATOM 5696 C CA . TYR A 1 736 ? -18.909 -18.434 -5.586 1.00 65.12 736 TYR A CA 1
ATOM 5697 C C . TYR A 1 736 ? -18.727 -19.925 -5.914 1.00 65.12 736 TYR A C 1
ATOM 5699 O O . TYR A 1 736 ? -18.067 -20.655 -5.175 1.00 65.12 736 TYR A O 1
ATOM 5707 N N . THR A 1 737 ? -19.174 -20.323 -7.100 1.00 65.56 737 THR A N 1
ATOM 5708 C CA . THR A 1 737 ? -19.113 -21.686 -7.629 1.00 65.56 737 THR A CA 1
ATOM 5709 C C . THR A 1 737 ? -17.776 -22.012 -8.285 1.00 65.56 737 THR A C 1
ATOM 5711 O O . THR A 1 737 ? -17.377 -21.398 -9.272 1.00 65.56 737 THR A O 1
ATOM 5714 N N . LEU A 1 738 ? -17.073 -23.017 -7.771 1.00 67.94 738 LEU A N 1
ATOM 5715 C CA . LEU A 1 738 ? -15.782 -23.482 -8.270 1.00 67.94 738 LEU A CA 1
ATOM 5716 C C . LEU A 1 738 ? -15.916 -24.673 -9.234 1.00 67.94 738 LEU A C 1
ATOM 5718 O O . LEU A 1 738 ? -16.442 -25.720 -8.879 1.00 67.94 738 LEU A O 1
ATOM 5722 N N . HIS A 1 739 ? -15.282 -24.602 -10.400 1.00 71.75 739 HIS A N 1
ATOM 5723 C CA . HIS A 1 739 ? -15.080 -25.707 -11.339 1.00 71.75 739 HIS A CA 1
ATOM 5724 C C . HIS A 1 739 ? -13.586 -26.003 -11.515 1.00 71.75 739 HIS A C 1
ATOM 5726 O O . HIS A 1 739 ? -12.819 -25.092 -11.800 1.00 71.75 739 HIS A O 1
ATOM 5732 N N . VAL A 1 740 ? -13.159 -27.265 -11.434 1.00 68.88 740 VAL A N 1
ATOM 5733 C CA . VAL A 1 740 ? -11.794 -27.694 -11.786 1.00 68.88 740 VAL A CA 1
ATOM 5734 C C . VAL A 1 740 ? -11.833 -28.645 -12.980 1.00 68.88 740 VAL A C 1
ATOM 5736 O O . VAL A 1 740 ? -12.477 -29.701 -12.965 1.00 68.88 740 VAL A O 1
ATOM 5739 N N . GLU A 1 741 ? -11.135 -28.250 -14.040 1.00 59.84 741 GLU A N 1
ATOM 5740 C CA . GLU A 1 741 ? -11.118 -28.924 -15.329 1.00 59.84 741 GLU A CA 1
ATOM 5741 C C . GLU A 1 741 ? -10.658 -30.384 -15.197 1.00 59.84 741 GLU A C 1
ATOM 5743 O O . GLU A 1 741 ? -9.693 -30.723 -14.511 1.00 59.84 741 GLU A O 1
ATOM 5748 N N . GLY A 1 742 ? -11.388 -31.288 -15.850 1.00 56.09 742 GLY A N 1
ATOM 5749 C CA . GLY A 1 742 ? -11.174 -32.728 -15.717 1.00 56.09 742 GLY A CA 1
ATOM 5750 C C . GLY A 1 742 ? -11.888 -33.395 -14.533 1.00 56.09 742 GLY A C 1
ATOM 5751 O O . GLY A 1 742 ? -11.619 -34.570 -14.293 1.00 56.09 742 GLY A O 1
ATOM 5752 N N . GLY A 1 743 ?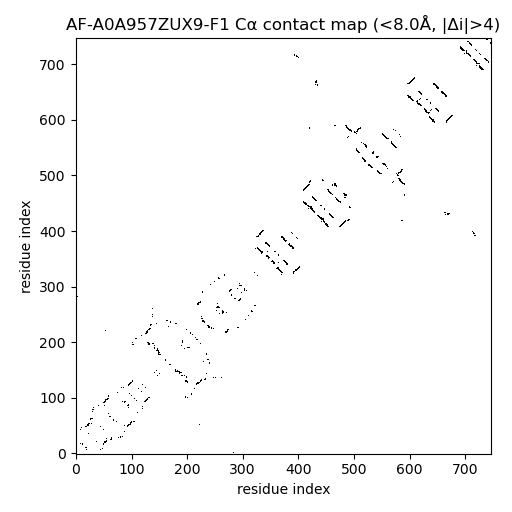 -12.823 -32.712 -13.855 1.00 52.06 743 GLY A N 1
ATOM 5753 C CA . GLY A 1 743 ? -13.962 -33.397 -13.222 1.00 52.06 743 GLY A CA 1
ATOM 5754 C C . GLY A 1 743 ? -14.401 -32.951 -11.828 1.00 52.06 743 GLY A C 1
ATOM 5755 O O . GLY A 1 743 ? -15.255 -33.628 -11.263 1.00 52.06 743 GLY A O 1
ATOM 5756 N N . TYR A 1 744 ? -13.862 -31.865 -11.267 1.00 48.78 744 TYR A N 1
ATOM 5757 C CA . TYR A 1 744 ? -14.318 -31.344 -9.971 1.00 48.78 744 TYR A CA 1
ATOM 5758 C C . TYR A 1 744 ? -15.239 -30.134 -10.166 1.00 48.78 744 TYR A C 1
ATOM 5760 O O . TYR A 1 744 ? -15.026 -29.310 -11.053 1.00 48.78 744 TYR A O 1
ATOM 5768 N N . THR A 1 745 ? -16.290 -30.019 -9.362 1.00 44.44 745 THR A N 1
ATOM 5769 C CA . THR A 1 745 ? -17.159 -28.835 -9.283 1.00 44.44 745 THR A CA 1
ATOM 5770 C C . THR A 1 745 ? -17.731 -28.770 -7.870 1.00 44.44 745 THR A C 1
ATOM 5772 O O . THR A 1 745 ? -18.098 -29.808 -7.320 1.00 44.44 745 THR A O 1
ATOM 5775 N N . GLN A 1 746 ? -17.725 -27.582 -7.279 1.00 48.09 746 GLN A N 1
ATOM 5776 C CA . GLN A 1 746 ? -18.103 -27.299 -5.904 1.00 48.09 746 GLN A CA 1
ATOM 5777 C C . GLN A 1 746 ? -18.714 -25.895 -5.875 1.00 48.09 746 GLN A C 1
ATOM 5779 O O . GLN A 1 746 ? -17.979 -24.911 -5.939 1.00 48.09 746 GLN A O 1
ATOM 5784 N N . ASP A 1 747 ? -20.043 -25.845 -5.852 1.00 39.50 747 ASP A N 1
ATOM 5785 C CA . ASP A 1 747 ? -20.846 -24.619 -5.932 1.00 39.50 747 ASP A CA 1
ATOM 5786 C C . ASP A 1 747 ? -20.730 -23.719 -4.690 1.00 39.50 747 ASP A C 1
ATOM 5788 O O . ASP A 1 747 ? -20.547 -24.266 -3.573 1.00 39.50 747 ASP A O 1
#

pLDDT: mean 83.62, std 14.81, range [25.53, 97.75]

Foldseek 3Di:
DFDCPLVVCLVCVVVVHADADELDDQQCPPHADDPVSLVVLLSSVVSPHAHYEDAEQLVFLRSHDVSGADVCSLLSLLVRQLVNLCSSVVSRHAYEPYEHAFPDPRDSLVNCVVVVNLVSLVDNYEYEYAAAQQLHAQPPPPDCLQAQLDADDPVVLCVQQVDPDPDGQLNPQDSVRLSVLSRVRHDHPDDCVRGRSRNCVLVVSQVSCCVRNVHFHAYEHPEYAYFQQGDPDSNGTGCHLVNSQVRVLQVVCLDQVNHPPDHHDAQSDPYYDYPDQAAVVSVHPDCPCRSRHQAAPSDDVRGGVNVVVVVPDDGHHHDHPPQPLLAFEKEKEAEAPCPPQFKKFKADVNHTPDIDGQDPRRMDIDTRDGFAKIWIASVVLRDIDIDGRGSQHNYWYDYHYPPDDRPFLQFEKEKEFAALFAQWWKWKAFQAAQDIDIDGQHLQRIDMDGRHGFGWMKMATPPAWDIDGGDGDRNHYYHYDYIYGAFKHKHKDWAQPDPLLLQQKEKEFEPPDWQWWKWKQDPVGIDDIDTQCPCPVVHNRMDMDTNDDFDKIKIWTWQDDDDNDTDIDIDIDGRDSRIYIHMYMDHDHDPPPPQLQQFEKEKEFEAPDDQQDKWKKWKQFPVRDIDIDIADRRGIDMDGSHAFGKMWIWTPPAPVTFIDIHTDPSNGYYYDYTYRWFDDDDDDDDDDDDADKDKDFAPPQAQWKKWKAFPSGTIDIDGQHPRRMDMDIRDDPGDIWIDTPPDDTTD

Solvent-accessible surface area (backbone atoms only — not comparable to full-atom values): 40473 Å² total; per-residue (Å²): 132,62,91,55,61,62,62,49,48,48,51,34,51,74,69,78,38,85,56,75,45,70,58,84,58,91,41,42,33,93,62,64,80,47,75,71,54,47,55,50,50,56,50,39,47,72,72,62,46,41,41,36,35,69,49,61,32,78,80,40,35,68,28,17,64,89,57,47,71,60,89,63,46,69,57,58,46,30,59,35,46,54,57,42,38,51,62,32,42,81,70,73,35,27,28,40,45,61,22,44,52,58,61,60,90,76,63,57,64,59,46,33,42,74,72,69,48,55,72,60,65,80,47,73,44,31,41,35,34,35,28,34,22,57,33,54,59,73,59,38,47,67,34,57,43,38,28,69,8,56,66,78,49,70,70,58,54,45,60,53,60,69,51,89,78,91,61,64,32,52,76,81,56,48,72,70,54,31,32,49,43,14,49,77,59,38,42,68,86,53,43,53,94,79,47,30,56,13,42,50,23,62,61,46,54,41,51,54,37,28,72,75,67,76,42,74,56,44,27,32,27,78,39,25,48,46,46,60,68,35,58,84,50,75,66,39,53,25,24,38,62,66,53,31,23,56,52,43,53,46,53,52,22,16,62,29,63,65,43,93,87,54,74,53,57,53,60,45,56,65,46,76,38,61,51,34,65,50,28,55,86,65,68,39,92,59,69,87,54,44,76,43,20,37,40,30,82,89,33,86,90,39,31,43,62,38,63,58,50,61,70,69,47,85,86,55,82,52,82,75,68,48,74,86,63,29,23,56,19,28,40,27,30,42,36,43,69,39,82,90,48,46,52,40,36,36,22,48,82,94,42,81,76,48,76,49,59,44,51,97,82,36,31,43,74,45,68,75,36,73,56,48,66,31,40,42,28,29,74,81,72,72,48,71,47,77,46,68,42,50,43,71,25,55,58,35,42,55,53,46,76,56,77,75,72,67,86,54,48,48,50,7,29,45,35,36,40,25,52,24,14,42,64,32,40,37,41,37,33,36,47,70,62,22,56,71,48,79,44,60,18,35,49,66,4,45,38,71,50,67,56,31,52,48,45,46,24,33,38,36,34,54,95,52,35,36,72,50,71,76,47,78,36,76,8,67,45,77,43,79,49,82,40,29,34,42,45,74,30,34,24,40,41,73,39,72,82,51,84,60,8,71,48,18,35,42,37,41,32,35,66,92,41,63,69,39,40,34,33,44,41,37,94,93,48,68,54,76,75,47,36,19,36,74,28,55,94,77,32,70,22,11,29,71,49,70,71,49,71,74,46,62,33,35,44,36,37,47,69,49,80,56,93,96,42,77,46,72,47,78,44,81,46,74,37,74,36,58,36,28,38,39,35,37,37,34,71,34,88,55,82,79,69,70,77,67,70,40,52,10,31,42,38,30,34,42,42,82,66,62,90,75,50,64,55,43,38,34,36,32,39,86,81,71,52,73,50,73,49,60,29,42,72,86,24,43,40,70,49,68,62,32,52,59,45,52,32,40,41,28,47,63,91,47,83,78,72,41,66,47,79,39,45,41,78,14,65,39,57,28,69,47,78,48,62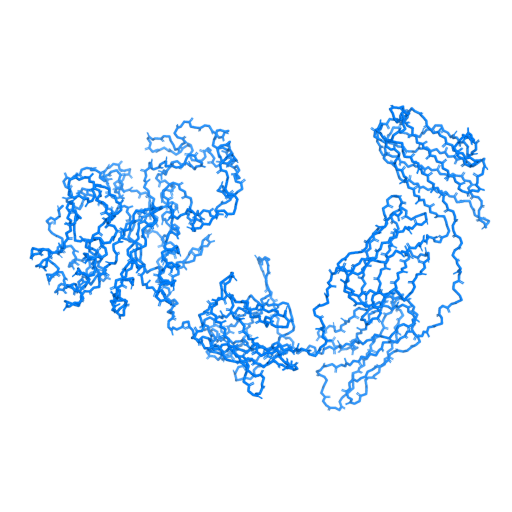,60,77,48,83,84,82,91,87,88,88,88,91,85,90,89,65,44,66,58,67,51,75,44,82,95,29,50,77,27,49,31,36,38,30,32,90,74,64,31,42,49,49,40,62,18,35,99,82,14,38,39,71,44,70,71,42,75,95,78,63,58,30,34,35,33,56,95,80,50,72,43,86

Mean predicted aligned error: 20.15 Å

Sequence (747 aa):
NHDGALEFAELLLAEDIMPVVRIFRPNPNPGRLGVREIVHLDALLRAGVRYFEFNNEPDRDAEWKGGRRPSGARDIVAENTVANMEIIYERGGMPAIPAVSGGSDWDLVERIVAMGRRDLFDGPVWQAVHNYPRNRPLDYPFDIGNQEGAAYTERFYRAIADEAWGENAWRGRTLQDVNRLRLSRSNPGATLAQDHDCWLAYSYFDACNRAHLGRSIPILSTETGYIVGEDTDPRYPATTPDLHMAQTLEACRIMMGTSRRYDHAPDYYFCSAFWLMANRQLGSSSDWWEGQAWYSDRWSGGALPIVRALRAEPKAARRWHDPEAEAMITLRGTVHHAGEMRTVVVERGSNEVRRVRLDSGDQYVVPELLPGQYTVRLPDAQVAQQVTLSGDQTNVVLNFDLSHEQAAVSNSAVTGTVRGGAGAVVMLLRASDGEEWITLAREDGEFRFVDLPSGKYSVRVHPAGTRVEAILLDGLNTRQVELSVDGWGYTVQYREDDPRAYAGVVRCVVDGQTGVGVHLEGATGRTARLETGSAPDLGRDACEFSGIEPGDYLVVVNGITAADDTQRLEARVHVDRKRVPEVAFVHSETAREEQPTARARIVGHVVGMPAGQSAKVGLLDSRAQRRTTVTDAQGSFTFADLAAGTYTVALDGVEPPVAQEVALDGKNEISVDLVLPAPPAEAQTEPAVGASIVRGLAPEAAGRLARLVDAVGNEYSRLVDDRDHFHFDHLPAGEYTLHVEGGYTQD

Secondary structure (DSSP, 8-state):
--TTHHHHHHHHHHTT-PPEEE---SS-BS----HHHHHHHHHHHHHT--EEE--B-TTSGGGBTTSSPPTTHHHHHHHHHHHHHHHHHTTT-EEEEPB--TT----HHHHHHHTT-GGGGGSS-EEEE----TTS-TTTTSSHHHHS-PPPPHHHHHHHHT--SSS-TTTT--HHHHHHHHHHT--TT--TTT---STTHHHHHHHHHHHHHSS---EEEEEES--TT--S-TTS----HHHHHHHHHHHHHHHHT--SSSPPPPTTEEEEEES-SBSGGGT----TTTTT-SB-TTSTTSB-HHHHHHHHSPP-PPPP--TTTS--EEEEEEEET-TT--EEEEEETTEEEEEEE--TTSEEEEEEEPSEEEEEEETTTTEEEEEEE-TT-SEEE--EE-SS-------EEEEEEEETBTT-EEEEEETTT--EEEEEPPTTSEEEEEEEPSEEEEEEEESSB-EEEEEEE-SS-EEEEEEEBSEEEEEEEEESS-GGGGG--EEEEETT--S-EEEEEETTEEPPPEETTS-GGG-TTEEEE-SPPSEEEEEEEEEEEETTEEEEEEEEEEE-SSSEEEEEEEEE-----SS----EEEEEEEETPPTT---EEEEEETT--EEEEE--SSSEEEEEEEPSEEEEEEETT-SS--EEEEEE-SS-EEEEEEEPPPPP---------SSEEEEEE-TT-TTSEEEEEETT--EEEEE--TTSEEEEEEEPSS-EEEEETTTEEE-

Nearest PDB structures (foldseek):
  4v4d-assembly1_B  TM=7.244E-01  e=7.177E-04  Pelobacter acidigallici
  8fia-assembly1_A-2  TM=2.466E-01  e=4.831E-04  Drosophila melanogaster
  5uv8-assembly2_G  TM=1.990E-01  e=6.057E-04  Homo sapiens
  5knm-assembly1_D  TM=3.015E-01  e=2.138E-02  Homo sapiens
  5a9d-assembly1_B  TM=2.122E-01  e=2.533E-02  Mus musculus

Radius of gyration: 37.08 Å; Cα contacts (8 Å, |Δi|>4): 1662; chains: 1; bounding box: 99×63×88 Å